Protein AF-A0A175VS28-F1 (afdb_monomer)

Structure (mmCIF, N/CA/C/O backbone):
data_AF-A0A175VS28-F1
#
_entry.id   AF-A0A175VS28-F1
#
loop_
_atom_site.group_PDB
_atom_site.id
_atom_site.type_symbol
_atom_site.label_atom_id
_atom_site.label_alt_id
_atom_site.label_comp_id
_atom_site.label_asym_id
_atom_site.label_entity_id
_atom_site.label_seq_id
_atom_site.pdbx_PDB_ins_code
_atom_site.Cartn_x
_atom_site.Cartn_y
_atom_site.Cartn_z
_atom_site.occupancy
_atom_site.B_iso_or_equiv
_atom_site.auth_seq_id
_atom_site.auth_comp_id
_atom_site.auth_asym_id
_atom_site.auth_atom_id
_atom_site.pdbx_PDB_model_num
ATOM 1 N N . MET A 1 1 ? 1.991 5.872 33.310 1.00 46.09 1 MET A N 1
ATOM 2 C CA . MET A 1 1 ? 1.948 6.650 32.056 1.00 46.09 1 MET A CA 1
ATOM 3 C C . MET A 1 1 ? 1.007 5.912 31.137 1.00 46.09 1 MET A C 1
ATOM 5 O O . MET A 1 1 ? 1.309 4.768 30.825 1.00 46.09 1 MET A O 1
ATOM 9 N N . ASP A 1 2 ? -0.124 6.508 30.772 1.00 56.66 2 ASP A N 1
ATOM 10 C CA . ASP A 1 2 ? -1.092 5.849 29.894 1.00 56.66 2 ASP A CA 1
ATOM 11 C C . ASP A 1 2 ? -0.440 5.595 28.525 1.00 56.66 2 ASP A C 1
ATOM 13 O O . ASP A 1 2 ? -0.090 6.526 27.787 1.00 56.66 2 ASP A O 1
ATOM 17 N N . GLN A 1 3 ? -0.212 4.321 28.204 1.00 70.19 3 GLN A N 1
ATOM 18 C CA . GLN A 1 3 ? 0.252 3.890 26.887 1.00 70.19 3 GLN A CA 1
ATOM 19 C C . GLN A 1 3 ? -0.923 3.965 25.910 1.00 70.19 3 GLN A C 1
ATOM 21 O O . GLN A 1 3 ? -1.525 2.964 25.546 1.00 70.19 3 GLN A O 1
ATOM 26 N N . LEU A 1 4 ? -1.287 5.189 25.523 1.00 86.19 4 LEU A N 1
ATOM 27 C CA . LEU A 1 4 ? -2.357 5.418 24.551 1.00 86.19 4 LEU A CA 1
ATOM 28 C C . LEU A 1 4 ? -2.005 4.865 23.161 1.00 86.19 4 LEU A C 1
ATOM 30 O O . LEU A 1 4 ? -2.904 4.540 22.401 1.00 86.19 4 LEU A O 1
ATOM 34 N N . ASP A 1 5 ? -0.722 4.712 22.837 1.00 87.94 5 ASP A N 1
ATOM 35 C CA . ASP A 1 5 ? -0.266 4.247 21.529 1.00 87.94 5 ASP A CA 1
ATOM 36 C C . ASP A 1 5 ? 0.901 3.290 21.721 1.00 87.94 5 ASP A C 1
ATOM 38 O O . ASP A 1 5 ? 1.814 3.578 22.500 1.00 87.94 5 ASP A O 1
ATOM 42 N N . ILE A 1 6 ? 0.871 2.160 21.026 1.00 89.19 6 ILE A N 1
ATOM 43 C CA . ILE A 1 6 ? 1.852 1.092 21.194 1.00 89.19 6 ILE A CA 1
ATOM 44 C C . ILE A 1 6 ? 2.323 0.630 19.817 1.00 89.19 6 ILE A C 1
ATOM 46 O O . ILE A 1 6 ? 1.517 0.372 18.924 1.00 89.19 6 ILE A O 1
ATOM 50 N N . SER A 1 7 ? 3.641 0.518 19.655 1.00 91.56 7 SER A N 1
ATOM 51 C CA . SER A 1 7 ? 4.260 -0.189 18.538 1.00 91.56 7 SER A CA 1
ATOM 52 C C . SER A 1 7 ? 4.931 -1.443 19.080 1.00 91.56 7 SER A C 1
ATOM 54 O O . SER A 1 7 ? 5.782 -1.328 19.953 1.00 91.56 7 SER A O 1
ATOM 56 N N . LEU A 1 8 ? 4.580 -2.605 18.537 1.00 90.44 8 LEU A N 1
ATOM 57 C CA . LEU A 1 8 ? 5.139 -3.902 18.919 1.00 90.44 8 LEU A CA 1
ATOM 58 C C . LEU A 1 8 ? 6.002 -4.454 17.783 1.00 90.44 8 LEU A C 1
ATOM 60 O O . LEU A 1 8 ? 5.600 -4.396 16.616 1.00 90.44 8 LEU A O 1
ATOM 64 N N . SER A 1 9 ? 7.178 -4.990 18.101 1.00 89.94 9 SER A N 1
ATOM 65 C CA . SER A 1 9 ? 7.834 -5.990 17.252 1.00 89.94 9 SER A CA 1
ATOM 66 C C . SER A 1 9 ? 7.172 -7.357 17.433 1.00 89.94 9 SER A C 1
ATOM 68 O O . SER A 1 9 ? 6.368 -7.554 18.347 1.00 89.94 9 SER A O 1
ATOM 70 N N . TYR A 1 10 ? 7.504 -8.315 16.566 1.00 87.06 10 TYR A N 1
ATOM 71 C CA . TYR A 1 10 ? 6.997 -9.684 16.674 1.00 87.06 10 TYR A CA 1
ATOM 72 C C . TYR A 1 10 ? 7.257 -10.303 18.061 1.00 87.06 10 TYR A C 1
ATOM 74 O O . TYR A 1 10 ? 6.365 -10.915 18.649 1.00 87.06 10 TYR A O 1
ATOM 82 N N . GLU A 1 11 ? 8.450 -10.090 18.616 1.00 90.00 11 GLU A N 1
ATOM 83 C CA . GLU A 1 11 ? 8.897 -10.665 19.889 1.00 90.00 11 GLU A CA 1
ATOM 84 C C . GLU A 1 11 ? 8.124 -10.120 21.102 1.00 90.00 11 GLU A C 1
ATOM 86 O O . GLU A 1 11 ? 8.088 -10.753 22.157 1.00 90.00 11 GLU A O 1
ATOM 91 N N . GLU A 1 12 ? 7.483 -8.958 20.962 1.00 93.62 12 GLU A N 1
ATOM 92 C CA . GLU A 1 12 ? 6.744 -8.284 22.032 1.00 93.62 12 GLU A CA 1
ATOM 93 C C . GLU A 1 12 ? 5.258 -8.686 22.072 1.00 93.62 12 GLU A C 1
ATOM 95 O O . GLU A 1 12 ? 4.569 -8.395 23.053 1.00 93.62 12 GLU A O 1
ATOM 100 N N . ILE A 1 13 ? 4.749 -9.373 21.037 1.00 93.94 13 ILE A N 1
ATOM 101 C CA . ILE A 1 13 ? 3.314 -9.667 20.892 1.00 93.94 13 ILE A CA 1
ATOM 102 C C . ILE A 1 13 ? 2.798 -10.555 22.026 1.00 93.94 13 ILE A C 1
ATOM 104 O O . ILE A 1 13 ? 1.767 -10.240 22.612 1.00 93.94 13 ILE A O 1
ATOM 108 N N . ASP A 1 14 ? 3.494 -11.637 22.382 1.00 93.06 14 ASP A N 1
ATOM 109 C CA . ASP A 1 14 ? 3.011 -12.542 23.436 1.00 93.06 14 ASP A CA 1
ATOM 110 C C . ASP A 1 14 ? 2.989 -11.861 24.814 1.00 93.06 14 ASP A C 1
ATOM 112 O O . ASP A 1 14 ? 2.042 -12.034 25.588 1.00 93.06 14 ASP A O 1
ATOM 116 N N . ALA A 1 15 ? 3.988 -11.021 25.102 1.00 93.81 15 ALA A N 1
ATOM 117 C CA . ALA A 1 15 ? 4.012 -10.213 26.319 1.00 93.81 15 ALA A CA 1
ATOM 118 C C . ALA A 1 15 ? 2.867 -9.189 26.334 1.00 93.81 15 ALA A C 1
ATOM 120 O O . ALA A 1 15 ? 2.245 -8.970 27.375 1.00 93.81 15 ALA A O 1
ATOM 121 N N . PHE A 1 16 ? 2.558 -8.584 25.186 1.00 94.44 16 PHE A N 1
ATOM 122 C CA . PHE A 1 16 ? 1.407 -7.702 25.043 1.00 94.44 16 PHE A CA 1
ATOM 123 C C . PHE A 1 16 ? 0.088 -8.446 25.270 1.00 94.44 16 PHE A C 1
ATOM 125 O O . PHE A 1 16 ? -0.724 -7.991 26.071 1.00 94.44 16 PHE A O 1
ATOM 132 N N . VAL A 1 17 ? -0.111 -9.607 24.638 1.00 93.38 17 VAL A N 1
ATOM 133 C CA . VAL A 1 17 ? -1.326 -10.427 24.785 1.00 93.38 17 VAL A CA 1
ATOM 134 C C . VAL A 1 17 ? -1.572 -10.787 26.248 1.00 93.38 17 VAL A C 1
ATOM 136 O O . VAL A 1 17 ? -2.689 -10.621 26.735 1.00 93.38 17 VAL A O 1
ATOM 139 N N . ALA A 1 18 ? -0.530 -11.187 26.982 1.00 92.81 18 ALA A N 1
ATOM 140 C CA . ALA A 1 18 ? -0.633 -11.503 28.407 1.00 92.81 18 ALA A CA 1
ATOM 141 C C . ALA A 1 18 ? -1.088 -10.308 29.271 1.00 92.81 18 ALA A C 1
ATOM 143 O O . ALA A 1 18 ? -1.674 -10.504 30.334 1.00 92.81 18 ALA A O 1
ATOM 144 N N . ASN A 1 19 ? -0.847 -9.075 28.813 1.00 91.00 19 ASN A N 1
ATOM 145 C CA . ASN A 1 19 ? -1.147 -7.843 29.542 1.00 91.00 19 ASN A CA 1
ATOM 146 C C . ASN A 1 19 ? -2.293 -7.015 28.929 1.00 91.00 19 ASN A C 1
ATOM 148 O O . ASN A 1 19 ? -2.654 -5.981 29.495 1.00 91.00 19 ASN A O 1
ATOM 152 N N . ALA A 1 20 ? -2.880 -7.419 27.801 1.00 84.81 20 ALA A N 1
ATOM 153 C CA . ALA A 1 20 ? -3.807 -6.582 27.034 1.00 84.81 20 ALA A CA 1
ATOM 154 C C . ALA A 1 20 ? -5.042 -6.167 27.850 1.00 84.81 20 ALA A C 1
ATOM 156 O O . ALA A 1 20 ? -5.424 -4.997 27.839 1.00 84.81 20 ALA A O 1
ATOM 157 N N . ALA A 1 21 ? -5.577 -7.082 28.668 1.00 78.75 21 ALA A N 1
ATOM 158 C CA . ALA A 1 21 ? -6.719 -6.821 29.550 1.00 78.75 21 ALA A CA 1
ATOM 159 C C . ALA A 1 21 ? -6.472 -5.689 30.574 1.00 78.75 21 ALA A C 1
ATOM 161 O O . ALA A 1 21 ? -7.420 -5.111 31.100 1.00 78.75 21 ALA A O 1
ATOM 162 N N . SER A 1 22 ? -5.209 -5.351 30.854 1.00 82.06 22 SER A N 1
ATOM 163 C CA . SER A 1 22 ? -4.837 -4.261 31.765 1.00 82.06 22 SER A CA 1
ATOM 164 C C . SER A 1 22 ? -4.740 -2.885 31.096 1.00 82.06 22 SER A C 1
ATOM 166 O O 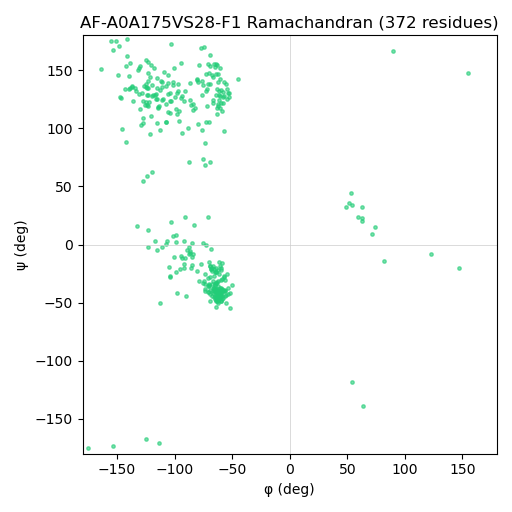. SER A 1 22 ? -4.632 -1.882 31.799 1.00 82.06 22 SER A O 1
ATOM 168 N N . ASN A 1 23 ? -4.824 -2.807 29.760 1.00 83.94 23 ASN A N 1
ATOM 169 C CA . ASN A 1 23 ? -4.624 -1.570 28.999 1.00 83.94 23 ASN A CA 1
ATOM 170 C C . ASN A 1 23 ? -5.824 -1.217 28.093 1.00 83.94 23 ASN A C 1
ATOM 172 O O . ASN A 1 23 ? -5.656 -1.027 26.888 1.00 83.94 23 ASN A O 1
ATOM 176 N N . PRO A 1 24 ? -7.040 -1.032 28.643 1.00 84.56 24 PRO A N 1
ATOM 177 C CA . PRO A 1 24 ? -8.224 -0.680 27.848 1.00 84.56 24 PRO A CA 1
ATOM 178 C C . PRO A 1 24 ? -8.159 0.739 27.249 1.00 84.56 24 PRO A C 1
ATOM 180 O O . PRO A 1 24 ? -9.078 1.177 26.559 1.00 84.56 24 PRO A O 1
ATOM 183 N N . SER A 1 25 ? -7.113 1.512 27.558 1.00 91.94 25 SER A N 1
ATOM 184 C CA . SER A 1 25 ? -6.920 2.891 27.104 1.00 91.94 25 SER A CA 1
ATOM 185 C C . SER A 1 25 ? -6.172 3.024 25.775 1.00 91.94 25 SER A C 1
ATOM 187 O O . SER A 1 25 ? -6.066 4.148 25.281 1.00 91.94 25 SER A O 1
ATOM 189 N N . ILE A 1 26 ? -5.688 1.922 25.191 1.00 95.06 26 ILE A N 1
ATOM 190 C CA . ILE A 1 26 ? -4.961 1.936 23.915 1.00 95.06 26 ILE A CA 1
ATOM 191 C C . ILE A 1 26 ? -5.870 2.470 22.802 1.00 95.06 26 ILE A C 1
ATOM 193 O O . ILE A 1 26 ? -6.956 1.951 22.556 1.00 95.06 26 ILE A O 1
ATOM 197 N N . ARG A 1 27 ? -5.393 3.512 22.121 1.00 95.88 27 ARG A N 1
ATOM 198 C CA . ARG A 1 27 ? -6.008 4.180 20.967 1.00 95.88 27 ARG A CA 1
ATOM 199 C C . ARG A 1 27 ? -5.339 3.810 19.654 1.00 95.88 27 ARG A C 1
ATOM 201 O O . ARG A 1 27 ? -6.001 3.838 18.621 1.00 95.88 27 ARG A O 1
ATOM 208 N N . SER A 1 28 ? -4.060 3.455 19.667 1.00 97.12 28 SER A N 1
ATOM 209 C CA . SER A 1 28 ? -3.371 2.992 18.465 1.00 97.12 28 SER A CA 1
ATOM 210 C C . SER A 1 28 ? -2.478 1.793 18.736 1.00 97.12 28 SER A C 1
ATOM 212 O O . SER A 1 28 ? -1.717 1.781 19.706 1.00 97.12 28 SER A O 1
ATOM 214 N N . LEU A 1 29 ? -2.555 0.803 17.850 1.00 97.25 29 LEU A N 1
ATOM 215 C CA . LEU A 1 29 ? -1.718 -0.388 17.868 1.00 97.25 29 LEU A CA 1
ATOM 216 C C . LEU A 1 29 ? -1.035 -0.554 16.510 1.00 97.25 29 LEU A C 1
ATOM 218 O O . LEU A 1 29 ? -1.695 -0.689 15.482 1.00 97.25 29 LEU A O 1
ATOM 222 N N . SER A 1 30 ? 0.294 -0.550 16.505 1.00 97.56 30 SER A N 1
ATOM 223 C CA . SER A 1 30 ? 1.113 -0.818 15.322 1.00 97.56 30 SER A CA 1
ATOM 224 C C . SER A 1 30 ? 1.944 -2.075 15.520 1.00 97.56 30 SER A C 1
ATOM 226 O O . SER A 1 30 ? 2.713 -2.173 16.470 1.00 97.56 30 SER A O 1
ATOM 228 N N . LEU A 1 31 ? 1.826 -3.026 14.605 1.00 97.12 31 LEU A N 1
ATOM 229 C CA . LEU A 1 31 ? 2.608 -4.252 14.580 1.00 97.12 31 LEU A CA 1
ATOM 230 C C . LEU A 1 31 ? 3.672 -4.143 13.495 1.00 97.12 31 LEU A C 1
ATOM 232 O O . LEU A 1 31 ? 3.373 -3.809 12.346 1.00 97.12 31 LEU A O 1
ATOM 236 N N . ARG A 1 32 ? 4.914 -4.448 13.857 1.00 95.25 32 ARG A N 1
ATOM 237 C CA . ARG A 1 32 ? 6.043 -4.553 12.932 1.00 95.25 32 ARG A CA 1
ATOM 238 C C . ARG A 1 32 ? 6.473 -6.005 12.889 1.00 95.25 32 ARG A C 1
ATOM 240 O O . ARG A 1 32 ? 7.159 -6.479 13.793 1.00 95.25 32 ARG A O 1
ATOM 247 N N . LEU A 1 33 ? 6.023 -6.710 11.863 1.00 94.75 33 LEU A N 1
ATOM 248 C CA . LEU A 1 33 ? 6.298 -8.128 11.713 1.00 94.75 33 LEU A CA 1
ATOM 249 C C . LEU A 1 33 ? 7.660 -8.324 11.061 1.00 94.75 33 LEU A C 1
ATOM 251 O O . LEU A 1 33 ? 7.905 -7.865 9.947 1.00 94.75 33 LEU A O 1
ATOM 255 N N . THR A 1 34 ? 8.535 -9.014 11.776 1.00 91.69 34 THR A N 1
ATOM 256 C CA . THR A 1 34 ? 9.852 -9.443 11.317 1.00 91.69 34 THR A CA 1
ATOM 257 C C . THR A 1 34 ? 9.912 -10.957 11.333 1.00 91.69 34 THR A C 1
ATOM 259 O O . THR A 1 34 ? 9.233 -11.604 12.132 1.00 91.69 34 THR A O 1
ATOM 262 N N . GLN A 1 35 ? 10.736 -11.524 10.454 1.00 87.88 35 GLN A N 1
ATOM 263 C CA . GLN A 1 35 ? 11.000 -12.953 10.497 1.00 87.88 35 GLN A CA 1
ATOM 264 C C . GLN A 1 35 ? 11.624 -13.316 11.857 1.00 87.88 35 GLN A C 1
ATOM 266 O O . GLN A 1 35 ? 12.626 -12.698 12.234 1.00 87.88 35 GLN A O 1
ATOM 271 N N . PRO A 1 36 ? 11.083 -14.309 12.586 1.00 88.38 36 PRO A N 1
ATOM 272 C CA . PRO A 1 36 ? 11.717 -14.799 13.802 1.00 88.38 36 PRO A CA 1
ATOM 273 C C . PRO A 1 36 ? 13.108 -15.364 13.499 1.00 88.38 36 PRO A C 1
ATOM 275 O O . PRO A 1 36 ? 13.361 -15.876 12.407 1.00 88.38 36 PRO A O 1
ATOM 278 N N . ALA A 1 37 ? 14.011 -15.323 14.478 1.00 88.06 37 ALA A N 1
ATOM 279 C CA . ALA A 1 37 ? 15.322 -15.945 14.328 1.00 88.06 37 ALA A CA 1
ATOM 280 C C . ALA A 1 37 ? 15.176 -17.454 14.054 1.00 88.06 37 ALA A C 1
ATOM 282 O O . ALA A 1 37 ? 14.599 -18.187 14.859 1.00 88.06 37 ALA A O 1
ATOM 283 N N . LEU A 1 38 ? 15.709 -17.913 12.920 1.00 87.00 38 LEU A N 1
ATOM 284 C CA . LEU A 1 38 ? 15.720 -19.326 12.552 1.00 87.00 38 LEU A CA 1
ATOM 285 C C . LEU A 1 38 ? 16.942 -20.037 13.144 1.00 87.00 38 LEU A C 1
ATOM 287 O O . LEU A 1 38 ? 18.058 -19.517 13.098 1.00 87.00 38 LEU A O 1
ATOM 291 N N . THR A 1 39 ? 16.745 -21.259 13.641 1.00 88.44 39 THR A N 1
ATOM 292 C CA . THR A 1 39 ? 17.831 -22.163 14.060 1.00 88.44 39 THR A CA 1
ATOM 293 C C . THR A 1 39 ? 18.620 -22.702 12.871 1.00 88.44 39 THR A C 1
ATOM 295 O O . THR A 1 39 ? 19.838 -22.859 12.949 1.00 88.44 39 THR A O 1
ATOM 298 N N . SER A 1 40 ? 17.939 -22.959 11.755 1.00 89.88 40 SER A N 1
ATOM 299 C CA . SER A 1 40 ? 18.529 -23.317 10.469 1.00 89.88 40 SER A CA 1
ATOM 300 C C . SER A 1 40 ? 17.603 -22.901 9.319 1.00 89.88 40 SER A C 1
ATOM 302 O O . SER A 1 40 ? 16.437 -22.581 9.528 1.00 89.88 40 SER A O 1
ATOM 304 N N . TYR A 1 41 ? 18.109 -22.929 8.085 1.00 89.69 41 TYR A N 1
ATOM 305 C CA . TYR A 1 41 ? 17.316 -22.672 6.872 1.00 89.69 41 TYR A CA 1
ATOM 306 C C . TYR A 1 41 ? 16.708 -23.953 6.276 1.00 89.69 41 TYR A C 1
ATOM 308 O O . TYR A 1 41 ? 16.439 -24.027 5.078 1.00 89.69 41 TYR A O 1
ATOM 316 N N . GLN A 1 42 ? 16.532 -24.997 7.088 1.00 91.69 42 GLN A N 1
ATOM 317 C CA . GLN A 1 42 ? 15.822 -26.198 6.658 1.00 91.69 42 GLN A CA 1
ATOM 318 C C . GLN A 1 42 ? 14.319 -25.914 6.561 1.00 91.69 42 GLN A C 1
ATOM 320 O O . GLN A 1 42 ? 13.768 -25.150 7.352 1.00 91.69 42 GLN A O 1
ATOM 325 N N . THR A 1 43 ? 13.640 -26.560 5.608 1.00 90.44 43 THR A N 1
ATOM 326 C CA . THR A 1 43 ? 12.198 -26.381 5.363 1.00 90.44 43 THR A CA 1
ATOM 327 C C . THR A 1 43 ? 11.362 -26.549 6.633 1.00 90.44 43 THR A C 1
ATOM 329 O O . THR A 1 43 ? 10.481 -25.739 6.886 1.00 90.44 43 THR A O 1
ATOM 332 N N . GLN A 1 44 ? 11.685 -27.537 7.471 1.00 91.06 44 GLN A N 1
ATOM 333 C CA . GLN A 1 44 ? 10.960 -27.800 8.715 1.00 91.06 44 GLN A CA 1
ATOM 334 C C . GLN A 1 44 ? 11.067 -26.650 9.733 1.00 91.06 44 GLN A C 1
ATOM 336 O O . GLN A 1 44 ? 10.076 -26.315 10.383 1.00 91.06 44 GLN A O 1
ATOM 341 N N . ASP A 1 45 ? 12.240 -26.023 9.862 1.00 90.88 45 ASP A N 1
ATOM 342 C CA . ASP A 1 45 ? 12.445 -24.884 10.769 1.00 90.88 45 ASP A CA 1
ATOM 343 C C . ASP A 1 45 ? 11.687 -23.648 10.267 1.00 90.88 45 ASP A C 1
ATOM 345 O O . ASP A 1 45 ? 11.061 -22.937 11.053 1.00 90.88 45 ASP A O 1
ATOM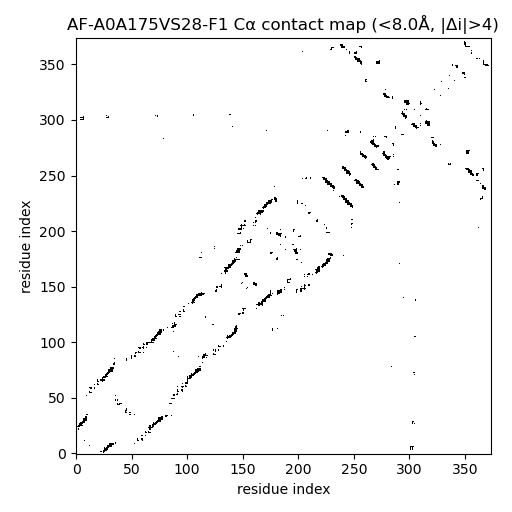 349 N N . ILE A 1 46 ? 11.682 -23.433 8.947 1.00 89.94 46 ILE A N 1
ATOM 350 C CA . ILE A 1 46 ? 10.917 -22.367 8.288 1.00 89.94 46 ILE A CA 1
ATOM 351 C C . ILE A 1 46 ? 9.412 -22.558 8.521 1.00 89.94 46 ILE A C 1
ATOM 353 O O . ILE A 1 46 ? 8.730 -21.632 8.958 1.00 89.94 46 ILE A O 1
ATOM 357 N N . GLU A 1 47 ? 8.890 -23.760 8.272 1.00 90.44 47 GLU A N 1
ATOM 358 C CA . GLU A 1 47 ? 7.477 -24.090 8.486 1.00 90.44 47 GLU A CA 1
ATOM 359 C C . GLU A 1 47 ? 7.073 -23.929 9.955 1.00 90.44 47 GLU A C 1
ATOM 361 O O . GLU A 1 47 ? 6.031 -23.341 10.249 1.00 90.44 47 GLU A O 1
ATOM 366 N N . THR A 1 48 ? 7.916 -24.393 10.882 1.00 91.69 48 THR A N 1
ATOM 367 C CA . THR A 1 48 ? 7.687 -24.248 12.327 1.00 91.69 48 THR A CA 1
ATOM 368 C C . THR A 1 48 ? 7.654 -22.776 12.735 1.00 91.69 48 THR A C 1
ATOM 370 O O . THR A 1 48 ? 6.765 -22.363 13.480 1.00 91.69 48 THR A O 1
ATOM 373 N N . SER A 1 49 ? 8.580 -21.967 12.213 1.00 91.00 49 SER A N 1
ATOM 374 C CA . SER A 1 49 ? 8.638 -20.525 12.465 1.00 91.00 49 SER A CA 1
ATOM 375 C C . SER A 1 49 ? 7.395 -19.798 11.941 1.00 91.00 49 SER A C 1
ATOM 377 O O . SER A 1 49 ? 6.760 -19.051 12.685 1.00 91.00 49 SER A O 1
ATOM 379 N N . ASN A 1 50 ? 6.981 -20.072 10.700 1.00 91.56 50 ASN A N 1
ATOM 380 C CA . ASN A 1 50 ? 5.780 -19.472 10.111 1.00 91.56 50 ASN A CA 1
ATOM 381 C C . ASN A 1 50 ? 4.504 -19.890 10.865 1.00 91.56 50 ASN A C 1
ATOM 383 O O . ASN 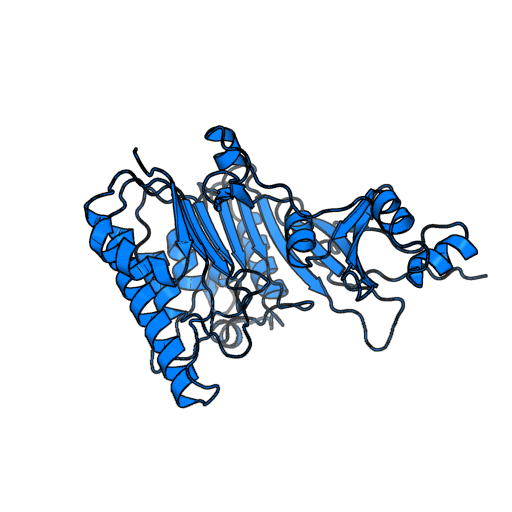A 1 50 ? 3.628 -19.057 11.112 1.00 91.56 50 ASN A O 1
ATOM 387 N N . LEU A 1 51 ? 4.412 -21.150 11.309 1.00 91.88 51 LEU A N 1
ATOM 388 C CA . LEU A 1 51 ? 3.304 -21.619 12.146 1.00 91.88 51 LEU A CA 1
ATOM 389 C C . LEU A 1 51 ? 3.272 -20.908 13.506 1.00 91.88 51 LEU A C 1
ATOM 391 O O . LEU A 1 51 ? 2.195 -20.549 13.984 1.00 91.88 51 LEU A O 1
ATOM 395 N N . GLN A 1 52 ? 4.432 -20.685 14.128 1.00 92.62 52 GLN A N 1
ATOM 396 C CA . GLN A 1 52 ? 4.519 -19.939 15.381 1.00 92.62 52 GLN A CA 1
ATOM 397 C C . GLN A 1 52 ? 4.021 -18.500 15.199 1.00 92.62 52 GLN A C 1
ATOM 399 O O . GLN A 1 52 ? 3.212 -18.033 16.001 1.00 92.62 52 GLN A O 1
ATOM 404 N N . VAL A 1 53 ? 4.433 -17.832 14.116 1.00 92.88 53 VAL A N 1
ATOM 405 C CA . VAL A 1 53 ? 3.971 -16.476 13.782 1.00 92.88 53 VAL A CA 1
ATOM 406 C C . VAL A 1 53 ? 2.457 -16.447 13.620 1.00 92.88 53 VAL A C 1
ATOM 408 O O . VAL A 1 53 ? 1.794 -15.599 14.218 1.00 92.88 53 VAL A O 1
ATOM 411 N N . GLU A 1 54 ? 1.888 -17.400 12.877 1.00 93.56 54 GLU A N 1
ATOM 412 C CA . GLU A 1 54 ? 0.438 -17.528 12.742 1.00 93.56 54 GLU A CA 1
ATOM 413 C C . GLU A 1 54 ? -0.253 -17.661 14.106 1.00 93.56 54 GLU A C 1
ATOM 415 O O . GLU A 1 54 ? -1.203 -16.931 14.389 1.00 93.56 54 GLU A O 1
ATOM 420 N N . GLN A 1 55 ? 0.215 -18.569 14.965 1.00 94.25 55 GLN A N 1
ATOM 421 C CA . GLN A 1 55 ? -0.389 -18.802 16.278 1.00 94.25 55 GLN A CA 1
ATOM 422 C C . GLN A 1 55 ? -0.314 -17.567 17.181 1.00 94.25 55 GLN A C 1
ATOM 424 O O . GLN A 1 55 ? -1.280 -17.261 17.881 1.00 94.25 55 GLN A O 1
ATOM 429 N N . THR A 1 56 ? 0.807 -16.847 17.161 1.00 95.12 56 THR A N 1
ATOM 430 C CA . THR A 1 56 ? 0.980 -15.596 17.907 1.00 95.12 56 THR A CA 1
ATOM 431 C C . THR A 1 56 ? 0.003 -14.522 17.425 1.00 95.12 56 THR A C 1
ATOM 433 O O . THR A 1 56 ? -0.655 -13.878 18.241 1.00 95.12 56 THR A O 1
ATOM 436 N N . LEU A 1 57 ? -0.179 -14.374 16.110 1.00 95.75 57 LEU A N 1
ATOM 437 C CA . LEU A 1 57 ? -1.144 -13.427 15.544 1.00 95.75 57 LEU A CA 1
ATOM 438 C C . LEU A 1 57 ? -2.606 -13.810 15.835 1.00 95.75 57 LEU A C 1
ATOM 440 O O . LEU A 1 57 ? -3.433 -12.927 16.055 1.00 95.75 57 LEU A O 1
ATOM 444 N N . LEU A 1 58 ? -2.930 -15.105 15.893 1.00 95.00 58 LEU A N 1
ATOM 445 C CA . LEU A 1 58 ? -4.260 -15.574 16.305 1.00 95.00 58 LEU A CA 1
ATOM 446 C C . LEU A 1 58 ? -4.545 -15.275 17.785 1.00 95.00 58 LEU A C 1
ATOM 448 O O . LEU A 1 58 ? -5.639 -14.837 18.121 1.00 95.00 58 LEU A O 1
ATOM 452 N N . ARG A 1 59 ? -3.562 -15.428 18.682 1.00 95.50 59 ARG A N 1
ATOM 453 C CA . ARG A 1 59 ? -3.723 -14.994 20.084 1.00 95.50 59 ARG A CA 1
ATOM 454 C C . ARG A 1 59 ? -3.891 -13.479 20.196 1.00 95.50 59 ARG A C 1
ATOM 456 O O . ARG A 1 59 ? -4.639 -12.989 21.038 1.00 95.50 59 ARG A O 1
ATOM 463 N N . LEU A 1 60 ? -3.212 -12.726 19.332 1.00 96.31 60 LEU A N 1
ATOM 464 C CA . LEU A 1 60 ? -3.346 -11.276 19.289 1.00 96.31 60 LEU A CA 1
ATOM 465 C C . LEU A 1 60 ? -4.755 -10.825 18.888 1.00 96.31 60 LEU A C 1
ATOM 467 O O . LEU A 1 60 ? -5.214 -9.812 19.414 1.00 96.31 60 LEU A O 1
ATOM 471 N N . SER A 1 61 ? -5.467 -11.558 18.023 1.00 96.88 61 SER A N 1
ATOM 472 C CA . SER A 1 61 ? -6.852 -11.193 17.696 1.00 96.88 61 SER A CA 1
ATOM 473 C C . SER A 1 61 ? -7.766 -11.198 18.926 1.00 96.88 61 SER A C 1
ATOM 475 O O . SER A 1 61 ? -8.563 -10.276 19.079 1.00 96.88 61 SER A O 1
ATOM 477 N N . ASP A 1 62 ? -7.582 -12.132 19.863 1.00 94.19 62 ASP A N 1
ATOM 478 C CA . ASP A 1 62 ? -8.368 -12.163 21.107 1.00 94.19 62 ASP A CA 1
ATOM 479 C C . ASP A 1 62 ? -8.094 -10.928 21.980 1.00 94.19 62 ASP A C 1
ATOM 481 O O . ASP A 1 62 ? -9.011 -10.322 22.535 1.00 94.19 62 ASP A O 1
ATOM 485 N N . ALA A 1 63 ? -6.829 -10.507 22.060 1.00 95.62 63 ALA A N 1
ATOM 486 C CA . ALA A 1 63 ? -6.442 -9.294 22.772 1.00 95.62 63 ALA A CA 1
ATOM 487 C C . ALA A 1 63 ? -7.028 -8.032 22.114 1.00 95.62 63 ALA A C 1
ATOM 489 O O . ALA A 1 63 ? -7.566 -7.175 22.816 1.00 95.62 63 ALA A O 1
ATOM 490 N N . ILE A 1 64 ? -6.972 -7.927 20.781 1.00 96.88 64 ILE A N 1
ATOM 491 C CA . ILE A 1 64 ? -7.500 -6.783 20.018 1.00 96.88 64 ILE A CA 1
ATOM 492 C C . ILE A 1 64 ? -9.001 -6.596 20.255 1.00 96.88 64 ILE A C 1
ATOM 494 O O . ILE A 1 64 ? -9.442 -5.459 20.422 1.00 96.88 64 ILE A O 1
ATOM 498 N N . ALA A 1 65 ? -9.767 -7.686 20.348 1.00 96.19 65 ALA A N 1
ATOM 499 C CA . ALA A 1 65 ? -11.206 -7.632 20.602 1.00 96.19 65 ALA A CA 1
ATOM 500 C C . ALA A 1 65 ? -11.568 -6.949 21.938 1.00 96.19 65 ALA A C 1
ATOM 502 O O . ALA A 1 65 ? -12.677 -6.441 22.085 1.00 96.19 65 ALA A O 1
ATOM 503 N N . SER A 1 66 ? -10.636 -6.893 22.900 1.00 94.75 66 SER A N 1
ATOM 504 C CA . SER A 1 66 ? -10.819 -6.200 24.185 1.00 94.75 66 SER A CA 1
ATOM 505 C C . SER A 1 66 ? -10.458 -4.706 24.160 1.00 94.75 66 SER A C 1
ATOM 507 O O . SER A 1 66 ? -10.704 -3.991 25.132 1.00 94.75 66 SER A O 1
ATOM 509 N N . LEU A 1 67 ? -9.881 -4.198 23.064 1.00 95.50 67 LEU A N 1
ATOM 510 C CA . LEU A 1 67 ? -9.414 -2.813 22.959 1.00 95.50 67 LEU A CA 1
ATOM 511 C C . LEU A 1 67 ? -10.542 -1.883 22.479 1.00 95.50 67 LEU A C 1
ATOM 513 O O . LEU A 1 67 ? -10.528 -1.368 21.361 1.00 95.50 67 LEU A O 1
ATOM 517 N N . GLU A 1 68 ? -11.533 -1.636 23.336 1.00 94.94 68 GLU A N 1
ATOM 518 C CA . GLU A 1 68 ? -12.740 -0.837 23.027 1.00 94.94 68 GLU A CA 1
ATOM 519 C C . GLU A 1 68 ? -12.470 0.629 22.641 1.00 94.94 68 GLU A C 1
ATOM 521 O O . GLU A 1 68 ? -13.358 1.327 22.152 1.00 94.94 68 GLU A O 1
ATOM 526 N N . LYS A 1 69 ? -11.257 1.128 22.903 1.00 96.31 69 LYS A N 1
ATOM 527 C CA . LYS A 1 69 ? -10.824 2.489 22.557 1.00 96.31 69 LYS A CA 1
ATOM 528 C C . LYS A 1 69 ? -9.851 2.530 21.384 1.00 96.31 69 LYS A C 1
ATOM 530 O O . LYS A 1 69 ? -9.392 3.622 21.050 1.00 96.31 69 LYS A O 1
ATOM 535 N N . LEU A 1 70 ? -9.545 1.391 20.759 1.00 97.50 70 LEU A N 1
ATOM 536 C CA . LEU A 1 70 ? -8.635 1.315 19.621 1.00 97.50 70 LEU A CA 1
ATOM 537 C C . LEU A 1 70 ? -9.228 2.101 18.453 1.00 97.50 70 LEU A C 1
ATOM 539 O O . LEU A 1 70 ? -10.292 1.753 17.970 1.00 97.50 70 LEU A O 1
ATOM 543 N N . GLN A 1 71 ? -8.558 3.157 18.007 1.00 98.06 71 GLN A N 1
ATOM 544 C CA . GLN A 1 71 ? -8.970 4.027 16.902 1.00 98.06 71 GLN A CA 1
ATOM 545 C C . GLN A 1 71 ? -8.184 3.760 15.618 1.00 98.06 71 GLN A C 1
ATOM 547 O O . GLN A 1 71 ? -8.696 4.020 14.526 1.00 98.06 71 GLN A O 1
ATOM 552 N N . SER A 1 72 ? -6.953 3.260 15.734 1.00 98.38 72 SER A N 1
ATOM 553 C CA . SER A 1 72 ? -6.078 2.967 14.601 1.00 98.38 72 SER A CA 1
ATOM 554 C C . SER A 1 72 ? -5.345 1.648 14.796 1.00 98.38 72 SER A C 1
ATOM 556 O O . SER A 1 72 ? -4.771 1.399 15.855 1.00 98.38 72 SER A O 1
ATOM 558 N N . PHE A 1 73 ? -5.321 0.833 13.749 1.00 98.56 73 PHE A N 1
ATOM 559 C CA . PHE A 1 73 ? -4.540 -0.392 13.691 1.00 98.56 73 PHE A CA 1
ATOM 560 C C . PHE A 1 73 ? -3.625 -0.372 12.469 1.00 98.56 73 PHE A C 1
ATOM 562 O O . PHE A 1 73 ? -4.048 -0.008 11.372 1.00 98.56 73 PHE A O 1
ATOM 569 N N . SER A 1 74 ? -2.373 -0.776 12.654 1.00 98.56 74 SER A N 1
ATOM 570 C CA . SER A 1 74 ? -1.412 -0.939 11.569 1.00 98.56 74 SER A CA 1
ATOM 571 C C . SER A 1 74 ? -0.672 -2.264 11.722 1.00 98.56 74 SER A C 1
ATOM 573 O O . SER A 1 74 ? -0.220 -2.606 12.811 1.00 98.56 74 SER A O 1
ATOM 575 N N . LEU A 1 75 ? -0.528 -3.002 10.627 1.00 98.12 75 LEU A N 1
ATOM 576 C CA . LEU A 1 75 ? 0.365 -4.149 10.506 1.00 98.12 75 LEU A CA 1
ATOM 577 C C . LEU A 1 75 ? 1.300 -3.873 9.337 1.00 98.12 75 LEU A C 1
ATOM 579 O O . LEU A 1 75 ? 0.847 -3.712 8.207 1.00 98.12 75 LEU A O 1
ATOM 583 N N . THR A 1 76 ? 2.600 -3.818 9.610 1.00 97.00 76 THR A N 1
ATOM 584 C CA . THR A 1 76 ? 3.631 -3.514 8.612 1.00 97.00 76 THR A CA 1
ATOM 585 C C . THR A 1 76 ? 4.773 -4.517 8.670 1.00 97.00 76 THR A C 1
ATOM 587 O O . THR A 1 76 ? 5.100 -5.039 9.738 1.00 97.00 76 THR A O 1
ATOM 590 N N . VAL A 1 77 ? 5.416 -4.750 7.530 1.00 94.81 77 VAL A N 1
ATOM 591 C CA . VAL A 1 77 ? 6.699 -5.455 7.444 1.00 94.81 77 VAL A CA 1
ATOM 592 C C . VAL A 1 77 ? 7.808 -4.430 7.200 1.00 94.81 77 VAL A C 1
ATOM 594 O O . VAL A 1 77 ? 7.737 -3.680 6.223 1.00 94.81 77 VAL A O 1
ATOM 597 N N . PRO A 1 78 ? 8.844 -4.356 8.055 1.00 91.75 78 PRO A N 1
ATOM 598 C CA . PRO A 1 78 ? 9.973 -3.466 7.819 1.00 91.75 78 PRO A CA 1
ATOM 599 C C . PRO A 1 78 ? 10.690 -3.800 6.500 1.00 91.75 78 PRO A C 1
ATOM 601 O O . PRO A 1 78 ? 10.903 -4.977 6.207 1.00 91.75 78 PRO A O 1
ATOM 604 N N . PRO A 1 79 ? 11.164 -2.795 5.740 1.00 84.38 79 PRO A N 1
ATOM 605 C CA . PRO A 1 79 ? 11.781 -3.010 4.425 1.00 84.38 79 PRO A CA 1
ATOM 606 C C . PRO A 1 79 ? 13.057 -3.865 4.467 1.00 84.38 79 PRO A C 1
ATOM 608 O O . PRO A 1 79 ? 13.426 -4.460 3.461 1.00 84.38 79 PRO A O 1
ATOM 611 N N . ASN A 1 80 ? 13.714 -3.946 5.628 1.00 80.12 80 ASN A N 1
ATOM 612 C CA . ASN A 1 80 ? 14.949 -4.706 5.829 1.00 80.12 80 ASN A CA 1
ATOM 613 C C . ASN A 1 80 ? 14.711 -6.089 6.460 1.00 80.12 80 ASN A C 1
ATOM 615 O O . ASN A 1 80 ? 15.677 -6.733 6.870 1.00 80.12 80 ASN A O 1
ATOM 619 N N . SER A 1 81 ? 13.458 -6.540 6.601 1.00 79.19 81 SER A N 1
ATOM 620 C CA . SER A 1 81 ? 13.198 -7.888 7.112 1.00 79.19 81 SER A CA 1
ATOM 621 C C . SER A 1 81 ? 13.704 -8.910 6.089 1.00 79.19 81 SER A C 1
ATOM 623 O O . SER A 1 81 ? 13.267 -8.854 4.936 1.00 79.19 81 SER A O 1
ATOM 625 N N . PRO A 1 82 ? 14.597 -9.851 6.456 1.00 66.94 82 PRO A N 1
ATOM 626 C CA . PRO A 1 82 ? 14.911 -10.976 5.585 1.00 66.94 82 PRO A CA 1
ATOM 627 C C . PRO A 1 82 ? 13.597 -11.717 5.324 1.00 66.94 82 PRO A C 1
ATOM 629 O O . PRO A 1 82 ? 12.927 -12.158 6.249 1.00 66.94 82 PRO A O 1
ATOM 632 N N . ALA A 1 83 ? 13.153 -11.716 4.070 1.00 66.69 83 ALA A N 1
ATOM 633 C CA . ALA A 1 83 ? 11.771 -12.055 3.733 1.00 66.69 83 ALA A CA 1
ATOM 634 C C . ALA A 1 83 ? 11.644 -13.326 2.885 1.00 66.69 83 ALA A C 1
ATOM 636 O O . ALA A 1 83 ? 10.539 -13.772 2.610 1.00 66.69 83 ALA A O 1
ATOM 637 N N . HIS A 1 84 ? 12.759 -13.935 2.463 1.00 74.62 84 HIS A N 1
ATOM 638 C CA . HIS A 1 84 ? 12.723 -15.037 1.492 1.00 74.62 84 HIS A CA 1
ATOM 639 C C . HIS A 1 84 ? 12.003 -16.297 1.995 1.00 74.62 84 HIS A C 1
ATOM 641 O O . HIS A 1 84 ? 11.581 -17.114 1.180 1.00 74.62 84 HIS A O 1
ATOM 647 N N . HIS A 1 85 ? 11.856 -16.450 3.312 1.00 82.81 85 HIS A N 1
ATOM 648 C CA . HIS A 1 85 ? 11.227 -17.612 3.945 1.00 82.81 85 HIS A CA 1
ATOM 649 C C . HIS A 1 85 ? 10.206 -17.224 5.022 1.00 82.81 85 HIS A C 1
ATOM 651 O O . HIS A 1 85 ? 9.845 -18.053 5.854 1.00 82.81 85 HIS A O 1
ATOM 657 N N . PHE A 1 86 ? 9.777 -15.962 5.036 1.00 88.75 86 PHE A N 1
ATOM 658 C CA . PHE A 1 86 ? 8.849 -15.442 6.028 1.00 88.75 86 PHE A CA 1
ATOM 659 C C . PHE A 1 86 ? 7.472 -15.266 5.402 1.00 88.75 86 PHE A C 1
ATOM 661 O O . PHE A 1 86 ? 7.299 -14.413 4.534 1.00 88.75 86 PHE A O 1
ATOM 668 N N . ASP A 1 87 ? 6.509 -16.052 5.875 1.00 91.25 87 ASP A N 1
ATOM 669 C CA . ASP A 1 87 ? 5.129 -16.004 5.406 1.00 91.25 87 ASP A CA 1
ATOM 670 C C . ASP A 1 87 ? 4.216 -15.491 6.527 1.00 91.25 87 ASP A C 1
ATOM 672 O O . ASP A 1 87 ? 4.248 -15.967 7.663 1.00 91.25 87 ASP A O 1
ATOM 676 N N . ILE A 1 88 ? 3.345 -14.541 6.195 1.00 93.44 88 ILE A N 1
ATOM 677 C CA . ILE A 1 88 ? 2.301 -14.040 7.088 1.00 93.44 88 ILE A CA 1
ATOM 678 C C . ILE A 1 88 ? 0.996 -14.741 6.721 1.00 93.44 88 ILE A C 1
ATOM 680 O O . ILE A 1 88 ? 0.461 -14.578 5.624 1.00 93.44 88 ILE A O 1
ATOM 684 N N . SER A 1 89 ? 0.456 -15.527 7.649 1.00 94.12 89 SER A N 1
ATOM 685 C CA . SER A 1 89 ? -0.776 -16.279 7.407 1.00 94.12 89 SER A CA 1
ATOM 686 C C . SER A 1 89 ? -1.960 -15.347 7.138 1.00 94.12 89 SER A C 1
ATOM 688 O O . SER A 1 89 ? -2.374 -14.560 7.995 1.00 94.12 89 SER A O 1
ATOM 690 N N . ARG A 1 90 ? -2.580 -15.486 5.958 1.00 95.56 90 ARG A N 1
ATOM 691 C CA . ARG A 1 90 ? -3.823 -14.769 5.615 1.00 95.56 90 ARG A CA 1
ATOM 692 C C . ARG A 1 90 ? -4.967 -15.080 6.571 1.00 95.56 90 ARG A C 1
ATOM 694 O O . ARG A 1 90 ? -5.809 -14.218 6.810 1.00 95.56 90 ARG A O 1
ATOM 701 N N . ARG A 1 91 ? -4.993 -16.289 7.142 1.00 94.88 91 ARG A N 1
ATOM 702 C CA . ARG A 1 91 ? -5.979 -16.668 8.160 1.00 94.88 91 ARG A CA 1
ATOM 703 C C . ARG A 1 91 ? -5.831 -15.812 9.413 1.00 94.88 91 ARG A C 1
ATOM 705 O O . ARG A 1 91 ? -6.830 -15.306 9.916 1.00 94.88 91 ARG A O 1
ATOM 712 N N . ALA A 1 92 ? -4.601 -15.613 9.881 1.00 95.62 92 ALA A N 1
ATOM 713 C CA . ALA A 1 92 ? -4.338 -14.770 11.040 1.00 95.62 92 ALA A CA 1
ATOM 714 C C . ALA A 1 92 ? -4.649 -13.292 10.770 1.00 95.62 92 ALA A C 1
ATOM 716 O O . ALA A 1 92 ? -5.282 -12.647 11.601 1.00 95.62 92 ALA A O 1
ATOM 717 N N . ILE A 1 93 ? -4.292 -12.770 9.587 1.00 97.44 93 ILE A N 1
ATOM 718 C CA . ILE A 1 93 ? -4.674 -11.404 9.184 1.00 97.44 93 ILE A CA 1
ATOM 719 C C . ILE A 1 93 ? -6.203 -11.250 9.208 1.00 97.44 93 ILE A C 1
ATOM 721 O O . ILE A 1 93 ? -6.715 -10.280 9.762 1.00 97.44 93 ILE A O 1
ATOM 725 N N . ALA A 1 94 ? -6.945 -12.213 8.656 1.00 97.31 94 ALA A N 1
ATOM 726 C CA . ALA A 1 94 ? -8.404 -12.170 8.659 1.00 97.31 94 ALA A CA 1
ATOM 727 C C . ALA A 1 94 ? -9.001 -12.209 10.073 1.00 97.31 94 ALA A C 1
ATOM 729 O O . ALA A 1 94 ? -9.944 -11.468 10.348 1.00 97.31 94 ALA A O 1
ATOM 730 N N . ALA A 1 95 ? -8.442 -13.028 10.970 1.00 97.12 95 ALA A N 1
ATOM 731 C CA . ALA A 1 95 ? -8.857 -13.083 12.371 1.00 97.12 95 ALA A CA 1
ATOM 732 C C . ALA A 1 95 ? -8.633 -11.740 13.083 1.00 97.12 95 ALA A C 1
ATOM 734 O O . ALA A 1 95 ? -9.531 -11.246 13.759 1.00 97.12 95 ALA A O 1
ATOM 735 N N . ILE A 1 96 ? -7.478 -11.104 12.860 1.00 98.44 96 ILE A N 1
ATOM 736 C CA . ILE A 1 96 ? -7.184 -9.763 13.378 1.00 98.44 96 ILE A CA 1
ATOM 737 C C . ILE A 1 96 ? -8.198 -8.740 12.858 1.00 98.44 96 ILE A C 1
ATOM 739 O O . ILE A 1 96 ? -8.761 -7.998 13.657 1.00 98.44 96 ILE A O 1
ATOM 743 N N . ILE A 1 97 ? -8.473 -8.716 11.547 1.00 98.62 97 ILE A N 1
ATOM 744 C CA . ILE A 1 97 ? -9.447 -7.784 10.953 1.00 98.62 97 ILE A CA 1
ATOM 745 C C . ILE A 1 97 ? -10.839 -7.988 11.564 1.00 98.62 97 ILE A C 1
ATOM 747 O O . ILE A 1 97 ? -11.511 -7.012 11.897 1.00 98.62 97 ILE A O 1
ATOM 751 N N . ALA A 1 98 ? -11.266 -9.243 11.723 1.00 97.94 98 ALA A N 1
ATOM 752 C CA . ALA A 1 98 ? -12.556 -9.582 12.316 1.00 97.94 98 ALA A CA 1
ATOM 753 C C . ALA A 1 98 ? -12.652 -9.194 13.802 1.00 97.94 98 ALA A C 1
ATOM 755 O O . ALA A 1 98 ? -13.748 -8.916 14.281 1.00 97.94 98 ALA A O 1
ATOM 756 N N . ALA A 1 99 ? -11.523 -9.150 14.511 1.00 98.06 99 ALA A N 1
ATOM 757 C CA . ALA A 1 99 ? -11.450 -8.758 15.914 1.00 98.06 99 ALA A CA 1
ATOM 758 C C . ALA A 1 99 ? -11.361 -7.241 16.146 1.00 98.06 99 ALA A C 1
ATOM 760 O O . ALA A 1 99 ? -11.492 -6.802 17.288 1.00 98.06 99 ALA A O 1
ATOM 761 N N . LEU A 1 100 ? -11.135 -6.426 15.106 1.00 98.50 100 LEU A N 1
ATOM 762 C CA . LEU A 1 100 ? -11.078 -4.969 15.255 1.00 98.50 100 LEU A CA 1
ATOM 763 C C . LEU A 1 100 ? -12.396 -4.449 15.845 1.00 98.50 100 LEU A C 1
ATOM 765 O O . LEU A 1 100 ? -13.454 -4.593 15.236 1.00 98.50 100 LEU A O 1
ATOM 769 N N . THR A 1 101 ? -12.325 -3.778 16.990 1.00 96.88 101 THR A N 1
ATOM 770 C CA . THR A 1 101 ? -13.478 -3.164 17.667 1.00 96.88 101 THR A CA 1
ATOM 771 C C . THR A 1 101 ? -14.074 -2.023 16.848 1.00 96.88 101 THR A C 1
ATOM 773 O O . THR A 1 101 ? -13.367 -1.411 16.047 1.00 96.88 101 THR A O 1
ATOM 776 N N . ASP A 1 102 ? -15.358 -1.698 17.041 1.00 97.81 102 ASP A N 1
ATOM 777 C CA . ASP A 1 102 ? -16.078 -0.655 16.281 1.00 97.81 102 ASP A CA 1
ATOM 778 C C . ASP A 1 102 ? -15.433 0.736 16.354 1.00 97.81 102 ASP A C 1
ATOM 780 O O . ASP A 1 102 ? -15.546 1.523 15.413 1.00 97.81 102 ASP A O 1
ATOM 784 N N . SER A 1 103 ? -14.706 1.024 17.437 1.00 97.75 103 SER A N 1
ATOM 785 C CA . SER A 1 103 ? -13.929 2.255 17.591 1.00 97.75 103 SER A CA 1
ATOM 786 C C . SER A 1 103 ? -12.786 2.373 16.579 1.00 97.75 103 SER A C 1
ATOM 788 O O . SER A 1 103 ? -12.338 3.488 16.299 1.00 97.75 103 SER A O 1
ATOM 790 N N . CYS A 1 104 ? -12.306 1.248 16.034 1.00 98.50 104 CYS A N 1
ATOM 791 C CA . CYS A 1 104 ? -11.175 1.210 15.120 1.00 98.50 104 CYS A CA 1
ATOM 792 C C . CYS A 1 104 ? -11.642 1.610 13.726 1.00 98.50 104 CYS A C 1
ATOM 794 O O . CYS A 1 104 ? -12.278 0.833 13.015 1.00 98.50 104 CYS A O 1
ATOM 796 N N . VAL A 1 105 ? -11.313 2.841 13.343 1.00 98.62 105 VAL A N 1
ATOM 797 C CA . VAL A 1 105 ? -11.753 3.459 12.086 1.00 98.62 105 VAL A CA 1
ATOM 798 C C . VAL A 1 105 ? -10.588 3.794 11.156 1.00 98.62 105 VAL A C 1
ATOM 800 O O . VAL A 1 105 ? -10.803 4.375 10.096 1.00 98.62 105 VAL A O 1
ATOM 803 N N . ASN A 1 106 ? -9.353 3.453 11.524 1.00 98.81 106 ASN A N 1
ATOM 804 C CA . ASN A 1 106 ? -8.180 3.634 10.674 1.00 98.81 106 ASN A CA 1
ATOM 805 C C . ASN A 1 106 ? -7.410 2.315 10.579 1.00 98.81 106 ASN A C 1
ATOM 807 O O . ASN A 1 106 ? -7.134 1.692 11.605 1.00 98.81 106 ASN A O 1
ATOM 811 N N . LEU A 1 107 ? -7.079 1.894 9.360 1.00 98.81 107 LEU A N 1
ATOM 812 C CA . LEU A 1 107 ? -6.478 0.589 9.094 1.00 98.81 107 LEU A CA 1
ATOM 813 C C . LEU A 1 107 ? -5.325 0.696 8.096 1.00 98.81 107 LEU A C 1
ATOM 815 O O . LEU A 1 107 ? -5.518 1.121 6.960 1.00 98.81 107 LEU A O 1
ATOM 819 N N . GLU A 1 108 ? -4.148 0.228 8.489 1.00 98.75 108 GLU A N 1
ATOM 820 C CA . GLU A 1 108 ? -3.039 -0.037 7.578 1.00 98.75 108 GLU A CA 1
ATOM 821 C C . GLU A 1 108 ? -2.689 -1.525 7.585 1.00 98.75 108 GLU A C 1
ATOM 823 O O . GLU A 1 108 ? -2.443 -2.109 8.638 1.00 98.75 108 GLU A O 1
ATOM 828 N N . LEU A 1 109 ? -2.623 -2.129 6.399 1.00 98.56 109 LEU A N 1
ATOM 829 C CA . LEU A 1 109 ? -2.076 -3.467 6.198 1.00 98.56 109 LEU A CA 1
ATOM 830 C C . LEU A 1 109 ? -1.023 -3.407 5.094 1.00 98.56 109 LEU A C 1
ATOM 832 O O . LEU A 1 109 ? -1.365 -3.333 3.916 1.00 98.56 109 LEU A O 1
ATOM 836 N N . ASP A 1 110 ? 0.248 -3.455 5.477 1.00 97.75 110 ASP A N 1
ATOM 837 C CA . ASP A 1 110 ? 1.386 -3.524 4.567 1.00 97.75 110 ASP A CA 1
ATOM 838 C C . ASP A 1 110 ? 2.210 -4.775 4.828 1.00 97.75 110 ASP A C 1
ATOM 840 O O . ASP A 1 110 ? 3.080 -4.840 5.694 1.00 97.75 110 ASP A O 1
ATOM 844 N N . THR A 1 111 ? 1.901 -5.800 4.059 1.00 96.25 111 THR A N 1
ATOM 845 C CA . THR A 1 111 ? 2.475 -7.136 4.226 1.00 96.25 111 THR A CA 1
ATOM 846 C C . THR A 1 111 ? 3.780 -7.308 3.457 1.00 96.25 111 THR A C 1
ATOM 848 O O . THR A 1 111 ? 4.349 -8.395 3.485 1.00 96.25 111 THR A O 1
ATOM 851 N N . ALA A 1 112 ? 4.223 -6.289 2.708 1.00 94.44 112 ALA A N 1
ATOM 852 C CA . ALA A 1 112 ? 5.318 -6.399 1.743 1.00 94.44 112 ALA A CA 1
ATOM 853 C C . ALA A 1 112 ? 5.170 -7.603 0.783 1.00 94.44 112 ALA A C 1
ATOM 855 O O . ALA A 1 112 ? 6.160 -8.182 0.341 1.00 94.44 112 ALA A O 1
ATOM 856 N N . SER A 1 113 ? 3.927 -7.978 0.448 1.00 93.56 113 SER A N 1
ATOM 857 C CA . SER A 1 113 ? 3.591 -9.173 -0.343 1.00 93.56 113 SER A CA 1
ATOM 858 C C . SER A 1 113 ? 3.974 -10.520 0.296 1.00 93.56 113 SER A C 1
ATOM 860 O O . SER A 1 113 ? 4.057 -11.519 -0.418 1.00 93.56 113 SER A O 1
ATOM 862 N N . LEU A 1 114 ? 4.183 -10.566 1.614 1.00 93.94 114 LEU A N 1
ATOM 863 C CA . LEU A 1 114 ? 4.485 -11.787 2.372 1.00 93.94 114 LEU A CA 1
ATOM 864 C C . LEU A 1 114 ? 3.232 -12.471 2.927 1.00 93.94 114 LEU A C 1
ATOM 866 O O . LEU A 1 114 ? 3.335 -13.489 3.603 1.00 93.94 114 LEU A O 1
ATOM 870 N N . ASP A 1 115 ? 2.027 -11.972 2.633 1.00 94.31 115 ASP A N 1
ATOM 871 C CA . ASP A 1 115 ? 0.790 -12.662 2.996 1.00 94.31 115 ASP A CA 1
ATOM 872 C C . ASP A 1 115 ? 0.520 -13.851 2.063 1.00 94.31 115 ASP A C 1
ATOM 874 O O . ASP A 1 115 ? 0.022 -13.729 0.939 1.00 94.31 115 ASP A O 1
ATOM 878 N N . HIS A 1 116 ? 0.869 -15.043 2.527 1.00 89.25 116 HIS A N 1
ATOM 879 C CA . HIS A 1 116 ? 0.731 -16.272 1.760 1.00 89.25 116 HIS A CA 1
ATOM 880 C C . HIS A 1 116 ? -0.514 -17.047 2.198 1.00 89.25 116 HIS A C 1
ATOM 882 O O . HIS A 1 116 ? -0.963 -16.985 3.341 1.00 89.25 116 HIS A O 1
ATOM 888 N N . ALA A 1 117 ? -1.078 -17.817 1.266 1.00 77.50 117 ALA A N 1
ATOM 889 C CA . ALA A 1 117 ? -2.119 -18.793 1.583 1.00 77.50 117 ALA A CA 1
ATOM 890 C C . ALA A 1 117 ? -1.553 -20.058 2.263 1.00 77.50 117 ALA A C 1
ATOM 892 O O . ALA A 1 117 ? -2.313 -20.985 2.524 1.00 77.50 117 ALA A O 1
ATOM 893 N N . ALA A 1 118 ? -0.234 -20.117 2.499 1.00 62.16 118 ALA A N 1
ATOM 894 C CA . ALA A 1 118 ? 0.451 -21.285 3.031 1.00 62.16 118 ALA A CA 1
ATOM 895 C C . ALA A 1 118 ? -0.066 -21.625 4.439 1.00 62.16 118 ALA A C 1
ATOM 897 O O . ALA A 1 118 ? -0.010 -20.810 5.355 1.00 62.16 118 ALA A O 1
ATOM 898 N N . GLY A 1 119 ? -0.613 -22.832 4.563 1.00 62.47 119 GLY A N 1
ATOM 899 C CA . GLY A 1 119 ? -1.242 -23.384 5.759 1.00 62.47 119 GLY A CA 1
ATOM 900 C C . GLY A 1 119 ? -2.256 -24.461 5.358 1.00 62.47 119 GLY A C 1
ATOM 901 O O . GLY A 1 119 ? -2.877 -24.366 4.302 1.00 62.47 119 GLY A O 1
ATOM 902 N N . PHE A 1 120 ? -2.450 -25.495 6.180 1.00 59.81 120 PHE A N 1
ATOM 903 C CA . PHE A 1 120 ? -3.378 -26.618 5.920 1.00 59.81 120 PHE A CA 1
ATOM 904 C C . PHE A 1 120 ? -4.877 -26.238 6.022 1.00 59.81 120 PHE A C 1
ATOM 906 O O . PHE A 1 120 ? -5.724 -27.080 6.318 1.00 59.81 120 PHE A O 1
ATOM 913 N N . GLY A 1 121 ? -5.214 -24.960 5.846 1.00 72.06 121 GLY A N 1
ATOM 914 C CA . GLY A 1 121 ? -6.540 -24.405 6.105 1.00 72.06 121 GLY A CA 1
ATOM 915 C C . GLY A 1 121 ? -7.377 -24.149 4.854 1.00 72.06 121 GLY A C 1
ATOM 916 O O . GLY A 1 121 ? -6.908 -24.229 3.720 1.00 72.06 121 GLY A O 1
ATOM 917 N N . VAL A 1 122 ? -8.641 -23.787 5.086 1.00 81.00 122 VAL A N 1
ATOM 918 C CA . VAL A 1 122 ? -9.529 -23.267 4.039 1.00 81.00 122 VAL A CA 1
ATOM 919 C C . VAL A 1 122 ? -8.925 -21.967 3.489 1.00 81.00 122 VAL A C 1
ATOM 921 O O . VAL A 1 122 ? -8.612 -21.080 4.288 1.00 81.00 122 VAL A O 1
ATOM 924 N N . PRO A 1 123 ? -8.760 -21.823 2.161 1.00 87.06 123 PRO A N 1
ATOM 925 C CA . PRO A 1 123 ? -8.253 -20.594 1.565 1.00 87.06 123 PRO A CA 1
ATOM 926 C C . PRO A 1 123 ? -9.087 -19.384 1.994 1.00 87.06 123 PRO A C 1
ATOM 928 O O . PRO A 1 123 ? -10.305 -19.368 1.822 1.00 87.06 123 PRO A O 1
ATOM 931 N N . VAL A 1 124 ? -8.424 -18.366 2.545 1.00 92.38 124 VAL A N 1
ATOM 932 C CA . VAL A 1 124 ? -9.072 -17.122 2.973 1.00 92.38 124 VAL A CA 1
ATOM 933 C C . VAL A 1 124 ? -8.875 -16.044 1.917 1.00 92.38 124 VAL A C 1
ATOM 935 O O . VAL A 1 124 ? -7.748 -15.729 1.521 1.00 92.38 124 VAL A O 1
ATOM 938 N N . HIS A 1 125 ? -9.980 -15.442 1.494 1.00 94.00 125 HIS A N 1
ATOM 939 C CA . HIS A 1 125 ? -9.977 -14.299 0.598 1.00 94.00 125 HIS A CA 1
ATOM 940 C C . HIS A 1 125 ? -10.024 -12.993 1.401 1.00 94.00 125 HIS A C 1
ATOM 942 O O . HIS A 1 125 ? -11.091 -12.525 1.790 1.00 94.00 125 HIS A O 1
ATOM 948 N N . LEU A 1 126 ? -8.854 -12.393 1.653 1.00 96.50 126 LEU A N 1
ATOM 949 C CA . LEU A 1 126 ? -8.740 -11.184 2.484 1.00 96.50 126 LEU A CA 1
ATOM 950 C C . LEU A 1 126 ? -9.598 -10.013 1.990 1.00 96.50 126 LEU A C 1
ATOM 952 O O . LEU A 1 126 ? -10.078 -9.236 2.811 1.00 96.50 126 LEU A O 1
ATOM 956 N N . CYS A 1 127 ? -9.834 -9.897 0.680 1.00 97.88 127 CYS A N 1
ATOM 957 C CA . CYS A 1 127 ? -10.711 -8.865 0.129 1.00 97.88 127 CYS A CA 1
ATOM 958 C C . CYS A 1 127 ? -12.144 -8.963 0.672 1.00 97.88 127 CYS A C 1
ATOM 960 O O . CYS A 1 127 ? -12.734 -7.927 0.955 1.00 97.88 127 CYS A O 1
ATOM 962 N N . ASP A 1 128 ? -12.681 -10.171 0.883 1.00 96.06 128 ASP A N 1
ATOM 963 C CA . ASP A 1 128 ? -14.022 -10.338 1.459 1.00 96.06 128 ASP A CA 1
ATOM 964 C C . ASP A 1 128 ? -14.050 -9.953 2.941 1.00 96.06 128 ASP A C 1
ATOM 966 O O . ASP A 1 128 ? -14.983 -9.290 3.392 1.00 96.06 128 ASP A O 1
ATOM 970 N N . THR A 1 129 ? -13.012 -10.319 3.701 1.00 97.56 129 THR A N 1
ATOM 971 C CA . THR A 1 129 ? -12.889 -9.918 5.110 1.00 97.56 129 THR A CA 1
ATOM 972 C C . THR A 1 129 ? -12.776 -8.401 5.244 1.00 97.56 129 THR A C 1
ATOM 974 O O . THR A 1 129 ? -13.450 -7.800 6.078 1.00 97.56 129 THR A O 1
ATOM 977 N N . LEU A 1 130 ? -11.965 -7.769 4.393 1.00 98.62 130 LEU A N 1
ATOM 978 C CA . LEU A 1 130 ? -11.805 -6.319 4.362 1.00 98.62 130 LEU A CA 1
ATOM 979 C C . LEU A 1 130 ? -13.104 -5.617 3.971 1.00 98.62 130 LEU A C 1
ATOM 981 O O . LEU A 1 130 ? -13.506 -4.681 4.661 1.00 98.62 130 LEU A O 1
ATOM 985 N N . ARG A 1 131 ? -13.808 -6.103 2.941 1.00 98.12 131 ARG A N 1
ATOM 986 C CA . ARG A 1 131 ? -15.100 -5.556 2.498 1.00 98.12 131 ARG A CA 1
ATOM 987 C C . ARG A 1 131 ? -16.095 -5.403 3.654 1.00 98.12 131 ARG A C 1
ATOM 989 O O . ARG A 1 131 ? -16.841 -4.429 3.680 1.00 98.12 131 ARG A O 1
ATOM 996 N N . ASN A 1 132 ? -16.076 -6.313 4.629 1.00 98.00 132 ASN A N 1
ATOM 997 C CA . ASN A 1 132 ? -16.972 -6.265 5.788 1.00 98.00 132 ASN A CA 1
ATOM 998 C C . ASN A 1 132 ? -16.647 -5.135 6.777 1.00 98.00 132 ASN A C 1
ATOM 1000 O O . ASN A 1 132 ? -17.548 -4.648 7.456 1.00 98.00 132 ASN A O 1
ATOM 1004 N N . VAL A 1 133 ? -15.385 -4.707 6.875 1.00 98.38 133 VAL A N 1
ATOM 1005 C CA . VAL A 1 133 ? -14.974 -3.650 7.815 1.00 98.38 133 VAL A CA 1
ATOM 1006 C C . VAL A 1 133 ? -14.846 -2.279 7.158 1.00 98.38 133 VAL A C 1
ATOM 1008 O O . VAL A 1 133 ? -14.994 -1.273 7.845 1.00 98.38 133 VAL A O 1
ATOM 1011 N N . LEU A 1 134 ? -14.625 -2.199 5.842 1.00 98.69 134 LEU A N 1
ATOM 1012 C CA . LEU A 1 134 ? -14.453 -0.923 5.135 1.00 98.69 134 LEU A CA 1
ATOM 1013 C C . LEU A 1 134 ? -15.586 0.110 5.345 1.00 98.69 134 LEU A C 1
ATOM 1015 O O . LEU A 1 134 ? -15.247 1.287 5.471 1.00 98.69 134 LEU A O 1
ATOM 1019 N N . PRO A 1 135 ? -16.887 -0.246 5.444 1.00 98.44 135 PRO A N 1
ATOM 1020 C CA . PRO A 1 135 ? -17.967 0.738 5.606 1.00 98.44 135 PRO A CA 1
ATOM 1021 C C . PRO A 1 135 ? -17.838 1.669 6.824 1.00 98.44 135 PRO A C 1
ATOM 1023 O O . PRO A 1 135 ? -18.325 2.806 6.808 1.00 98.44 135 PRO A O 1
ATOM 1026 N N . ARG A 1 136 ? -17.177 1.208 7.894 1.00 98.00 136 ARG A N 1
ATOM 1027 C CA . ARG A 1 136 ? -16.937 1.999 9.115 1.00 98.00 136 ARG A CA 1
ATOM 1028 C C . ARG A 1 136 ? -15.581 2.708 9.140 1.00 98.00 136 ARG A C 1
ATOM 1030 O O . ARG A 1 136 ? -15.354 3.538 10.015 1.00 98.00 136 ARG A O 1
ATOM 1037 N N . MET A 1 137 ? -14.691 2.408 8.197 1.00 98.75 137 MET A N 1
ATOM 1038 C CA . MET A 1 137 ? -13.349 2.986 8.164 1.00 98.75 137 MET A CA 1
ATOM 1039 C C . MET A 1 137 ? -13.354 4.415 7.603 1.00 98.75 137 MET A C 1
ATOM 1041 O O . MET A 1 137 ? -14.233 4.801 6.833 1.00 98.75 137 MET A O 1
ATOM 1045 N N . ARG A 1 138 ? -12.348 5.200 7.999 1.00 98.56 138 ARG A N 1
ATOM 1046 C CA . ARG A 1 138 ? -12.078 6.579 7.564 1.00 98.56 138 ARG A CA 1
ATOM 1047 C C . ARG A 1 138 ? -10.798 6.674 6.742 1.00 98.56 138 ARG A C 1
ATOM 1049 O O . ARG A 1 138 ? -10.830 7.247 5.661 1.00 98.56 138 ARG A O 1
ATOM 1056 N N . HIS A 1 139 ? -9.698 6.116 7.243 1.00 98.81 139 HIS A N 1
ATOM 1057 C CA . HIS A 1 139 ? -8.411 6.099 6.550 1.00 98.81 139 HIS A CA 1
ATOM 1058 C C . HIS A 1 139 ? -7.942 4.661 6.412 1.00 98.81 139 HIS A C 1
ATOM 1060 O O . HIS A 1 139 ? -7.751 3.974 7.417 1.00 98.81 139 HIS A O 1
ATOM 1066 N N . VAL A 1 140 ? -7.756 4.205 5.179 1.00 98.81 140 VAL A N 1
ATOM 1067 C CA . VAL A 1 140 ? -7.350 2.832 4.896 1.00 98.81 140 VAL A CA 1
ATOM 1068 C C . VAL A 1 140 ? -6.189 2.818 3.918 1.00 98.81 140 VAL A C 1
ATOM 1070 O O . VAL A 1 140 ? -6.266 3.431 2.858 1.00 98.81 140 VAL A O 1
ATOM 1073 N N . ARG A 1 141 ? -5.129 2.084 4.259 1.00 98.56 141 ARG A N 1
ATOM 1074 C CA . ARG A 1 141 ? -4.005 1.788 3.366 1.00 98.56 141 ARG A CA 1
ATOM 1075 C C . ARG A 1 141 ? -3.790 0.285 3.274 1.00 98.56 141 ARG A C 1
ATOM 1077 O O . ARG A 1 141 ? -3.567 -0.371 4.288 1.00 98.56 141 ARG A O 1
ATOM 1084 N N . LEU A 1 142 ? -3.837 -0.253 2.060 1.00 98.75 142 LEU A N 1
ATOM 1085 C CA . LEU A 1 142 ? -3.696 -1.685 1.795 1.00 98.75 142 LEU A CA 1
ATOM 1086 C C . LEU A 1 142 ? -2.547 -1.934 0.820 1.00 98.75 142 LEU A C 1
ATOM 1088 O O . LEU A 1 142 ? -2.497 -1.334 -0.248 1.00 98.75 142 LEU A O 1
ATOM 1092 N N . SER A 1 143 ? -1.649 -2.838 1.191 1.00 98.06 143 SER A N 1
ATOM 1093 C CA . SER A 1 143 ? -0.510 -3.324 0.412 1.00 98.06 143 SER A CA 1
ATOM 1094 C C . SER A 1 143 ? -0.379 -4.825 0.697 1.00 98.06 143 SER A C 1
ATOM 1096 O O . SER A 1 143 ? 0.251 -5.268 1.666 1.00 98.06 143 SER A O 1
ATOM 1098 N N . LEU A 1 144 ? -1.098 -5.616 -0.104 1.00 97.69 144 LEU A N 1
ATOM 1099 C CA . LEU A 1 144 ? -1.239 -7.070 0.030 1.00 97.69 144 LEU A CA 1
ATOM 1100 C C . LEU A 1 144 ? -0.732 -7.774 -1.231 1.00 97.69 144 LEU A C 1
ATOM 1102 O O . LEU A 1 144 ? -0.796 -7.223 -2.328 1.00 97.69 144 LEU A O 1
ATOM 1106 N N . ARG A 1 145 ? -0.305 -9.029 -1.095 1.00 95.94 145 ARG A N 1
ATOM 1107 C CA . ARG A 1 145 ? 0.215 -9.864 -2.185 1.00 95.94 145 ARG A CA 1
ATOM 1108 C C . ARG A 1 145 ? -0.803 -10.131 -3.285 1.00 95.94 145 ARG A C 1
ATOM 1110 O O . ARG A 1 145 ? -0.418 -10.268 -4.438 1.00 95.94 145 ARG A O 1
ATOM 1117 N N . THR A 1 146 ? -2.082 -10.288 -2.944 1.00 95.81 146 THR A N 1
ATOM 1118 C CA . THR A 1 146 ? -3.150 -10.394 -3.948 1.00 95.81 146 THR A CA 1
ATOM 1119 C C . THR A 1 146 ? -4.340 -9.562 -3.529 1.00 95.81 146 THR A C 1
ATOM 1121 O O . THR A 1 146 ? -4.777 -9.664 -2.381 1.00 95.81 146 THR A O 1
ATOM 1124 N N . MET A 1 147 ? -4.919 -8.825 -4.468 1.00 97.19 147 MET A N 1
ATOM 1125 C CA . MET A 1 147 ? -6.150 -8.062 -4.262 1.00 97.19 147 MET A CA 1
ATOM 1126 C C . MET A 1 147 ? -7.035 -8.144 -5.506 1.00 97.19 147 MET A C 1
ATOM 1128 O O . MET A 1 147 ? -6.574 -8.523 -6.581 1.00 97.19 147 MET A O 1
ATOM 1132 N N . CYS A 1 148 ? -8.320 -7.830 -5.360 1.00 96.50 148 CYS A N 1
ATOM 1133 C CA . CYS A 1 148 ? -9.270 -7.774 -6.469 1.00 96.50 148 CYS A CA 1
ATOM 1134 C C . CYS A 1 148 ? -10.445 -6.832 -6.157 1.00 96.50 148 CYS A C 1
ATOM 1136 O O . CYS A 1 148 ? -10.581 -6.344 -5.031 1.00 96.50 148 CYS A O 1
ATOM 1138 N N . ALA A 1 149 ? -11.329 -6.631 -7.138 1.00 95.75 149 ALA A N 1
ATOM 1139 C CA . ALA A 1 149 ? -12.533 -5.800 -7.047 1.00 95.75 149 ALA A CA 1
ATOM 1140 C C . ALA A 1 149 ? -13.470 -6.174 -5.885 1.00 95.75 149 ALA A C 1
ATOM 1142 O O . ALA A 1 149 ? -14.193 -5.315 -5.377 1.00 95.75 149 ALA A O 1
ATOM 1143 N N . SER A 1 150 ? -13.438 -7.430 -5.414 1.00 95.62 150 SER A N 1
ATOM 1144 C CA . SER A 1 150 ? -14.239 -7.879 -4.265 1.00 95.62 150 SER A CA 1
ATOM 1145 C C . SER A 1 150 ? -13.954 -7.098 -2.985 1.00 95.62 150 SER A C 1
ATOM 1147 O O . SER A 1 150 ? -14.749 -7.159 -2.056 1.00 95.62 150 SER A O 1
ATOM 1149 N N . LEU A 1 151 ? -12.845 -6.355 -2.931 1.00 98.00 151 LEU A N 1
ATOM 1150 C CA . LEU A 1 151 ? -12.545 -5.430 -1.847 1.00 98.00 151 LEU A CA 1
ATOM 1151 C C . LEU A 1 151 ? -13.658 -4.388 -1.653 1.00 98.00 151 LEU A C 1
ATOM 1153 O O . LEU A 1 151 ? -13.985 -4.050 -0.521 1.00 98.00 151 LEU A O 1
ATOM 1157 N N . VAL A 1 152 ? -14.247 -3.891 -2.745 1.00 97.62 152 VAL A N 1
ATOM 1158 C CA . VAL A 1 152 ? -15.182 -2.750 -2.734 1.00 97.62 152 VAL A CA 1
ATOM 1159 C C . VAL A 1 152 ? -16.547 -3.067 -3.343 1.00 97.62 152 VAL A C 1
ATOM 1161 O O . VAL A 1 152 ? -17.359 -2.172 -3.563 1.00 97.62 152 VAL A O 1
ATOM 1164 N N . GLY A 1 153 ? -16.843 -4.342 -3.565 1.00 96.00 153 GLY A N 1
ATOM 1165 C CA . GLY A 1 153 ? -18.140 -4.774 -4.063 1.00 96.00 153 GLY A CA 1
ATOM 1166 C C . GLY A 1 153 ? -18.273 -6.283 -4.133 1.00 96.00 153 GLY A C 1
ATOM 1167 O O . GLY A 1 153 ? -17.393 -7.036 -3.709 1.00 96.00 153 GLY A O 1
ATOM 1168 N N . THR A 1 154 ? -19.398 -6.724 -4.666 1.00 93.50 154 THR A N 1
ATOM 1169 C CA . THR A 1 154 ? -19.688 -8.126 -4.970 1.00 93.50 154 THR A CA 1
ATOM 1170 C C . THR A 1 154 ? -20.046 -8.234 -6.440 1.00 93.50 154 THR A C 1
ATOM 1172 O O . THR A 1 154 ? -20.897 -7.482 -6.911 1.00 93.50 154 THR A O 1
ATOM 1175 N N . GLY A 1 155 ? -19.394 -9.151 -7.152 1.00 84.19 155 GLY A N 1
ATOM 1176 C CA . GLY A 1 155 ? -19.709 -9.455 -8.543 1.00 84.19 155 GLY A CA 1
ATOM 1177 C C . GLY A 1 155 ? -20.448 -10.783 -8.668 1.00 84.19 155 GLY A C 1
ATOM 1178 O O . GLY A 1 155 ? -20.075 -11.748 -7.998 1.00 84.19 155 GLY A O 1
ATOM 1179 N N . ASP A 1 156 ? -21.461 -10.832 -9.525 1.00 79.06 156 ASP A N 1
ATOM 1180 C CA . ASP A 1 156 ? -22.034 -12.067 -10.066 1.00 79.06 156 ASP A CA 1
ATOM 1181 C C . ASP A 1 156 ? -21.761 -12.149 -11.581 1.00 79.06 156 ASP A C 1
ATOM 1183 O O . ASP A 1 156 ? -20.948 -11.389 -12.108 1.00 79.06 156 ASP A O 1
ATOM 1187 N N . ALA A 1 157 ? -22.367 -13.111 -12.285 1.00 76.19 157 ALA A N 1
ATOM 1188 C CA . ALA A 1 157 ? -22.142 -13.347 -13.713 1.00 76.19 157 ALA A CA 1
ATOM 1189 C C . ALA A 1 157 ? -22.708 -12.210 -14.594 1.00 76.19 157 ALA A C 1
ATOM 1191 O O . ALA A 1 157 ? -23.692 -12.391 -15.309 1.00 76.19 157 ALA A O 1
ATOM 1192 N N . GLY A 1 158 ? -22.066 -11.042 -14.548 1.00 78.56 158 GLY A N 1
ATOM 1193 C CA . GLY A 1 158 ? -22.348 -9.881 -15.388 1.00 78.56 158 GLY A CA 1
ATOM 1194 C C . GLY A 1 158 ? -22.690 -8.596 -14.635 1.00 78.56 158 GLY A C 1
ATOM 1195 O O . GLY A 1 158 ? -22.770 -7.555 -15.283 1.00 78.56 158 GLY A O 1
ATOM 1196 N N . SER A 1 159 ? -22.870 -8.620 -13.309 1.00 88.69 159 SER A N 1
ATOM 1197 C CA . SER A 1 159 ? -23.098 -7.401 -12.528 1.00 88.69 159 SER A CA 1
ATOM 1198 C C . SER A 1 159 ? -22.071 -7.229 -11.413 1.00 88.69 159 SER A C 1
ATOM 1200 O O . SER A 1 159 ? -21.570 -8.197 -10.843 1.00 88.69 159 SER A O 1
ATOM 1202 N N . PHE A 1 160 ? -21.747 -5.974 -11.103 1.00 92.31 160 PHE A N 1
ATOM 1203 C CA . PHE A 1 160 ? -20.933 -5.595 -9.957 1.00 92.31 160 PHE A CA 1
ATOM 1204 C C . PHE A 1 160 ? -21.738 -4.638 -9.082 1.00 92.31 160 PHE A C 1
ATOM 1206 O O . PHE A 1 160 ? -22.194 -3.594 -9.540 1.00 92.31 160 PHE A O 1
ATOM 1213 N N . THR A 1 161 ? -21.928 -4.999 -7.816 1.00 94.75 161 THR A N 1
ATOM 1214 C CA . THR A 1 161 ? -22.616 -4.159 -6.832 1.00 94.75 161 THR A CA 1
ATOM 1215 C C . THR A 1 161 ? -21.589 -3.594 -5.850 1.00 94.75 161 THR A C 1
ATOM 1217 O O . THR A 1 161 ? -21.114 -4.337 -4.983 1.00 94.75 161 THR A O 1
ATOM 1220 N N . PRO A 1 162 ? -21.230 -2.301 -5.948 1.00 96.50 162 PRO A N 1
ATOM 1221 C CA . PRO A 1 162 ? -20.293 -1.683 -5.018 1.00 96.50 162 PRO A CA 1
ATOM 1222 C C . PRO A 1 162 ? -20.889 -1.570 -3.610 1.00 96.50 162 PRO A C 1
ATOM 1224 O O . PRO A 1 162 ? -22.089 -1.333 -3.444 1.00 96.50 162 PRO A O 1
ATOM 1227 N N . ILE A 1 163 ? -20.058 -1.703 -2.575 1.00 97.44 163 ILE A N 1
ATOM 1228 C CA . ILE A 1 163 ? -20.490 -1.486 -1.184 1.00 97.44 163 ILE A CA 1
ATOM 1229 C C . ILE A 1 163 ? -20.677 0.004 -0.868 1.00 97.44 163 ILE A C 1
ATOM 1231 O O . ILE A 1 163 ? -20.314 0.877 -1.650 1.00 97.44 163 ILE A O 1
ATOM 1235 N N . SER A 1 164 ? -21.260 0.301 0.294 1.00 98.00 164 SER A N 1
ATOM 1236 C CA . SER A 1 164 ? -21.328 1.663 0.827 1.00 98.00 164 SER A CA 1
ATOM 1237 C C . SER A 1 164 ? -20.153 1.921 1.772 1.00 98.00 164 SER A C 1
ATOM 1239 O O . SER A 1 164 ? -19.920 1.155 2.704 1.00 98.00 164 SER A O 1
ATOM 1241 N N . LEU A 1 165 ? -19.434 3.011 1.532 1.00 98.19 165 LEU A N 1
ATOM 1242 C CA . LEU A 1 165 ? -18.316 3.556 2.296 1.00 98.19 165 LEU A CA 1
ATOM 1243 C C . LEU A 1 165 ? -18.636 4.983 2.808 1.00 98.19 165 LEU A C 1
ATOM 1245 O O . LEU A 1 165 ? -17.945 5.946 2.457 1.00 98.19 165 LEU A O 1
ATOM 1249 N N . PRO A 1 166 ? -19.667 5.161 3.657 1.00 97.44 166 PRO A N 1
ATOM 1250 C CA . PRO A 1 166 ? -20.166 6.487 4.040 1.00 97.44 166 PRO A CA 1
ATOM 1251 C C . PRO A 1 166 ? -19.184 7.287 4.911 1.00 97.44 166 PRO A C 1
ATOM 1253 O O . PRO A 1 166 ? -19.267 8.514 4.991 1.00 97.44 166 PRO A O 1
ATOM 1256 N N . ASN A 1 167 ? -18.250 6.603 5.577 1.00 98.00 167 ASN A N 1
ATOM 1257 C CA . ASN A 1 167 ? -17.277 7.215 6.482 1.00 98.00 167 ASN A CA 1
ATOM 1258 C C . ASN A 1 167 ? -15.896 7.418 5.852 1.00 98.00 167 ASN A C 1
ATOM 1260 O O . ASN A 1 167 ? -15.070 8.118 6.442 1.00 98.00 167 ASN A O 1
ATOM 1264 N N . MET A 1 168 ? -15.656 6.841 4.672 1.00 98.50 168 MET A N 1
ATOM 1265 C CA . MET A 1 168 ? -14.333 6.800 4.061 1.00 98.50 168 MET A CA 1
ATOM 1266 C C . MET A 1 168 ? -13.877 8.201 3.671 1.00 98.50 168 MET A C 1
ATOM 1268 O O . MET A 1 168 ? -14.547 8.887 2.911 1.00 98.50 168 MET A O 1
ATOM 1272 N N . GLN A 1 169 ? -12.739 8.629 4.199 1.00 98.25 169 GLN A N 1
ATOM 1273 C CA . GLN A 1 169 ? -12.066 9.867 3.813 1.00 98.25 169 GLN A CA 1
ATOM 1274 C C . GLN A 1 169 ? -10.951 9.567 2.817 1.00 98.25 169 GLN A C 1
ATOM 1276 O O . GLN A 1 169 ? -10.829 10.271 1.825 1.00 98.25 169 GLN A O 1
ATOM 1281 N N . MET A 1 170 ? -10.192 8.495 3.043 1.00 98.62 170 MET A N 1
ATOM 1282 C CA . MET A 1 170 ? -9.123 8.070 2.149 1.00 98.62 170 MET A CA 1
ATOM 1283 C C . MET A 1 170 ? -9.005 6.547 2.134 1.00 98.62 170 MET A C 1
ATOM 1285 O O . MET A 1 170 ? -8.852 5.916 3.182 1.00 98.62 170 MET A O 1
ATOM 1289 N N . LEU A 1 171 ? -9.053 5.973 0.935 1.00 98.81 171 LEU A N 1
ATOM 1290 C CA . LEU A 1 171 ? -8.732 4.5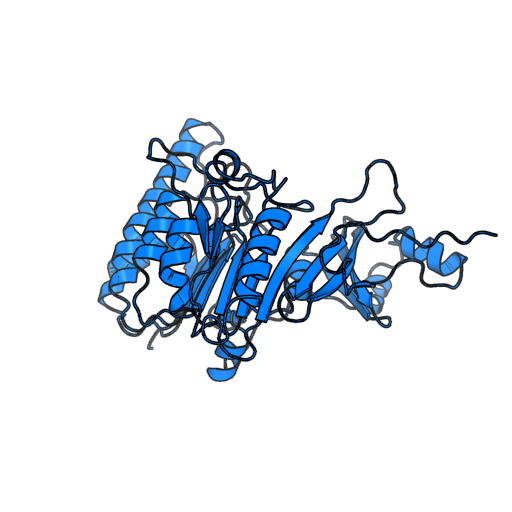80 0.653 1.00 98.81 171 LEU A CA 1
ATOM 1291 C C . LEU A 1 171 ? -7.578 4.549 -0.349 1.00 98.81 171 LEU A C 1
ATOM 1293 O O . LEU A 1 171 ? -7.758 4.889 -1.517 1.00 98.81 171 LEU A O 1
ATOM 1297 N N . LEU A 1 172 ? -6.409 4.112 0.109 1.00 98.75 172 LEU A N 1
ATOM 1298 C CA . LEU A 1 172 ? -5.233 3.880 -0.718 1.00 98.75 172 LEU A CA 1
ATOM 1299 C C . LEU A 1 172 ? -5.002 2.377 -0.878 1.00 98.75 172 LEU A C 1
ATOM 1301 O O . LEU A 1 172 ? -4.780 1.665 0.103 1.00 98.75 172 LEU A O 1
ATOM 1305 N N . VAL A 1 173 ? -5.012 1.897 -2.121 1.00 98.69 173 VAL A N 1
ATOM 1306 C CA . VAL A 1 173 ? -4.712 0.500 -2.455 1.00 98.69 173 VAL A CA 1
ATOM 1307 C C . VAL A 1 173 ? -3.445 0.432 -3.297 1.00 98.69 173 VAL A C 1
ATOM 1309 O O . VAL A 1 173 ? -3.436 0.739 -4.487 1.00 98.69 173 VAL A O 1
ATOM 1312 N N . ASN A 1 174 ? -2.351 0.020 -2.674 1.00 98.56 174 ASN A N 1
ATOM 1313 C CA . ASN A 1 174 ? -1.068 -0.177 -3.321 1.00 98.56 174 ASN A CA 1
ATOM 1314 C C . ASN A 1 174 ? -0.984 -1.614 -3.865 1.00 98.56 174 ASN A C 1
ATOM 1316 O O . ASN A 1 174 ? -0.718 -2.568 -3.139 1.00 98.56 174 ASN A O 1
ATOM 1320 N N . CYS A 1 175 ? -1.216 -1.746 -5.167 1.00 98.19 175 CYS A N 1
ATOM 1321 C CA . CYS A 1 175 ? -1.189 -2.981 -5.948 1.00 98.19 175 CYS A CA 1
ATOM 1322 C C . CYS A 1 175 ? 0.228 -3.378 -6.392 1.00 98.19 175 CYS A C 1
ATOM 1324 O O . CYS A 1 175 ? 0.383 -4.154 -7.333 1.00 98.19 175 CYS A O 1
ATOM 1326 N N . ARG A 1 176 ? 1.282 -2.828 -5.782 1.00 96.56 176 ARG A N 1
ATOM 1327 C CA . ARG A 1 176 ? 2.664 -3.134 -6.151 1.00 96.56 176 ARG A CA 1
ATOM 1328 C C . ARG A 1 176 ? 3.132 -4.451 -5.534 1.00 96.56 176 ARG A C 1
ATOM 1330 O O . ARG A 1 176 ? 2.908 -4.715 -4.358 1.00 96.56 176 ARG A O 1
ATOM 1337 N N . GLN A 1 177 ? 3.913 -5.205 -6.298 1.00 93.19 177 GLN A N 1
ATOM 1338 C CA . GLN A 1 177 ? 4.753 -6.288 -5.802 1.00 93.19 177 GLN A CA 1
ATOM 1339 C C . GLN A 1 177 ? 6.187 -6.067 -6.293 1.00 93.19 177 GLN A C 1
ATOM 1341 O O . GLN A 1 177 ? 6.478 -6.214 -7.479 1.00 93.19 177 GLN A O 1
ATOM 1346 N N . SER A 1 178 ? 7.101 -5.704 -5.386 1.00 91.25 178 SER A N 1
ATOM 1347 C CA . SER A 1 178 ? 8.457 -5.255 -5.747 1.00 91.25 178 SER A CA 1
ATOM 1348 C C . SER A 1 178 ? 8.415 -4.086 -6.752 1.00 91.25 178 SER A C 1
ATOM 1350 O O . SER A 1 178 ? 7.866 -3.044 -6.413 1.00 91.25 178 SER A O 1
ATOM 1352 N N . TRP A 1 179 ? 8.957 -4.233 -7.964 1.00 92.44 179 TRP A N 1
ATOM 1353 C CA . TRP A 1 179 ? 8.842 -3.267 -9.066 1.00 92.44 179 TRP A CA 1
ATOM 1354 C C . TRP A 1 179 ? 7.825 -3.678 -10.145 1.00 92.44 179 TRP A C 1
ATOM 1356 O O . TRP A 1 179 ? 7.888 -3.177 -11.262 1.00 92.44 179 TRP A O 1
ATOM 1366 N N . GLY A 1 180 ? 6.898 -4.584 -9.828 1.00 94.00 180 GLY A N 1
ATOM 1367 C CA . GLY A 1 180 ? 5.786 -4.963 -10.697 1.00 94.00 180 GLY A CA 1
ATOM 1368 C C . GLY A 1 180 ? 4.424 -4.814 -10.022 1.00 94.00 180 GLY A C 1
ATOM 1369 O O . GLY A 1 180 ? 4.291 -4.235 -8.943 1.00 94.00 180 GLY A O 1
ATOM 1370 N N . THR A 1 181 ? 3.400 -5.376 -10.658 1.00 94.81 181 THR A N 1
ATOM 1371 C CA . THR A 1 181 ? 2.025 -5.395 -10.144 1.00 94.81 181 THR A CA 1
ATOM 1372 C C . THR A 1 181 ? 1.735 -6.723 -9.443 1.00 94.81 181 THR A C 1
ATOM 1374 O O . THR A 1 181 ? 2.119 -7.788 -9.922 1.00 94.81 181 THR A O 1
ATOM 1377 N N . ALA A 1 182 ? 1.056 -6.662 -8.302 1.00 95.25 182 ALA A N 1
ATOM 1378 C CA . ALA A 1 182 ? 0.638 -7.823 -7.537 1.00 95.25 182 ALA A CA 1
ATOM 1379 C C . ALA A 1 182 ? -0.421 -8.644 -8.305 1.00 95.25 182 ALA A C 1
ATOM 1381 O O . ALA A 1 182 ? -1.276 -8.066 -8.987 1.00 95.25 182 ALA A O 1
ATOM 1382 N N . PRO A 1 183 ? -0.416 -9.982 -8.198 1.00 95.00 183 PRO A N 1
ATOM 1383 C CA . PRO A 1 183 ? -1.413 -10.829 -8.843 1.00 95.00 183 PRO A CA 1
ATOM 1384 C C . PRO A 1 183 ? -2.831 -10.596 -8.306 1.00 95.00 183 PRO A C 1
ATOM 1386 O O . PRO A 1 183 ? -3.039 -10.196 -7.159 1.00 95.00 183 PRO A O 1
ATOM 1389 N N . ILE A 1 184 ? -3.832 -10.910 -9.128 1.00 93.94 184 ILE A N 1
ATOM 1390 C CA . ILE A 1 184 ? -5.230 -10.951 -8.692 1.00 93.94 184 ILE A CA 1
ATOM 1391 C C . ILE A 1 184 ? -5.473 -12.133 -7.738 1.00 93.94 184 ILE A C 1
ATOM 1393 O O . ILE A 1 184 ? -4.787 -13.157 -7.782 1.00 93.94 184 ILE A O 1
ATOM 1397 N N . CYS A 1 185 ? -6.470 -12.020 -6.861 1.00 92.75 185 CYS A N 1
ATOM 1398 C CA . CYS A 1 185 ? -6.915 -13.135 -6.028 1.00 92.75 185 CYS A CA 1
ATOM 1399 C C . CYS A 1 185 ? -7.360 -14.349 -6.871 1.00 92.75 185 CYS A C 1
ATOM 1401 O O . CYS A 1 185 ? -8.207 -14.223 -7.754 1.00 92.75 185 CYS A O 1
ATOM 1403 N N . ALA A 1 186 ? -6.874 -15.550 -6.530 1.00 87.69 186 ALA A N 1
ATOM 1404 C CA . ALA A 1 186 ? -7.166 -16.787 -7.270 1.00 87.69 186 ALA A CA 1
ATOM 1405 C C . ALA A 1 186 ? -8.666 -17.142 -7.354 1.00 87.69 186 ALA A C 1
ATOM 1407 O O . ALA A 1 186 ? -9.100 -17.765 -8.321 1.00 87.69 186 ALA A O 1
ATOM 1408 N N . MET A 1 187 ? -9.461 -16.747 -6.353 1.00 78.56 187 MET A N 1
ATOM 1409 C CA . MET A 1 187 ? -10.916 -16.949 -6.344 1.00 78.56 187 MET A CA 1
ATOM 1410 C C . MET A 1 187 ? -11.647 -16.010 -7.314 1.00 78.56 187 MET A C 1
ATOM 1412 O O . MET A 1 187 ? -12.624 -16.418 -7.931 1.00 78.56 187 MET A O 1
ATOM 1416 N N . ALA A 1 188 ? -11.156 -14.780 -7.495 1.00 72.56 188 ALA A N 1
ATOM 1417 C CA . ALA A 1 188 ? -11.751 -13.808 -8.414 1.00 72.56 188 ALA A CA 1
ATOM 1418 C C . ALA A 1 188 ? -11.454 -14.140 -9.885 1.00 72.56 188 ALA A C 1
ATOM 1420 O O . ALA A 1 188 ? -12.290 -13.910 -10.754 1.00 72.56 188 ALA A O 1
ATOM 1421 N N . ALA A 1 189 ? -10.298 -14.753 -10.161 1.00 65.44 189 ALA A N 1
ATOM 1422 C CA . ALA A 1 189 ? -9.929 -15.198 -11.506 1.00 65.44 189 ALA A CA 1
ATOM 1423 C C . ALA A 1 189 ? -10.907 -16.233 -12.103 1.00 65.44 189 ALA A C 1
ATOM 1425 O O . ALA A 1 189 ? -10.919 -16.434 -13.312 1.00 65.44 189 ALA A O 1
ATOM 1426 N N . GLN A 1 190 ? -11.724 -16.888 -11.271 1.00 64.38 190 GLN A N 1
ATOM 1427 C CA . GLN A 1 190 ? -12.695 -17.894 -11.709 1.00 64.38 190 GLN A CA 1
ATOM 1428 C C . GLN A 1 190 ? -14.086 -17.313 -12.000 1.00 64.38 190 GLN A C 1
ATOM 1430 O O . GLN A 1 190 ? -14.867 -17.958 -12.694 1.00 64.38 190 GLN A O 1
ATOM 1435 N N . SER A 1 191 ? -14.416 -16.132 -11.462 1.00 60.34 191 SER A N 1
ATOM 1436 C CA . SER A 1 191 ? -15.771 -15.566 -11.529 1.00 60.34 191 SER A CA 1
ATOM 1437 C C . SER A 1 191 ? -15.931 -14.419 -12.526 1.00 60.34 191 SER A C 1
ATOM 1439 O O . SER A 1 191 ? -17.057 -14.113 -12.912 1.00 60.34 191 SER A O 1
ATOM 1441 N N . ALA A 1 192 ? -14.842 -13.767 -12.939 1.00 58.31 192 ALA A N 1
ATOM 1442 C CA . ALA A 1 192 ? -14.925 -12.566 -13.760 1.00 58.31 192 ALA A CA 1
ATOM 1443 C C . ALA A 1 192 ? -15.256 -12.880 -15.232 1.00 58.31 192 ALA A C 1
ATOM 1445 O O . ALA A 1 192 ? -14.574 -13.664 -15.890 1.00 58.31 192 ALA A O 1
ATOM 1446 N N . SER A 1 193 ? -16.281 -12.210 -15.772 1.00 58.91 193 SER A N 1
ATOM 1447 C CA . SER A 1 193 ? -16.626 -12.221 -17.203 1.00 58.91 193 SER A CA 1
ATOM 1448 C C . SER A 1 193 ? -15.592 -11.501 -18.074 1.00 58.91 193 SER A C 1
ATOM 1450 O O . SER A 1 193 ? -15.516 -11.738 -19.277 1.00 58.91 193 SER A O 1
ATOM 1452 N N . THR A 1 194 ? -14.796 -10.618 -17.472 1.00 56.38 194 THR A N 1
ATOM 1453 C CA . THR A 1 194 ? -13.671 -9.921 -18.094 1.00 56.38 194 THR A CA 1
ATOM 1454 C C . THR A 1 194 ? -12.377 -10.357 -17.404 1.00 56.38 194 THR A C 1
ATOM 1456 O O . THR A 1 194 ? -12.282 -10.262 -16.179 1.00 56.38 194 THR A O 1
ATOM 1459 N N . PRO A 1 195 ? -11.368 -10.852 -18.144 1.00 60.69 195 PRO A N 1
ATOM 1460 C CA . PRO A 1 195 ? -10.116 -11.285 -17.542 1.00 60.69 195 PRO A CA 1
ATOM 1461 C C . PRO A 1 195 ? -9.312 -10.053 -17.110 1.00 60.69 195 PRO A C 1
ATOM 1463 O O . PRO A 1 195 ? -8.504 -9.531 -17.872 1.00 60.69 195 PRO A O 1
ATOM 1466 N N . ALA A 1 196 ? -9.546 -9.563 -15.891 1.00 68.75 196 ALA A N 1
ATOM 1467 C CA . ALA A 1 196 ? -8.580 -8.695 -15.227 1.00 68.75 196 ALA A CA 1
ATOM 1468 C C . ALA A 1 196 ? -7.253 -9.462 -15.124 1.00 68.75 196 ALA A C 1
ATOM 1470 O O . ALA A 1 196 ? -7.236 -10.605 -14.656 1.00 68.75 196 ALA A O 1
ATOM 1471 N N . VAL A 1 197 ? -6.160 -8.863 -15.600 1.00 85.12 197 VAL A N 1
ATOM 1472 C CA . VAL A 1 197 ? -4.872 -9.564 -15.720 1.00 85.12 197 VAL A CA 1
ATOM 1473 C C . VAL A 1 197 ? -4.178 -9.653 -14.361 1.00 85.12 197 VAL A C 1
ATOM 1475 O O . VAL A 1 197 ? -3.493 -10.633 -14.065 1.00 85.12 197 VAL A O 1
ATOM 1478 N N . ASP A 1 198 ? -4.389 -8.654 -13.505 1.00 93.88 198 ASP A N 1
ATOM 1479 C CA . ASP A 1 198 ? -3.743 -8.535 -12.204 1.00 93.88 198 ASP A CA 1
ATOM 1480 C C . ASP A 1 198 ? -4.585 -7.731 -11.192 1.00 93.88 198 ASP A C 1
ATOM 1482 O O . ASP A 1 198 ? -5.757 -7.407 -11.420 1.00 93.88 198 ASP A O 1
ATOM 1486 N N . SER A 1 199 ? -4.003 -7.463 -10.018 1.00 95.81 199 SER A N 1
ATOM 1487 C CA . SER A 1 199 ? -4.682 -6.714 -8.959 1.00 95.81 199 SER A CA 1
ATOM 1488 C C . SER A 1 199 ? -4.953 -5.255 -9.323 1.00 95.81 199 SER A C 1
ATOM 1490 O O . SER A 1 199 ? -5.978 -4.740 -8.883 1.00 95.81 199 SER A O 1
ATOM 1492 N N . TRP A 1 200 ? -4.106 -4.603 -10.131 1.00 96.88 200 TRP A N 1
ATOM 1493 C CA . TRP A 1 200 ? -4.324 -3.215 -10.545 1.00 96.88 200 TRP A CA 1
ATOM 1494 C C . TRP A 1 200 ? -5.591 -3.109 -11.379 1.00 96.88 200 TRP A C 1
ATOM 1496 O O . TRP A 1 200 ? -6.483 -2.346 -11.016 1.00 96.88 200 TRP A O 1
ATOM 1506 N N . ASP A 1 201 ? -5.699 -3.916 -12.440 1.00 95.06 201 ASP A N 1
ATOM 1507 C CA . ASP A 1 201 ? -6.853 -3.869 -13.342 1.00 95.06 201 ASP A CA 1
ATOM 1508 C C . ASP A 1 201 ? -8.152 -4.162 -12.568 1.00 95.06 201 ASP A C 1
ATOM 1510 O O . ASP A 1 201 ? -9.160 -3.471 -12.719 1.00 95.06 201 ASP A O 1
ATOM 1514 N N . SER A 1 202 ? -8.115 -5.160 -11.678 1.00 95.12 202 SER A N 1
ATOM 1515 C CA . SER A 1 202 ? -9.280 -5.567 -10.891 1.00 95.12 202 SER A CA 1
ATOM 1516 C C . SER A 1 202 ? -9.689 -4.525 -9.844 1.00 95.12 202 SER A C 1
ATOM 1518 O O . SER A 1 202 ? -10.863 -4.169 -9.746 1.00 95.12 202 SER A O 1
ATOM 1520 N N . VAL A 1 203 ? -8.742 -4.025 -9.046 1.00 96.94 203 VAL A N 1
ATOM 1521 C CA . VAL A 1 203 ? -9.029 -3.036 -7.997 1.00 96.94 203 VAL A CA 1
ATOM 1522 C C . VAL A 1 203 ? -9.441 -1.702 -8.610 1.00 96.94 203 VAL A C 1
ATOM 1524 O O . VAL A 1 203 ? -10.417 -1.115 -8.144 1.00 96.94 203 VAL A O 1
ATOM 1527 N N . ALA A 1 204 ? -8.747 -1.232 -9.651 1.00 96.94 204 ALA A N 1
ATOM 1528 C CA . ALA A 1 204 ? -9.078 0.026 -10.314 1.00 96.94 204 ALA A CA 1
ATOM 1529 C C . ALA A 1 204 ? -10.508 0.001 -10.871 1.00 96.94 204 ALA A C 1
ATOM 1531 O O . ALA A 1 204 ? -11.261 0.937 -10.610 1.00 96.94 204 ALA A O 1
ATOM 1532 N N . LEU A 1 205 ? -10.915 -1.095 -11.526 1.00 94.62 205 LEU A N 1
ATOM 1533 C CA . LEU A 1 205 ? -12.289 -1.278 -12.002 1.00 94.62 205 LEU A CA 1
ATOM 1534 C C . LEU A 1 205 ? -13.304 -1.235 -10.850 1.00 94.62 205 LEU A C 1
ATOM 1536 O O . LEU A 1 205 ? -14.282 -0.495 -10.910 1.00 94.62 205 LEU A O 1
ATOM 1540 N N . GLY A 1 206 ? -13.059 -1.977 -9.765 1.00 95.56 206 GLY A N 1
ATOM 1541 C CA . GLY A 1 206 ? -13.955 -1.969 -8.604 1.00 95.56 206 GLY A CA 1
ATOM 1542 C C . GLY A 1 206 ? -14.099 -0.578 -7.973 1.00 95.56 206 GLY A C 1
ATOM 1543 O O . GLY A 1 206 ? -15.197 -0.182 -7.579 1.00 95.56 206 GLY A O 1
ATOM 1544 N N . LEU A 1 207 ? -13.005 0.186 -7.899 1.00 97.69 207 LEU A N 1
ATOM 1545 C CA . LEU A 1 207 ? -13.023 1.561 -7.401 1.00 97.69 207 LEU A CA 1
ATOM 1546 C C . LEU A 1 207 ? -13.730 2.522 -8.366 1.00 97.69 207 LEU A C 1
ATOM 1548 O O . LEU A 1 207 ? -14.398 3.441 -7.898 1.00 97.69 207 LEU A O 1
ATOM 1552 N N . GLN A 1 208 ? -13.611 2.321 -9.683 1.00 96.50 208 GLN A N 1
ATOM 1553 C CA . GLN A 1 208 ? -14.347 3.100 -10.684 1.00 96.50 208 GLN A CA 1
ATOM 1554 C C . GLN A 1 208 ? -15.856 2.913 -10.528 1.00 96.50 208 GLN A C 1
ATOM 1556 O O . GLN A 1 208 ? -16.582 3.902 -10.461 1.00 96.50 208 GLN A O 1
ATOM 1561 N N . GLU A 1 209 ? -16.314 1.666 -10.412 1.00 95.88 209 GLU A N 1
ATOM 1562 C CA . GLU A 1 209 ? -17.727 1.339 -10.191 1.00 95.88 209 GLU A CA 1
ATOM 1563 C C . GLU A 1 209 ? -18.242 1.922 -8.868 1.00 95.88 209 GLU A C 1
ATOM 1565 O O . GLU A 1 209 ? -19.323 2.506 -8.813 1.00 95.88 209 GLU A O 1
ATOM 1570 N N . LEU A 1 210 ? -17.444 1.839 -7.797 1.00 97.00 210 LEU A N 1
ATOM 1571 C CA . LEU A 1 210 ? -17.773 2.470 -6.519 1.00 97.00 210 LEU A CA 1
ATOM 1572 C C . LEU A 1 210 ? -17.905 3.996 -6.643 1.00 97.00 210 LEU A C 1
ATOM 1574 O O . LEU A 1 210 ? -18.839 4.568 -6.085 1.00 97.00 210 LEU A O 1
ATOM 1578 N N . ALA A 1 211 ? -16.984 4.651 -7.352 1.00 96.19 211 ALA A N 1
ATOM 1579 C CA . ALA A 1 211 ? -17.008 6.098 -7.562 1.00 96.19 211 ALA A CA 1
ATOM 1580 C C . ALA A 1 211 ? -18.160 6.550 -8.476 1.00 96.19 211 ALA A C 1
ATOM 1582 O O . ALA A 1 211 ? -18.624 7.681 -8.349 1.00 96.19 211 ALA A O 1
ATOM 1583 N N . ALA A 1 212 ? -18.608 5.688 -9.393 1.00 95.25 212 ALA A N 1
ATOM 1584 C CA . ALA A 1 212 ? -19.701 5.968 -10.322 1.00 95.25 212 ALA A CA 1
ATOM 1585 C C . ALA A 1 212 ? -21.095 5.698 -9.728 1.00 95.25 212 ALA A C 1
ATOM 1587 O O . ALA A 1 212 ? -22.093 6.166 -10.278 1.00 95.25 212 ALA A O 1
ATOM 1588 N N . ALA A 1 213 ? -21.175 4.938 -8.634 1.00 93.75 213 ALA A N 1
ATOM 1589 C CA . ALA A 1 213 ? -22.434 4.585 -7.996 1.00 93.75 213 ALA A CA 1
ATOM 1590 C C . ALA A 1 213 ? -23.125 5.782 -7.313 1.00 93.75 213 ALA A C 1
ATOM 1592 O O . ALA A 1 213 ? -22.509 6.809 -7.036 1.00 93.75 213 ALA A O 1
ATOM 1593 N N . ASP A 1 214 ? -24.420 5.620 -7.018 1.00 85.50 214 ASP A N 1
ATOM 1594 C CA . ASP A 1 214 ? -25.304 6.677 -6.508 1.00 85.50 214 ASP A CA 1
ATOM 1595 C C . ASP A 1 214 ? -24.706 7.540 -5.381 1.00 85.50 214 ASP A C 1
ATOM 1597 O O . ASP A 1 214 ? -24.058 7.048 -4.445 1.00 85.50 214 ASP A O 1
ATOM 1601 N N . SER A 1 215 ? -25.032 8.839 -5.429 1.00 80.50 215 SER A N 1
ATOM 1602 C CA . SER A 1 215 ? -24.670 9.844 -4.427 1.00 80.50 215 SER A CA 1
ATOM 1603 C C . S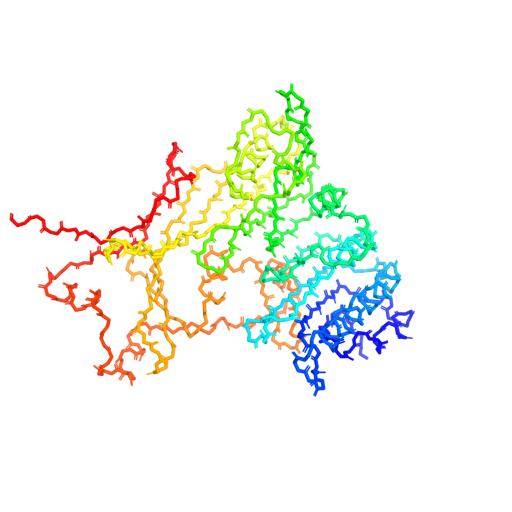ER A 1 215 ? -25.194 9.437 -3.047 1.00 80.50 215 SER A C 1
ATOM 1605 O O . SER A 1 215 ? -26.367 9.618 -2.729 1.00 80.50 215 SER A O 1
ATOM 1607 N N . GLY A 1 216 ? -24.335 8.844 -2.227 1.00 88.06 216 GLY A N 1
ATOM 1608 C CA . GLY A 1 216 ? -24.701 8.319 -0.911 1.00 88.06 216 GLY A CA 1
ATOM 1609 C C . GLY A 1 216 ? -23.917 7.075 -0.516 1.00 88.06 216 GLY A C 1
ATOM 1610 O O . GLY A 1 216 ? -23.806 6.788 0.674 1.00 88.06 216 GLY A O 1
ATOM 1611 N N . ARG A 1 217 ? -23.323 6.362 -1.484 1.00 94.44 217 ARG A N 1
ATOM 1612 C CA . ARG A 1 217 ? -22.421 5.244 -1.172 1.00 94.44 217 ARG A CA 1
ATOM 1613 C C . ARG A 1 217 ? -21.059 5.706 -0.691 1.00 94.44 217 ARG A C 1
ATOM 1615 O O . ARG A 1 217 ? -20.465 5.034 0.133 1.00 94.44 217 ARG A O 1
ATOM 1622 N N . LEU A 1 218 ? -20.560 6.834 -1.175 1.00 96.62 218 LEU A N 1
ATOM 1623 C CA . LEU A 1 218 ? -19.253 7.355 -0.795 1.00 96.62 218 LEU A CA 1
ATOM 1624 C C . LEU A 1 218 ? -19.411 8.680 -0.050 1.00 96.62 218 LEU A C 1
ATOM 1626 O O . LEU A 1 218 ? -20.277 9.493 -0.385 1.00 96.62 218 LEU A O 1
ATOM 1630 N N . ARG A 1 219 ? -18.570 8.909 0.963 1.00 96.12 219 ARG A N 1
ATOM 1631 C CA . ARG A 1 219 ? -18.482 10.214 1.625 1.00 96.12 219 ARG A CA 1
ATOM 1632 C C . ARG A 1 219 ? -18.154 11.304 0.586 1.00 96.12 219 ARG A C 1
ATOM 1634 O O . ARG A 1 219 ? -17.290 11.083 -0.265 1.00 96.12 219 ARG A O 1
ATOM 1641 N N . PRO A 1 220 ? -18.759 12.502 0.675 1.00 94.88 220 PRO A N 1
ATOM 1642 C CA . PRO A 1 220 ? -18.327 13.635 -0.135 1.00 94.88 220 PRO A CA 1
ATOM 1643 C C . PRO A 1 220 ? -16.829 13.906 0.048 1.00 94.88 220 PRO A C 1
ATOM 1645 O O . PRO A 1 220 ? -16.345 13.945 1.181 1.00 94.88 220 PRO A O 1
ATOM 1648 N N . ASN A 1 221 ? -16.123 14.117 -1.064 1.00 95.62 221 ASN A N 1
ATOM 1649 C CA . ASN A 1 221 ? -14.675 14.353 -1.117 1.00 95.62 221 ASN A CA 1
ATOM 1650 C C . ASN A 1 221 ? -13.810 13.187 -0.606 1.00 95.62 221 ASN A C 1
ATOM 1652 O O . ASN A 1 221 ? -12.680 13.418 -0.190 1.00 95.62 221 ASN A O 1
ATOM 1656 N N . ALA A 1 222 ? -14.320 11.952 -0.602 1.00 97.38 222 ALA A N 1
ATOM 1657 C CA . ALA A 1 222 ? -13.463 10.804 -0.337 1.00 97.38 222 ALA A CA 1
ATOM 1658 C C . ALA A 1 222 ? -12.380 10.672 -1.418 1.00 97.38 222 ALA A C 1
ATOM 1660 O O . ALA A 1 222 ? -12.643 10.827 -2.612 1.00 97.38 222 ALA A O 1
ATOM 1661 N N . GLU A 1 223 ? -11.173 10.324 -0.996 1.00 98.06 223 GLU A N 1
ATOM 1662 C CA . GLU A 1 223 ? -10.040 10.061 -1.872 1.00 98.06 223 GLU A CA 1
ATOM 1663 C C . GLU A 1 223 ? -9.928 8.554 -2.113 1.00 98.06 223 GLU A C 1
ATOM 1665 O O . GLU A 1 223 ? -9.666 7.780 -1.190 1.00 98.06 223 GLU A O 1
ATOM 1670 N N . LEU A 1 224 ? -10.133 8.124 -3.359 1.00 98.50 224 LEU A N 1
ATOM 1671 C CA . LEU A 1 224 ? -9.934 6.735 -3.772 1.00 98.50 224 LEU A CA 1
ATOM 1672 C C . LEU A 1 224 ? -8.676 6.667 -4.629 1.00 98.50 224 LEU A C 1
ATOM 1674 O O . LEU A 1 224 ? -8.684 7.103 -5.778 1.00 98.50 224 LEU A O 1
ATOM 1678 N N . THR A 1 225 ? -7.596 6.141 -4.062 1.00 98.56 225 THR A N 1
ATOM 1679 C CA . THR A 1 225 ? -6.289 6.078 -4.715 1.00 98.56 225 THR A CA 1
ATOM 1680 C C . THR A 1 225 ? -5.881 4.632 -4.942 1.00 98.56 225 THR A C 1
ATOM 1682 O O . THR A 1 225 ? -5.953 3.802 -4.035 1.00 98.56 225 THR A O 1
ATOM 1685 N N . VAL A 1 226 ? -5.388 4.335 -6.139 1.00 98.31 226 VAL A N 1
ATOM 1686 C CA . VAL A 1 226 ? -4.718 3.074 -6.451 1.00 98.31 226 VAL A CA 1
ATOM 1687 C C . VAL A 1 226 ? -3.290 3.368 -6.899 1.00 98.31 226 VAL A C 1
ATOM 1689 O O . VAL A 1 226 ? -3.041 4.323 -7.634 1.00 98.31 226 VAL A O 1
ATOM 1692 N N . LEU A 1 227 ? -2.331 2.578 -6.422 1.00 98.56 227 LEU A N 1
ATOM 1693 C CA . LEU A 1 227 ? -0.921 2.709 -6.781 1.00 98.56 227 LEU A CA 1
ATOM 1694 C C . LEU A 1 227 ? -0.398 1.401 -7.370 1.00 98.56 227 LEU A C 1
ATOM 1696 O O . LEU A 1 227 ? -0.724 0.327 -6.877 1.00 98.56 227 LEU A O 1
ATOM 1700 N N . THR A 1 228 ? 0.436 1.481 -8.400 1.00 97.88 228 THR A N 1
ATOM 1701 C CA . THR A 1 228 ? 1.192 0.340 -8.931 1.00 97.88 228 THR A CA 1
ATOM 1702 C C . THR A 1 228 ? 2.599 0.770 -9.329 1.00 97.88 228 THR A C 1
ATOM 1704 O O . THR A 1 228 ? 2.957 1.948 -9.241 1.00 97.88 228 THR A O 1
ATOM 1707 N N . SER A 1 229 ? 3.408 -0.185 -9.771 1.00 97.00 229 SER A N 1
ATOM 1708 C CA . SER A 1 229 ? 4.593 0.104 -10.562 1.00 97.00 229 SER A CA 1
ATOM 1709 C C . SER A 1 229 ? 4.654 -0.750 -11.817 1.00 97.00 229 SER A C 1
ATOM 1711 O O . SER A 1 229 ? 4.126 -1.867 -11.869 1.00 97.00 229 SER A O 1
ATOM 1713 N N . THR A 1 230 ? 5.337 -0.214 -12.822 1.00 94.19 230 THR A N 1
ATOM 1714 C CA . THR A 1 230 ? 5.801 -0.988 -13.964 1.00 94.19 230 THR A CA 1
ATOM 1715 C C . THR A 1 230 ? 7.305 -1.192 -13.907 1.00 94.19 230 THR A C 1
ATOM 1717 O O . THR A 1 230 ? 8.044 -0.263 -13.558 1.00 94.19 230 THR A O 1
ATOM 1720 N N . PRO A 1 231 ? 7.773 -2.417 -14.204 1.00 91.00 231 PRO A N 1
ATOM 1721 C CA . PRO A 1 231 ? 9.190 -2.717 -14.181 1.00 91.00 231 PRO A CA 1
ATOM 1722 C C . PRO A 1 231 ? 9.883 -2.033 -15.358 1.00 91.00 231 PRO A C 1
ATOM 1724 O O . PRO A 1 231 ? 9.278 -1.788 -16.402 1.00 91.00 231 PRO A O 1
ATOM 1727 N N . GLN A 1 232 ? 11.183 -1.784 -15.209 1.00 88.94 232 GLN A N 1
ATOM 1728 C CA . GLN A 1 232 ? 12.020 -1.389 -16.336 1.00 88.94 232 GLN A CA 1
ATOM 1729 C C . GLN A 1 232 ? 11.991 -2.484 -17.409 1.00 88.94 232 GLN A C 1
ATOM 1731 O O . GLN A 1 232 ? 12.158 -3.671 -17.112 1.00 88.94 232 GLN A O 1
ATOM 1736 N N . SER A 1 233 ? 11.789 -2.074 -18.661 1.00 87.69 233 SER A N 1
ATOM 1737 C CA . SER A 1 233 ? 11.826 -2.990 -19.797 1.00 87.69 233 SER A CA 1
ATOM 1738 C C . SER A 1 233 ? 13.229 -3.575 -19.941 1.00 87.69 233 SER A C 1
ATOM 1740 O O . SER A 1 233 ? 14.216 -2.847 -20.019 1.00 87.69 233 SER A O 1
ATOM 1742 N N . SER A 1 234 ? 13.340 -4.901 -20.035 1.00 88.06 234 SER A N 1
ATOM 1743 C CA . SER A 1 234 ? 14.624 -5.545 -20.344 1.00 88.06 234 SER A CA 1
ATOM 1744 C C . SER A 1 234 ? 15.100 -5.246 -21.769 1.00 88.06 234 SER A C 1
ATOM 1746 O O . SER A 1 234 ? 16.292 -5.351 -22.053 1.00 88.06 234 SER A O 1
ATOM 1748 N N . ASN A 1 235 ? 14.168 -4.899 -22.661 1.00 91.00 235 ASN A N 1
ATOM 1749 C CA . ASN A 1 235 ? 14.425 -4.681 -24.083 1.00 91.00 235 ASN A CA 1
ATOM 1750 C C . ASN A 1 235 ? 14.653 -3.204 -24.419 1.00 91.00 235 ASN A C 1
ATOM 1752 O O . ASN A 1 235 ? 15.254 -2.905 -25.447 1.00 91.00 235 ASN A O 1
ATOM 1756 N N . ASP A 1 236 ? 14.195 -2.295 -23.559 1.00 90.25 236 ASP A N 1
ATOM 1757 C CA . ASP A 1 236 ? 14.326 -0.855 -23.744 1.00 90.25 236 ASP A CA 1
ATOM 1758 C C . ASP A 1 236 ? 14.907 -0.217 -22.481 1.00 90.25 236 ASP A C 1
ATOM 1760 O O . ASP A 1 236 ? 14.218 -0.017 -21.482 1.00 90.25 236 ASP A O 1
ATOM 1764 N N . LYS A 1 237 ? 16.201 0.111 -22.535 1.00 87.88 237 LYS A N 1
ATOM 1765 C CA . LYS A 1 237 ? 16.906 0.772 -21.429 1.00 87.88 237 LYS A CA 1
ATOM 1766 C C . LYS A 1 237 ? 16.447 2.213 -21.208 1.00 87.88 237 LYS A C 1
ATOM 1768 O O . LYS A 1 237 ? 16.712 2.745 -20.135 1.00 87.88 237 LYS A O 1
ATOM 1773 N N . GLY A 1 238 ? 15.799 2.820 -22.203 1.00 91.75 238 GLY A N 1
ATOM 1774 C CA . GLY A 1 238 ? 15.185 4.135 -22.089 1.00 91.75 238 GLY A CA 1
ATOM 1775 C C . GLY A 1 238 ? 13.863 4.100 -21.328 1.00 91.75 238 GLY A C 1
ATOM 1776 O O . GLY A 1 238 ? 13.434 5.147 -20.860 1.00 91.75 238 GLY A O 1
ATOM 1777 N N . ALA A 1 239 ? 13.235 2.931 -21.158 1.00 94.44 239 ALA A N 1
ATOM 1778 C CA . ALA A 1 239 ? 12.031 2.770 -20.350 1.00 94.44 239 ALA A CA 1
ATOM 1779 C C . ALA A 1 239 ? 12.393 2.556 -18.874 1.00 94.44 239 ALA A C 1
ATOM 1781 O O . ALA A 1 239 ? 13.069 1.590 -18.509 1.00 94.44 239 ALA A O 1
ATOM 1782 N N . TYR A 1 240 ? 11.926 3.450 -18.010 1.00 95.75 240 TYR A N 1
ATOM 1783 C CA . TYR A 1 240 ? 12.248 3.439 -16.587 1.00 95.75 240 TYR A CA 1
ATOM 1784 C C . TYR A 1 240 ? 11.193 2.710 -15.764 1.00 95.75 240 TYR A C 1
ATOM 1786 O O . TYR A 1 240 ? 10.019 2.634 -16.135 1.00 95.75 240 TYR A O 1
ATOM 1794 N N . ILE A 1 241 ? 11.613 2.227 -14.588 1.00 97.06 241 ILE A N 1
ATOM 1795 C CA . ILE A 1 241 ? 10.663 1.836 -13.547 1.00 97.06 241 ILE A CA 1
ATOM 1796 C C . ILE A 1 241 ? 9.752 3.035 -13.306 1.00 97.06 241 ILE A C 1
ATOM 1798 O O . ILE A 1 241 ? 10.241 4.147 -13.124 1.00 97.06 241 ILE A O 1
ATOM 1802 N N . THR A 1 242 ? 8.443 2.826 -13.305 1.00 97.94 242 THR A N 1
ATOM 1803 C CA . THR A 1 242 ? 7.489 3.922 -13.132 1.00 97.94 242 THR A CA 1
ATOM 1804 C C . THR A 1 242 ? 6.528 3.584 -12.010 1.00 97.94 242 THR A C 1
ATOM 1806 O O . THR A 1 242 ? 5.872 2.548 -12.056 1.00 97.94 242 THR A O 1
ATOM 1809 N N . LEU A 1 243 ? 6.442 4.442 -10.994 1.00 98.31 243 LEU A N 1
ATOM 1810 C CA . LEU A 1 243 ? 5.383 4.394 -9.987 1.00 98.31 243 LEU A CA 1
ATOM 1811 C C . LEU A 1 243 ? 4.189 5.183 -10.515 1.00 98.31 243 LEU A C 1
ATOM 1813 O O . LEU A 1 243 ? 4.337 6.354 -10.843 1.00 98.31 243 LEU A O 1
ATOM 1817 N N . VAL A 1 244 ? 3.015 4.565 -10.587 1.00 98.38 244 VAL A N 1
ATOM 1818 C CA . VAL A 1 244 ? 1.788 5.234 -11.040 1.00 98.38 244 VAL A CA 1
ATOM 1819 C C . VAL A 1 244 ? 0.821 5.306 -9.871 1.00 98.38 244 VAL A C 1
ATOM 1821 O O . VAL A 1 244 ? 0.388 4.271 -9.366 1.00 98.38 244 VAL A O 1
ATOM 1824 N N . ARG A 1 245 ? 0.483 6.525 -9.446 1.00 98.31 245 ARG A N 1
ATOM 1825 C CA . ARG A 1 245 ? -0.580 6.815 -8.479 1.00 98.31 245 ARG A CA 1
ATOM 1826 C C . ARG A 1 245 ? -1.780 7.363 -9.236 1.00 98.31 245 ARG A C 1
ATOM 1828 O O . ARG A 1 245 ? -1.698 8.473 -9.750 1.00 98.31 245 ARG A O 1
ATOM 1835 N N . ALA A 1 246 ? -2.885 6.628 -9.268 1.00 98.44 246 ALA A N 1
ATOM 1836 C CA . ALA A 1 246 ? -4.136 7.076 -9.867 1.00 98.44 246 ALA A CA 1
ATOM 1837 C C . ALA A 1 246 ? -5.170 7.436 -8.797 1.00 98.44 246 ALA A C 1
ATOM 1839 O O . ALA A 1 246 ? -5.454 6.647 -7.895 1.00 98.44 246 ALA A O 1
ATOM 1840 N N . GLU A 1 247 ? -5.754 8.621 -8.927 1.00 98.25 247 GLU A N 1
ATOM 1841 C CA . GLU A 1 247 ? -6.877 9.109 -8.137 1.00 98.25 247 GLU A CA 1
ATOM 1842 C C . GLU A 1 247 ? -8.169 8.856 -8.914 1.00 98.25 247 GLU A C 1
ATOM 1844 O O . GLU A 1 247 ? -8.480 9.493 -9.922 1.00 98.25 247 GLU A O 1
ATOM 1849 N N . VAL A 1 248 ? -8.934 7.869 -8.458 1.00 97.75 248 VAL A N 1
ATOM 1850 C CA . VAL A 1 248 ? -10.097 7.354 -9.184 1.00 97.75 248 VAL A CA 1
ATOM 1851 C C . VAL A 1 248 ? -11.247 8.359 -9.199 1.00 97.75 248 VAL A C 1
ATOM 1853 O O . VAL A 1 248 ? -11.958 8.454 -10.198 1.00 97.75 248 VAL A O 1
ATOM 1856 N N . THR A 1 249 ? -11.412 9.138 -8.129 1.00 95.81 249 THR A N 1
ATOM 1857 C CA . THR A 1 249 ? -12.486 10.136 -8.018 1.00 95.81 249 THR A CA 1
ATOM 1858 C C . THR A 1 249 ? -12.290 11.325 -8.953 1.00 95.81 249 THR A C 1
ATOM 1860 O O . THR A 1 249 ? -13.264 11.831 -9.505 1.00 95.81 249 THR A O 1
ATOM 1863 N N . THR A 1 250 ? -11.045 11.746 -9.175 1.00 96.38 250 THR A N 1
ATOM 1864 C CA . THR A 1 250 ? -10.692 12.852 -10.080 1.00 96.38 250 THR A CA 1
ATOM 1865 C C . THR A 1 250 ? -10.356 12.377 -11.495 1.00 96.38 250 THR A C 1
ATOM 1867 O O . THR A 1 250 ? -10.291 13.199 -12.408 1.00 96.38 250 THR A O 1
ATOM 1870 N N . ARG A 1 251 ? -10.188 11.061 -11.704 1.00 97.75 251 ARG A N 1
ATOM 1871 C CA . ARG A 1 251 ? -9.740 10.440 -12.965 1.00 97.75 251 ARG A CA 1
ATOM 1872 C C . ARG A 1 251 ? -8.431 11.040 -13.475 1.00 97.75 251 ARG A C 1
ATOM 1874 O O . ARG A 1 251 ? -8.274 11.336 -14.663 1.00 97.75 251 ARG A O 1
ATOM 1881 N N . THR A 1 252 ? -7.491 11.222 -12.558 1.00 98.25 252 THR A N 1
ATOM 1882 C CA . THR A 1 252 ? -6.130 11.663 -12.858 1.00 98.25 252 THR A CA 1
ATOM 1883 C C . THR A 1 252 ? -5.127 10.670 -12.295 1.00 98.25 252 THR A C 1
ATOM 1885 O O . THR A 1 252 ? -5.430 9.888 -11.394 1.00 98.25 252 THR A O 1
ATOM 1888 N N . SER A 1 253 ? -3.913 10.674 -12.828 1.00 98.19 253 SER A N 1
ATOM 1889 C CA . SER A 1 253 ? -2.802 9.963 -12.210 1.00 98.19 253 SER A CA 1
ATOM 1890 C C . SER A 1 253 ? -1.507 10.730 -12.340 1.00 98.19 253 SER A C 1
ATOM 1892 O O . SER A 1 253 ? -1.307 11.459 -13.308 1.00 98.19 253 SER A O 1
ATOM 1894 N N . GLN A 1 254 ? -0.597 10.487 -11.409 1.00 98.38 254 GLN A N 1
ATOM 1895 C CA . GLN A 1 254 ? 0.789 10.917 -11.495 1.00 98.38 254 GLN A CA 1
ATOM 1896 C C . GLN A 1 254 ? 1.673 9.690 -11.705 1.00 98.38 254 GLN A C 1
ATOM 1898 O O . GLN A 1 254 ? 1.608 8.723 -10.942 1.00 98.38 254 GLN A O 1
ATOM 1903 N N . ALA A 1 255 ? 2.470 9.726 -12.767 1.00 98.31 255 ALA A N 1
ATOM 1904 C CA . ALA A 1 255 ? 3.483 8.734 -13.078 1.00 98.31 255 ALA A CA 1
ATOM 1905 C C . ALA A 1 255 ? 4.859 9.306 -12.720 1.00 98.31 255 ALA A C 1
ATOM 1907 O O . ALA A 1 255 ? 5.242 10.366 -13.213 1.00 98.31 255 ALA A O 1
ATOM 1908 N N . PHE A 1 256 ? 5.601 8.606 -11.867 1.00 98.31 256 PHE A N 1
ATOM 1909 C CA . PHE A 1 256 ? 6.913 9.011 -11.375 1.00 98.31 256 PHE A CA 1
ATOM 1910 C C . PHE A 1 256 ? 7.973 8.033 -11.878 1.00 98.31 256 PHE A C 1
ATOM 1912 O O . PHE A 1 256 ? 7.920 6.851 -11.516 1.00 98.31 256 PHE A O 1
ATOM 1919 N N . PRO A 1 257 ? 8.954 8.479 -12.677 1.00 97.94 257 PRO A N 1
ATOM 1920 C CA . PRO A 1 257 ? 10.039 7.612 -13.082 1.00 97.94 257 PRO A CA 1
ATOM 1921 C C . PRO A 1 257 ? 10.998 7.430 -11.906 1.00 97.94 257 PRO A C 1
ATOM 1923 O O . PRO A 1 257 ? 11.351 8.387 -11.207 1.00 97.94 257 PRO A O 1
ATOM 1926 N N . VAL A 1 258 ? 11.431 6.190 -11.712 1.00 97.50 258 VAL A N 1
ATOM 1927 C CA . VAL A 1 258 ? 12.376 5.770 -10.687 1.00 97.50 258 VAL A CA 1
ATOM 1928 C C . VAL A 1 258 ? 13.609 5.177 -11.357 1.00 97.50 258 VAL A C 1
ATOM 1930 O O . VAL A 1 258 ? 13.516 4.281 -12.195 1.00 97.50 258 VAL A O 1
ATOM 1933 N N . ALA A 1 259 ? 14.782 5.662 -10.966 1.00 95.25 259 ALA A N 1
ATOM 1934 C CA . ALA A 1 259 ? 16.067 5.219 -11.485 1.00 95.25 259 ALA A CA 1
ATOM 1935 C C . ALA A 1 259 ? 16.982 4.764 -10.349 1.00 95.25 259 ALA A C 1
ATOM 1937 O O . ALA A 1 259 ? 17.088 5.416 -9.310 1.00 95.25 259 ALA A O 1
ATOM 1938 N N . PHE A 1 260 ? 17.688 3.658 -10.561 1.00 93.81 260 PHE A N 1
ATOM 1939 C CA . PHE A 1 260 ? 18.730 3.216 -9.648 1.00 93.81 260 PHE A CA 1
ATOM 1940 C C . PHE A 1 260 ? 20.047 3.937 -9.955 1.00 93.81 260 PHE A C 1
ATOM 1942 O O . PHE A 1 260 ? 20.618 3.753 -11.023 1.00 93.81 260 PHE A O 1
ATOM 1949 N N . VAL A 1 261 ? 20.554 4.746 -9.024 1.00 92.81 261 VAL A N 1
ATOM 1950 C CA . VAL A 1 261 ? 21.704 5.637 -9.254 1.00 92.81 261 VAL A CA 1
ATOM 1951 C C . VAL A 1 261 ? 23.040 4.964 -8.938 1.00 92.81 261 VAL A C 1
ATOM 1953 O O . VAL A 1 261 ? 24.015 5.137 -9.671 1.00 92.81 261 VAL A O 1
ATOM 1956 N N . SER A 1 262 ? 23.133 4.240 -7.822 1.00 90.31 262 SER A N 1
ATOM 1957 C CA . SER A 1 262 ? 24.389 3.662 -7.325 1.00 90.31 262 SER A CA 1
ATOM 1958 C C . SER A 1 262 ? 24.115 2.581 -6.281 1.00 90.31 262 SER A C 1
ATOM 1960 O O . SER A 1 262 ? 23.144 2.695 -5.552 1.00 90.31 262 SER A O 1
ATOM 1962 N N . HIS A 1 263 ? 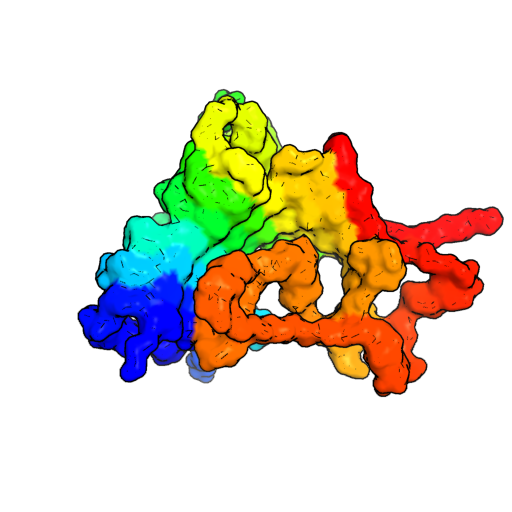25.010 1.586 -6.175 1.00 80.69 263 HIS A N 1
ATOM 1963 C CA . HIS A 1 263 ? 24.999 0.544 -5.129 1.00 80.69 263 HIS A CA 1
ATOM 1964 C C . HIS A 1 263 ? 25.708 0.933 -3.824 1.00 80.69 263 HIS A C 1
ATOM 1966 O O . HIS A 1 263 ? 25.574 0.263 -2.806 1.00 80.69 263 HIS A O 1
ATOM 1972 N N . ARG A 1 264 ? 26.598 1.934 -3.859 1.00 78.56 264 ARG A N 1
ATOM 1973 C CA . ARG A 1 264 ? 27.417 2.323 -2.694 1.00 78.56 264 ARG A CA 1
ATOM 1974 C C . ARG A 1 264 ? 27.666 3.837 -2.665 1.00 78.56 264 ARG A C 1
ATOM 1976 O O . ARG A 1 264 ? 28.569 4.278 -3.388 1.00 78.56 264 ARG A O 1
ATOM 1983 N N . PRO A 1 265 ? 26.902 4.598 -1.858 1.00 80.12 265 PRO A N 1
ATOM 1984 C CA . PRO A 1 265 ? 25.700 4.136 -1.144 1.00 80.12 265 PRO A CA 1
ATOM 1985 C C . PRO A 1 265 ? 24.607 3.702 -2.132 1.00 80.12 265 PRO A C 1
ATOM 1987 O O . PRO A 1 265 ? 24.626 4.152 -3.287 1.00 80.12 265 PRO A O 1
ATOM 1990 N N . ASP A 1 266 ? 23.716 2.806 -1.693 1.00 85.25 266 ASP A N 1
ATOM 1991 C CA . ASP A 1 266 ? 22.470 2.530 -2.411 1.00 85.25 266 ASP A CA 1
ATOM 1992 C C . ASP A 1 266 ? 21.708 3.848 -2.551 1.00 85.25 266 ASP A C 1
ATOM 1994 O O . ASP A 1 266 ? 21.545 4.582 -1.576 1.00 85.25 266 ASP A O 1
ATOM 1998 N N . ALA A 1 267 ? 21.306 4.187 -3.770 1.00 93.75 267 ALA A N 1
ATOM 1999 C CA . ALA A 1 267 ? 20.600 5.427 -4.046 1.00 93.75 267 ALA A CA 1
ATOM 2000 C C . ALA A 1 267 ? 19.622 5.228 -5.198 1.00 93.75 267 ALA A C 1
ATOM 2002 O O . ALA A 1 267 ? 20.002 4.793 -6.286 1.00 93.75 267 ALA A O 1
ATOM 2003 N N . TRP A 1 268 ? 18.370 5.586 -4.952 1.00 96.06 268 TRP A N 1
ATOM 2004 C CA . TRP A 1 268 ? 17.286 5.577 -5.920 1.00 96.06 268 TRP A CA 1
ATOM 2005 C C . TRP A 1 268 ? 16.799 7.005 -6.126 1.00 96.06 268 TRP A C 1
ATOM 2007 O O . TRP A 1 268 ? 16.531 7.708 -5.155 1.00 96.06 268 TRP A O 1
ATOM 2017 N N . LEU A 1 269 ? 16.695 7.422 -7.383 1.00 96.75 269 LEU A N 1
ATOM 2018 C CA . LEU A 1 269 ? 16.173 8.714 -7.811 1.00 96.75 269 LEU A CA 1
ATOM 2019 C C . LEU A 1 269 ? 14.714 8.552 -8.206 1.00 96.75 269 LEU A C 1
ATOM 2021 O O . LEU A 1 269 ? 14.404 7.677 -9.007 1.00 96.75 269 LEU A O 1
ATOM 2025 N N . MET A 1 270 ? 13.848 9.429 -7.713 1.00 97.81 270 MET A N 1
ATOM 2026 C CA . MET A 1 270 ? 12.494 9.597 -8.227 1.00 97.81 270 MET A CA 1
ATOM 2027 C C . MET A 1 270 ? 12.276 11.048 -8.643 1.00 97.81 270 MET A C 1
ATOM 2029 O O . MET A 1 270 ? 12.631 11.976 -7.909 1.00 97.81 270 MET A O 1
ATOM 2033 N N . ARG A 1 271 ? 11.687 11.250 -9.823 1.00 97.25 271 ARG A N 1
ATOM 2034 C CA . ARG A 1 271 ? 11.340 12.586 -10.324 1.00 97.25 271 ARG A CA 1
ATOM 2035 C C . ARG A 1 271 ? 9.877 12.883 -10.055 1.00 97.25 271 ARG A C 1
ATOM 2037 O O . ARG A 1 271 ? 9.018 12.066 -10.365 1.00 97.25 271 ARG A O 1
ATOM 2044 N N . MET A 1 272 ? 9.622 14.053 -9.479 1.00 95.81 272 MET A N 1
ATOM 2045 C CA . MET A 1 272 ? 8.300 14.465 -8.998 1.00 95.81 272 MET A CA 1
ATOM 2046 C C . MET A 1 272 ? 7.644 15.532 -9.884 1.00 95.81 272 MET A C 1
ATOM 2048 O O . MET A 1 272 ? 6.553 15.985 -9.554 1.00 95.81 272 MET A O 1
ATOM 2052 N N . GLY A 1 273 ? 8.315 15.946 -10.963 1.00 93.81 273 GLY A N 1
ATOM 2053 C CA . GLY A 1 273 ? 7.860 17.014 -11.853 1.00 93.81 273 GLY A CA 1
ATOM 2054 C C . GLY A 1 273 ? 8.346 18.392 -11.432 1.00 93.81 273 GLY A C 1
ATOM 2055 O O . GLY A 1 273 ? 8.867 18.577 -10.332 1.00 93.81 273 GLY A O 1
ATOM 2056 N N . GLU A 1 274 ? 8.210 19.362 -12.339 1.00 90.75 274 GLU A N 1
ATOM 2057 C CA . GLU A 1 274 ? 8.540 20.778 -12.097 1.00 90.75 274 GLU A CA 1
ATOM 2058 C C . GLU A 1 274 ? 9.979 20.991 -11.592 1.00 90.75 274 GLU A C 1
ATOM 2060 O O . GLU A 1 274 ? 10.264 21.853 -10.764 1.00 90.75 274 GLU A O 1
ATOM 2065 N N . GLY A 1 275 ? 10.915 20.160 -12.056 1.00 91.31 275 GLY A N 1
ATOM 2066 C CA . GLY A 1 275 ? 12.305 20.212 -11.604 1.00 91.31 275 GLY A CA 1
ATOM 2067 C C . GLY A 1 275 ? 12.572 19.487 -10.282 1.00 91.31 275 GLY A C 1
ATOM 2068 O O . GLY A 1 275 ? 13.733 19.197 -9.991 1.00 91.31 275 GLY A O 1
ATOM 2069 N N . ARG A 1 276 ? 11.539 19.129 -9.509 1.00 94.62 276 ARG A N 1
ATOM 2070 C CA . ARG A 1 276 ? 11.682 18.453 -8.217 1.00 94.62 276 ARG A CA 1
ATOM 2071 C C . ARG A 1 276 ? 12.127 17.003 -8.399 1.00 94.62 276 ARG A C 1
ATOM 2073 O O . ARG A 1 276 ? 11.598 16.241 -9.212 1.00 94.62 276 ARG A O 1
ATOM 2080 N N . GLU A 1 277 ? 13.108 16.618 -7.597 1.00 95.19 277 GLU A N 1
ATOM 2081 C CA . GLU A 1 277 ? 13.697 15.285 -7.560 1.00 95.19 277 GLU A CA 1
ATOM 2082 C C . GLU A 1 277 ? 13.947 14.901 -6.103 1.00 95.19 277 GLU A C 1
ATOM 2084 O O . GLU A 1 277 ? 14.289 15.755 -5.284 1.00 95.19 277 GLU A O 1
ATOM 2089 N N . VAL A 1 278 ? 13.783 13.622 -5.779 1.00 95.06 278 VAL A N 1
ATOM 2090 C CA . VAL A 1 278 ? 14.125 13.077 -4.463 1.00 95.06 278 VAL A CA 1
ATOM 2091 C C . VAL A 1 278 ? 15.049 11.879 -4.637 1.00 95.06 278 VAL A C 1
ATOM 2093 O O . VAL A 1 278 ? 14.828 11.036 -5.509 1.00 95.06 278 VAL A O 1
ATOM 2096 N N . LEU A 1 279 ? 16.091 11.807 -3.809 1.00 96.31 279 LEU A N 1
ATOM 2097 C CA . LEU A 1 279 ? 16.924 10.617 -3.669 1.00 96.31 279 LEU A CA 1
ATOM 2098 C C . LEU A 1 279 ? 16.604 9.917 -2.359 1.00 96.31 279 LEU A C 1
ATOM 2100 O O . LEU A 1 279 ? 16.333 10.567 -1.355 1.00 96.31 279 LEU A O 1
ATOM 2104 N N . SER A 1 280 ? 16.678 8.592 -2.347 1.00 96.38 280 SER A N 1
ATOM 2105 C CA . SER A 1 280 ? 16.640 7.828 -1.104 1.00 96.38 280 SER A CA 1
ATOM 2106 C C . SER A 1 280 ? 17.454 6.541 -1.216 1.00 96.38 280 SER A C 1
ATOM 2108 O O . SER A 1 280 ? 17.443 5.911 -2.278 1.00 96.38 280 SER A O 1
ATOM 2110 N N . PRO A 1 281 ? 18.106 6.082 -0.133 1.00 94.38 281 PRO A N 1
ATOM 2111 C CA . PRO A 1 281 ? 18.629 4.721 -0.072 1.00 94.38 281 PRO A CA 1
ATOM 2112 C C . PRO A 1 281 ? 17.514 3.667 0.018 1.00 94.38 281 PRO A C 1
ATOM 2114 O O . PRO A 1 281 ? 17.768 2.486 -0.196 1.00 94.38 281 PRO A O 1
ATOM 2117 N N . SER A 1 282 ? 16.277 4.073 0.328 1.00 93.50 282 SER A N 1
ATOM 2118 C CA . SER A 1 282 ? 15.142 3.178 0.544 1.00 93.50 282 SER A CA 1
ATOM 2119 C C . SER A 1 282 ? 14.082 3.343 -0.540 1.00 93.50 282 SER A C 1
ATOM 2121 O O . SER A 1 282 ? 13.446 4.390 -0.664 1.00 93.50 282 SER A O 1
ATOM 2123 N N . THR A 1 283 ? 13.805 2.269 -1.278 1.00 94.12 283 THR A N 1
ATOM 2124 C CA . THR A 1 283 ? 12.681 2.231 -2.227 1.00 94.12 283 THR A CA 1
ATOM 2125 C C . THR A 1 283 ? 11.339 2.400 -1.516 1.00 94.12 283 THR A C 1
ATOM 2127 O O . THR A 1 283 ? 10.432 3.021 -2.061 1.00 94.12 283 THR A O 1
ATOM 2130 N N . ALA A 1 284 ? 11.224 1.935 -0.267 1.00 95.00 284 ALA A N 1
ATOM 2131 C CA . ALA A 1 284 ? 10.031 2.127 0.553 1.00 95.00 284 ALA A CA 1
ATOM 2132 C C . ALA A 1 284 ? 9.769 3.610 0.867 1.00 95.00 284 ALA A C 1
ATOM 2134 O O . ALA A 1 284 ? 8.613 4.021 0.922 1.00 95.00 284 ALA A O 1
ATOM 2135 N N . ALA A 1 285 ? 10.817 4.429 1.015 1.00 96.38 285 ALA A N 1
ATOM 2136 C CA . ALA A 1 285 ? 10.655 5.871 1.196 1.00 96.38 285 ALA A CA 1
ATOM 2137 C C . ALA A 1 285 ? 10.146 6.54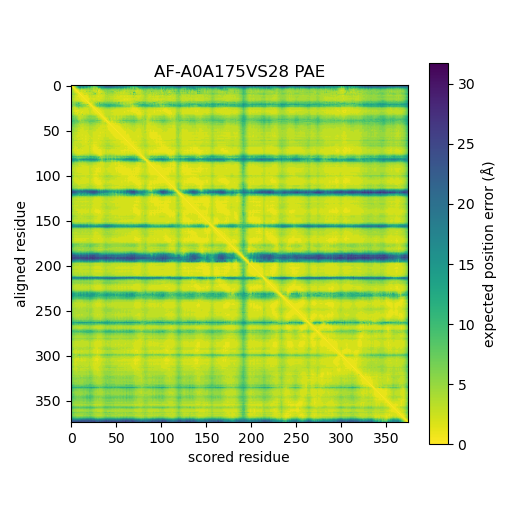6 -0.086 1.00 96.38 285 ALA A C 1
ATOM 2139 O O . ALA A 1 285 ? 9.225 7.353 -0.017 1.00 96.38 285 ALA A O 1
ATOM 2140 N N . LEU A 1 286 ? 10.674 6.171 -1.258 1.00 97.50 286 LEU A N 1
ATOM 2141 C CA . LEU A 1 286 ? 10.169 6.681 -2.541 1.00 97.50 286 LEU A CA 1
ATOM 2142 C C . LEU A 1 286 ? 8.702 6.308 -2.764 1.00 97.50 286 LEU A C 1
ATOM 2144 O O . LEU A 1 286 ? 7.904 7.130 -3.201 1.00 97.50 286 LEU A O 1
ATOM 2148 N N . VAL A 1 287 ? 8.332 5.083 -2.404 1.00 97.50 287 VAL A N 1
ATOM 2149 C CA . VAL A 1 287 ? 6.940 4.636 -2.437 1.00 97.50 287 VAL A CA 1
ATOM 2150 C C . VAL A 1 287 ? 6.075 5.468 -1.503 1.00 97.50 287 VAL A C 1
ATOM 2152 O O . VAL A 1 287 ? 5.008 5.899 -1.919 1.00 97.50 287 VAL A O 1
ATOM 2155 N N . ALA A 1 288 ? 6.514 5.711 -0.266 1.00 97.62 288 ALA A N 1
ATOM 2156 C CA . ALA A 1 288 ? 5.760 6.534 0.672 1.00 97.62 288 ALA A CA 1
ATOM 2157 C C . ALA A 1 288 ? 5.541 7.953 0.119 1.00 97.62 288 ALA A C 1
ATOM 2159 O O . ALA A 1 288 ? 4.441 8.484 0.248 1.00 97.62 288 ALA A O 1
ATOM 2160 N N . VAL A 1 289 ? 6.537 8.530 -0.564 1.00 97.88 289 VAL A N 1
ATOM 2161 C CA . VAL A 1 289 ? 6.387 9.804 -1.289 1.00 97.88 289 VAL A CA 1
ATOM 2162 C C . VAL A 1 289 ? 5.353 9.686 -2.414 1.00 97.88 289 VAL A C 1
ATOM 2164 O O . VAL A 1 289 ? 4.463 10.530 -2.507 1.00 97.88 289 VAL A O 1
ATOM 2167 N N . ALA A 1 290 ? 5.411 8.634 -3.236 1.00 97.75 290 ALA A N 1
ATOM 2168 C CA . ALA A 1 290 ? 4.439 8.404 -4.310 1.00 97.75 290 ALA A CA 1
ATOM 2169 C C . ALA A 1 290 ? 3.008 8.184 -3.778 1.00 97.75 290 ALA A C 1
ATOM 2171 O O . ALA A 1 290 ? 2.045 8.623 -4.397 1.00 97.75 290 ALA A O 1
ATOM 2172 N N . GLU A 1 291 ? 2.857 7.581 -2.597 1.00 98.00 291 GLU A N 1
ATOM 2173 C CA . GLU A 1 291 ? 1.591 7.446 -1.861 1.00 98.00 291 GLU A CA 1
ATOM 2174 C C . GLU A 1 291 ? 1.103 8.768 -1.231 1.00 98.00 291 GLU A C 1
ATOM 2176 O O . GLU A 1 291 ? 0.062 8.789 -0.573 1.00 98.00 291 GLU A O 1
ATOM 2181 N N . GLY A 1 292 ? 1.838 9.874 -1.396 1.00 97.50 292 GLY A N 1
ATOM 2182 C CA . GLY A 1 292 ? 1.525 11.174 -0.796 1.00 97.50 292 GLY A CA 1
ATOM 2183 C C . GLY A 1 292 ? 1.806 11.253 0.704 1.00 97.50 292 GLY A C 1
ATOM 2184 O O . GLY A 1 292 ? 1.306 12.151 1.375 1.00 97.50 292 GLY A O 1
ATOM 2185 N N . GLU A 1 293 ? 2.566 10.297 1.242 1.00 97.31 293 GLU A N 1
ATOM 2186 C CA . GLU A 1 293 ? 2.919 10.179 2.656 1.00 97.31 293 GLU A CA 1
ATOM 2187 C C . GLU A 1 293 ? 1.698 10.234 3.593 1.00 97.31 293 GLU A C 1
ATOM 2189 O O . GLU A 1 293 ? 1.744 10.792 4.697 1.00 97.31 293 GLU A O 1
ATOM 2194 N N . THR A 1 294 ? 0.587 9.654 3.133 1.00 97.94 294 THR A N 1
ATOM 2195 C CA . THR A 1 294 ? -0.710 9.637 3.826 1.00 97.94 294 THR A CA 1
ATOM 2196 C C . THR A 1 294 ? -0.667 8.881 5.151 1.00 97.94 294 THR A C 1
ATOM 2198 O O . THR A 1 294 ? -1.460 9.174 6.046 1.00 97.94 294 THR A O 1
ATOM 2201 N N . TRP A 1 295 ? 0.286 7.959 5.304 1.00 98.38 295 TRP A N 1
ATOM 2202 C CA . TRP A 1 295 ? 0.586 7.249 6.544 1.00 98.38 295 TRP A CA 1
ATOM 2203 C C . TRP A 1 295 ? 2.022 7.507 6.990 1.00 98.38 295 TRP A C 1
ATOM 2205 O O . TRP A 1 295 ? 2.983 7.294 6.245 1.00 98.38 295 TRP A O 1
ATOM 2215 N N . VAL A 1 296 ? 2.173 7.923 8.242 1.00 97.88 296 VAL A N 1
ATOM 2216 C CA . VAL A 1 296 ? 3.429 8.394 8.835 1.00 97.88 296 VAL A CA 1
ATOM 2217 C C . VAL A 1 296 ? 3.779 7.581 10.067 1.00 97.88 296 VAL A C 1
ATOM 2219 O O . VAL A 1 296 ? 2.916 6.954 10.682 1.00 97.88 296 VAL A O 1
ATOM 2222 N N . LYS A 1 297 ? 5.063 7.573 10.422 1.00 97.00 297 LYS A N 1
ATOM 2223 C CA . LYS A 1 297 ? 5.526 6.980 11.673 1.00 97.00 297 LYS A CA 1
ATOM 2224 C C . LYS A 1 297 ? 5.783 8.079 12.699 1.00 97.00 297 LYS A C 1
ATOM 2226 O O . LYS A 1 297 ? 6.355 9.105 12.349 1.00 97.00 297 LYS A O 1
ATOM 2231 N N . THR A 1 298 ? 5.373 7.885 13.945 1.00 96.88 298 THR A N 1
ATOM 2232 C CA . THR A 1 298 ? 5.614 8.857 15.020 1.00 96.88 298 THR A CA 1
ATOM 2233 C C . THR A 1 298 ? 7.028 8.724 15.577 1.00 96.88 298 THR A C 1
ATOM 2235 O O . THR A 1 298 ? 7.531 7.614 15.754 1.00 96.88 298 THR A O 1
ATOM 2238 N N . THR A 1 299 ? 7.678 9.842 15.898 1.00 95.06 299 THR A N 1
ATOM 2239 C CA . THR A 1 299 ? 9.069 9.839 16.383 1.00 95.06 299 THR A CA 1
ATOM 2240 C C . THR A 1 299 ? 9.190 9.138 17.738 1.00 95.06 299 THR A C 1
ATOM 2242 O O . THR A 1 299 ? 10.045 8.272 17.918 1.00 95.06 299 THR A O 1
ATOM 2245 N N . SER A 1 300 ? 8.299 9.467 18.678 1.00 89.38 300 SER A N 1
ATOM 2246 C CA . SER A 1 300 ? 8.398 9.062 20.088 1.00 89.38 300 SER A CA 1
ATOM 2247 C C . SER A 1 300 ? 8.091 7.588 20.348 1.00 89.38 300 SER A C 1
ATOM 2249 O O . SER A 1 300 ? 8.723 6.972 21.202 1.00 89.38 300 SER A O 1
ATOM 2251 N N . ARG A 1 301 ? 7.106 7.024 19.639 1.00 88.56 301 ARG A N 1
ATOM 2252 C CA . ARG A 1 301 ? 6.599 5.661 19.880 1.00 88.56 301 ARG A CA 1
ATOM 2253 C C . ARG A 1 301 ? 6.680 4.753 18.660 1.00 88.56 301 ARG A C 1
ATOM 2255 O O . ARG A 1 301 ? 6.325 3.585 18.764 1.00 88.56 301 ARG A O 1
ATOM 2262 N N . GLN A 1 302 ? 7.145 5.268 17.520 1.00 94.00 302 GLN A N 1
ATOM 2263 C CA . GLN A 1 302 ? 7.291 4.505 16.280 1.00 94.00 302 GLN A CA 1
ATOM 2264 C C . GLN A 1 302 ? 5.968 3.896 15.775 1.00 94.00 302 GLN A C 1
ATOM 2266 O O . GLN A 1 302 ? 5.971 2.925 15.022 1.00 94.00 302 GLN A O 1
ATOM 2271 N N . VAL A 1 303 ? 4.840 4.492 16.169 1.00 96.00 303 VAL A N 1
ATOM 2272 C CA . VAL A 1 303 ? 3.485 4.068 15.797 1.00 96.00 303 VAL A CA 1
ATOM 2273 C C . VAL A 1 303 ? 3.172 4.582 14.396 1.00 96.00 303 VAL A C 1
ATOM 2275 O O . VAL A 1 303 ? 3.521 5.712 14.054 1.00 96.00 303 VAL A O 1
ATOM 2278 N N . ARG A 1 304 ? 2.510 3.759 13.586 1.00 97.56 304 ARG A N 1
ATOM 2279 C CA . ARG A 1 304 ? 2.019 4.102 12.253 1.00 97.56 304 ARG A CA 1
ATOM 2280 C C . ARG A 1 304 ? 0.588 4.623 12.337 1.00 97.56 304 ARG A C 1
ATOM 2282 O O . ARG A 1 304 ? -0.296 3.947 12.860 1.00 97.56 304 ARG A O 1
ATOM 2289 N N . LEU A 1 305 ? 0.368 5.828 11.822 1.00 98.12 305 LEU A N 1
ATOM 2290 C CA . LEU A 1 305 ? -0.925 6.514 11.840 1.00 98.12 305 LEU A CA 1
ATOM 2291 C C . LEU A 1 305 ? -1.186 7.206 10.498 1.00 98.12 305 LEU A C 1
ATOM 2293 O O . LEU A 1 305 ? -0.228 7.598 9.821 1.00 98.12 305 LEU A O 1
ATOM 2297 N N . PRO A 1 306 ? -2.459 7.455 10.142 1.00 98.44 306 PRO A N 1
ATOM 2298 C CA . PRO A 1 306 ? -2.776 8.437 9.117 1.00 98.44 306 PRO A CA 1
ATOM 2299 C C . PRO A 1 306 ? -2.162 9.790 9.488 1.00 98.44 306 PRO A C 1
ATOM 2301 O O . PRO A 1 306 ? -2.246 10.219 10.641 1.00 98.44 306 PRO A O 1
ATOM 2304 N N . ARG A 1 307 ? -1.586 10.496 8.513 1.00 98.19 307 ARG A N 1
ATOM 2305 C CA . ARG A 1 307 ? -0.968 11.815 8.719 1.00 98.19 307 ARG A CA 1
ATOM 2306 C C . ARG A 1 307 ? -1.937 12.808 9.357 1.00 98.19 307 ARG A C 1
ATOM 2308 O O . ARG A 1 307 ? -1.555 13.509 10.288 1.00 98.19 307 ARG A O 1
ATOM 2315 N N . ALA A 1 308 ? -3.187 12.829 8.891 1.00 97.50 308 ALA A N 1
ATOM 2316 C CA . ALA A 1 308 ? -4.234 13.684 9.445 1.00 97.50 308 ALA A CA 1
ATOM 2317 C C . ALA A 1 308 ? -4.469 13.414 10.940 1.00 97.50 308 ALA A C 1
ATOM 2319 O O . ALA A 1 308 ? -4.591 14.351 11.722 1.00 97.50 308 ALA A O 1
ATOM 2320 N N . LEU A 1 309 ? -4.455 12.141 11.344 1.00 97.19 309 LEU A N 1
ATOM 2321 C CA . LEU A 1 309 ? -4.666 11.737 12.732 1.00 97.19 309 LEU A CA 1
ATOM 2322 C C . LEU A 1 309 ? -3.449 12.046 13.614 1.00 97.19 309 LEU A C 1
ATOM 2324 O O . LEU A 1 309 ? -3.606 12.529 14.730 1.00 97.19 309 LEU A O 1
ATOM 2328 N N . ALA A 1 310 ? -2.231 11.828 13.106 1.00 97.31 310 ALA A N 1
ATOM 2329 C CA . ALA A 1 310 ? -1.010 12.232 13.805 1.00 97.31 310 ALA A CA 1
ATOM 2330 C C . ALA A 1 310 ? -0.981 13.751 14.054 1.00 97.31 310 ALA A C 1
ATOM 2332 O O . ALA A 1 310 ? -0.637 14.185 15.152 1.00 97.31 310 ALA A O 1
ATOM 2333 N N . ALA A 1 311 ? -1.405 14.548 13.065 1.00 97.19 311 ALA A N 1
ATOM 2334 C CA . ALA A 1 311 ? -1.536 15.996 13.197 1.00 97.19 311 ALA A CA 1
ATOM 2335 C C . ALA A 1 311 ? -2.632 16.396 14.201 1.00 97.19 311 ALA A C 1
ATOM 2337 O O . ALA A 1 311 ? -2.386 17.243 15.057 1.00 97.19 311 ALA A O 1
ATOM 2338 N N . GLU A 1 312 ? -3.810 15.761 14.146 1.00 96.56 312 GLU A N 1
ATOM 2339 C CA . GLU A 1 312 ? -4.906 15.967 15.108 1.00 96.56 312 GLU A CA 1
ATOM 2340 C C . GLU A 1 312 ? -4.449 15.714 16.552 1.00 96.56 312 GLU A C 1
ATOM 2342 O O . GLU A 1 312 ? -4.807 16.455 17.466 1.00 96.56 312 GLU A O 1
ATOM 2347 N N . TRP A 1 313 ? -3.626 14.686 16.760 1.00 95.50 313 TRP A N 1
ATOM 2348 C CA . TRP A 1 313 ? -3.107 14.314 18.076 1.00 95.50 313 TRP A CA 1
ATOM 2349 C C . TRP A 1 313 ? -1.844 15.085 18.484 1.00 95.50 313 TRP A C 1
ATOM 2351 O O . TRP A 1 313 ? -1.310 14.838 19.565 1.00 95.50 313 TRP A O 1
ATOM 2361 N N . GLY A 1 314 ? -1.357 16.007 17.647 1.00 96.06 314 GLY A N 1
ATOM 2362 C CA . GLY A 1 314 ? -0.152 16.793 17.921 1.00 96.06 314 GLY A CA 1
ATOM 2363 C C . GLY A 1 314 ? 1.115 15.942 18.050 1.00 96.06 314 GLY A C 1
ATOM 2364 O O . GLY A 1 314 ? 1.993 16.264 18.848 1.00 96.06 314 GLY A O 1
ATOM 2365 N N . LEU A 1 315 ? 1.198 14.830 17.314 1.00 95.25 315 LEU A N 1
ATOM 2366 C CA . LEU A 1 315 ? 2.332 13.912 17.361 1.00 95.25 315 LEU A CA 1
ATOM 2367 C C . LEU A 1 315 ? 3.388 14.290 16.324 1.00 95.25 315 LEU A C 1
ATOM 2369 O O . LEU A 1 315 ? 3.090 14.463 15.144 1.00 95.25 315 LEU A O 1
ATOM 2373 N N . GLU A 1 316 ? 4.646 14.344 16.756 1.00 96.88 316 GLU A N 1
ATOM 2374 C CA . GLU A 1 316 ? 5.775 14.496 15.841 1.00 96.88 316 GLU A CA 1
ATOM 2375 C C . GLU A 1 316 ? 5.970 13.237 14.994 1.00 96.88 316 GLU A C 1
ATOM 2377 O O . GLU A 1 316 ? 5.902 12.105 15.491 1.00 96.88 316 GLU A O 1
ATOM 2382 N N . THR A 1 317 ? 6.253 13.444 13.710 1.00 97.00 317 THR A N 1
ATOM 2383 C CA . THR A 1 317 ? 6.426 12.378 12.724 1.00 97.00 317 THR A CA 1
ATOM 2384 C C . THR A 1 317 ? 7.871 12.284 12.259 1.00 97.00 317 THR A C 1
ATOM 2386 O O . THR A 1 317 ? 8.524 13.300 12.018 1.00 97.00 317 THR A O 1
ATOM 2389 N N . GLU A 1 318 ? 8.343 11.057 12.072 1.00 96.44 318 GLU A N 1
ATOM 2390 C CA . GLU A 1 318 ? 9.637 10.762 11.471 1.00 96.44 318 GLU A CA 1
ATOM 2391 C C . GLU A 1 318 ? 9.665 11.269 10.023 1.00 96.44 318 GLU A C 1
ATOM 2393 O O . GLU A 1 318 ? 8.723 11.050 9.257 1.00 96.44 318 GLU A O 1
ATOM 2398 N N . GLN A 1 319 ? 10.751 11.944 9.651 1.00 96.88 319 GLN A N 1
ATOM 2399 C CA . GLN A 1 319 ? 10.991 12.336 8.266 1.00 96.88 319 GLN A CA 1
ATOM 2400 C C . GLN A 1 319 ? 11.462 11.124 7.465 1.00 96.88 319 GLN A C 1
ATOM 2402 O O . GLN A 1 319 ? 12.264 10.322 7.946 1.00 96.88 319 GLN A O 1
ATOM 2407 N N . LEU A 1 320 ? 10.987 10.998 6.228 1.00 96.75 320 LEU A N 1
ATOM 2408 C CA . LEU A 1 320 ? 11.505 9.978 5.322 1.00 96.75 320 LEU A CA 1
ATOM 2409 C C . LEU A 1 320 ? 13.001 10.232 5.052 1.00 96.75 320 LEU A C 1
ATOM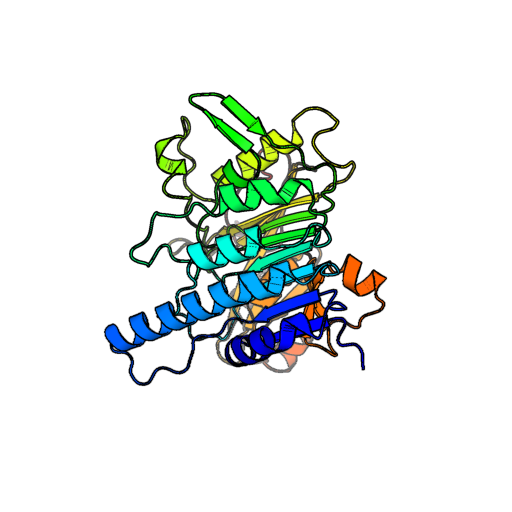 2411 O O . LEU A 1 320 ? 13.411 11.392 4.992 1.00 96.75 320 LEU A O 1
ATOM 2415 N N . PRO A 1 321 ? 13.821 9.179 4.861 1.00 95.69 321 PRO A N 1
ATOM 2416 C CA . PRO A 1 321 ? 15.244 9.309 4.551 1.00 95.69 321 PRO A CA 1
ATOM 2417 C C . PRO A 1 321 ? 15.428 9.766 3.096 1.00 95.69 321 PRO A C 1
ATOM 2419 O O . PRO A 1 321 ? 15.832 8.989 2.228 1.00 95.69 321 PRO A O 1
ATOM 2422 N N . LEU A 1 322 ? 15.039 11.007 2.822 1.00 96.38 322 LEU A N 1
ATOM 2423 C CA . LEU A 1 322 ? 15.142 11.662 1.528 1.00 96.38 322 LEU A CA 1
ATOM 2424 C C . LEU A 1 322 ? 16.341 12.605 1.539 1.00 96.38 322 LEU A C 1
ATOM 2426 O O . LEU A 1 322 ? 16.580 13.318 2.512 1.00 96.38 322 LEU A O 1
ATOM 2430 N N . GLU A 1 323 ? 17.067 12.629 0.434 1.00 94.75 323 GLU A N 1
ATOM 2431 C CA . GLU A 1 323 ? 18.195 13.521 0.216 1.00 94.75 323 GLU A CA 1
ATOM 2432 C C . GLU A 1 323 ? 17.946 14.392 -1.013 1.00 94.75 323 GLU A C 1
ATOM 2434 O O . GLU A 1 323 ? 17.376 13.955 -2.020 1.00 94.75 323 GLU A O 1
ATOM 2439 N N . GLU A 1 324 ? 18.409 15.638 -0.946 1.00 93.81 324 GLU A N 1
ATOM 2440 C CA . GLU A 1 324 ? 18.459 16.505 -2.115 1.00 93.81 324 GLU A CA 1
ATOM 2441 C C . GLU A 1 324 ? 19.549 16.034 -3.083 1.00 93.81 324 GLU A C 1
ATOM 2443 O O . GLU A 1 324 ? 20.682 15.736 -2.690 1.00 93.81 324 GLU A O 1
ATOM 2448 N N . VAL A 1 325 ? 19.238 16.047 -4.381 1.00 93.06 325 VAL A N 1
ATOM 2449 C CA . VAL A 1 325 ? 20.160 15.599 -5.437 1.00 93.06 325 VAL A CA 1
ATOM 2450 C C . VAL A 1 325 ? 21.484 16.361 -5.418 1.00 93.06 325 VAL A C 1
ATOM 2452 O O . VAL A 1 325 ? 22.543 15.756 -5.581 1.00 93.06 325 VAL A O 1
ATOM 2455 N N . GLY A 1 326 ? 21.452 17.674 -5.174 1.00 92.25 326 GLY A N 1
ATOM 2456 C CA . GLY A 1 326 ? 22.661 18.496 -5.081 1.00 92.25 326 GLY A CA 1
ATOM 2457 C C . GLY A 1 326 ? 23.583 18.068 -3.936 1.00 92.25 326 GLY A C 1
ATOM 2458 O O . GLY A 1 326 ? 24.787 17.907 -4.144 1.00 92.25 326 GLY A O 1
ATOM 2459 N N . VAL A 1 327 ? 23.009 17.813 -2.755 1.00 94.12 327 VAL A N 1
ATOM 2460 C CA . VAL A 1 327 ? 23.741 17.362 -1.561 1.00 94.12 327 VAL A CA 1
ATOM 2461 C C . VAL A 1 327 ? 24.366 15.989 -1.806 1.00 94.12 327 VAL A C 1
ATOM 2463 O O . VAL A 1 327 ? 25.571 15.812 -1.608 1.00 94.12 327 VAL A O 1
ATOM 2466 N N . TRP A 1 328 ? 23.585 15.038 -2.328 1.00 94.50 328 TRP A N 1
ATOM 2467 C CA . TRP A 1 328 ? 24.079 13.694 -2.620 1.00 94.50 328 TRP A CA 1
ATOM 2468 C C . TRP A 1 328 ? 25.207 13.708 -3.659 1.00 94.50 328 TRP A C 1
ATOM 2470 O O . TRP A 1 328 ? 26.228 13.039 -3.481 1.00 94.50 328 TRP A O 1
ATOM 2480 N N . ARG A 1 329 ? 25.069 14.497 -4.736 1.00 92.06 329 ARG A N 1
ATOM 2481 C CA . ARG A 1 329 ? 26.091 14.611 -5.793 1.00 92.06 329 ARG A CA 1
ATOM 2482 C C . ARG A 1 329 ? 27.375 15.259 -5.288 1.00 92.06 329 ARG A C 1
ATOM 2484 O O . ARG A 1 329 ? 28.454 14.820 -5.680 1.00 92.06 329 ARG A O 1
ATOM 2491 N N . ALA A 1 330 ? 27.278 16.254 -4.407 1.00 93.12 330 ALA A N 1
ATOM 2492 C CA . ALA A 1 330 ? 28.444 16.868 -3.776 1.00 93.12 330 ALA A CA 1
ATOM 2493 C C . ALA A 1 330 ? 29.214 15.864 -2.901 1.00 93.12 330 ALA A C 1
ATOM 2495 O O . ALA A 1 330 ? 30.444 15.845 -2.924 1.00 93.12 330 ALA A O 1
ATOM 2496 N N . ALA A 1 331 ? 28.500 14.989 -2.186 1.00 94.06 331 ALA A N 1
ATOM 2497 C CA . ALA A 1 331 ? 29.104 13.913 -1.401 1.00 94.06 331 ALA A CA 1
ATOM 2498 C C . ALA A 1 331 ? 29.651 12.760 -2.270 1.00 94.06 331 ALA A C 1
ATOM 2500 O O . ALA A 1 331 ? 30.584 12.065 -1.866 1.00 94.06 331 ALA A O 1
ATOM 2501 N N . ASN A 1 332 ? 29.110 12.568 -3.479 1.00 94.62 332 ASN A N 1
ATOM 2502 C CA . ASN A 1 332 ? 29.419 11.438 -4.360 1.00 94.62 332 ASN A CA 1
ATOM 2503 C C . ASN A 1 332 ? 29.828 11.869 -5.788 1.00 94.62 332 ASN A C 1
ATOM 2505 O O . ASN A 1 332 ? 29.281 11.352 -6.763 1.00 94.62 332 ASN A O 1
ATOM 2509 N N . PRO A 1 333 ? 30.838 12.741 -5.978 1.00 91.00 333 PRO A N 1
ATOM 2510 C CA . PRO A 1 333 ? 31.116 13.378 -7.275 1.00 91.00 333 PRO A CA 1
ATOM 2511 C C . PRO A 1 333 ? 31.574 12.406 -8.373 1.00 91.00 333 PRO A C 1
ATOM 2513 O O . PRO A 1 333 ? 31.478 12.707 -9.559 1.00 91.00 333 PRO A O 1
ATOM 2516 N N . LYS A 1 334 ? 32.081 11.227 -7.994 1.00 90.19 334 LYS A N 1
ATOM 2517 C CA . LYS A 1 334 ? 32.497 10.169 -8.932 1.00 90.19 334 LYS A CA 1
ATOM 2518 C C . LYS A 1 334 ? 31.335 9.280 -9.385 1.00 90.19 334 LYS A C 1
ATOM 2520 O O . LYS A 1 334 ? 31.535 8.408 -10.227 1.00 90.19 334 LYS A O 1
ATOM 2525 N N . LYS A 1 335 ? 30.154 9.435 -8.786 1.00 88.56 335 LYS A N 1
ATOM 2526 C CA . LYS A 1 335 ? 28.961 8.660 -9.113 1.00 88.56 335 LYS A CA 1
ATOM 2527 C C . LYS A 1 335 ? 28.104 9.496 -10.052 1.00 88.56 335 LYS A C 1
ATOM 2529 O O . LYS A 1 335 ? 27.561 10.523 -9.662 1.00 88.56 335 LYS A O 1
ATOM 2534 N N . MET A 1 336 ? 27.993 9.052 -11.296 1.00 83.38 336 MET A N 1
ATOM 2535 C CA . MET A 1 336 ? 27.144 9.691 -12.291 1.00 83.38 336 MET A CA 1
ATOM 2536 C C . MET A 1 336 ? 26.278 8.621 -12.939 1.00 83.38 336 MET A C 1
ATOM 2538 O O . MET A 1 336 ? 26.795 7.688 -13.549 1.00 83.38 336 MET A O 1
ATOM 2542 N N . HIS A 1 337 ? 24.965 8.744 -12.762 1.00 87.88 337 HIS A N 1
ATOM 2543 C CA . HIS A 1 337 ? 23.999 7.914 -13.465 1.00 87.88 337 HIS A CA 1
ATOM 2544 C C . HIS A 1 337 ? 23.961 8.300 -14.951 1.00 87.88 337 HIS A C 1
ATOM 2546 O O . HIS A 1 337 ? 24.146 9.473 -15.289 1.00 87.88 337 HIS A O 1
ATOM 2552 N N . LEU A 1 338 ? 23.702 7.327 -15.829 1.00 89.69 338 LEU A N 1
ATOM 2553 C CA . LEU A 1 338 ? 23.684 7.540 -17.280 1.00 89.69 338 LEU A CA 1
ATOM 2554 C C . LEU A 1 338 ? 22.666 8.616 -17.692 1.00 89.69 338 LEU A C 1
ATOM 2556 O O . LEU A 1 338 ? 22.997 9.467 -18.509 1.00 89.69 338 LEU A O 1
ATOM 2560 N N . LEU A 1 339 ? 21.490 8.643 -17.052 1.00 91.31 339 LEU A N 1
ATOM 2561 C CA . LEU A 1 339 ? 20.472 9.685 -17.249 1.00 91.31 339 LEU A CA 1
ATOM 2562 C C . LEU A 1 339 ? 21.058 11.094 -17.097 1.00 91.31 339 LEU A C 1
ATOM 2564 O O . LEU A 1 339 ? 20.988 11.895 -18.018 1.00 91.31 339 LEU A O 1
ATOM 2568 N N . TRP A 1 340 ? 21.706 11.382 -15.964 1.00 91.62 340 TRP A N 1
ATOM 2569 C CA . TRP A 1 340 ? 22.282 12.705 -15.709 1.00 91.62 340 TRP A CA 1
ATOM 2570 C C . TRP A 1 340 ? 23.410 13.055 -16.674 1.00 91.62 340 TRP A C 1
ATOM 2572 O O . TRP A 1 340 ? 23.585 14.222 -17.011 1.00 91.62 340 TRP A O 1
ATOM 2582 N N . TYR A 1 341 ? 24.193 12.062 -17.102 1.00 91.00 341 TYR A N 1
ATOM 2583 C CA . TYR A 1 341 ? 25.218 12.272 -18.118 1.00 91.00 341 TYR A CA 1
ATOM 2584 C C . TYR A 1 341 ? 24.594 12.679 -19.455 1.00 91.00 341 TYR A C 1
ATOM 2586 O O . TYR A 1 341 ? 25.008 13.674 -20.045 1.00 91.00 341 TYR A O 1
ATOM 2594 N N . ASN A 1 342 ? 23.569 11.950 -19.896 1.00 92.75 342 ASN A N 1
ATOM 2595 C CA . ASN A 1 342 ? 22.870 12.226 -21.146 1.00 92.75 342 ASN A CA 1
ATOM 2596 C C . ASN A 1 342 ? 22.175 13.593 -21.111 1.00 92.75 342 ASN A C 1
ATOM 2598 O O . ASN A 1 342 ? 22.247 14.330 -22.086 1.00 92.75 342 ASN A O 1
ATOM 2602 N N . GLU A 1 343 ? 21.575 13.968 -19.981 1.00 94.62 343 GLU A N 1
ATOM 2603 C CA . GLU A 1 343 ? 20.973 15.293 -19.781 1.00 94.62 343 GLU A CA 1
ATOM 2604 C C . GLU A 1 343 ? 22.001 16.421 -19.793 1.00 94.62 343 GLU A C 1
ATOM 2606 O O . GLU A 1 343 ? 21.759 17.488 -20.353 1.00 94.62 343 GLU A O 1
ATOM 2611 N N . ALA A 1 344 ? 23.175 16.194 -19.199 1.00 92.69 344 ALA A N 1
ATOM 2612 C CA . ALA A 1 344 ? 24.263 17.162 -19.247 1.00 92.69 344 ALA A CA 1
ATOM 2613 C C . ALA A 1 344 ? 24.800 17.342 -20.675 1.00 92.69 344 ALA A C 1
ATOM 2615 O O . ALA A 1 344 ? 25.141 18.459 -21.058 1.00 92.69 344 ALA A O 1
ATOM 2616 N N . LEU A 1 345 ? 24.866 16.263 -21.463 1.00 92.94 345 LEU A N 1
ATOM 2617 C CA . LEU A 1 345 ? 25.271 16.318 -22.869 1.00 92.94 345 LEU A CA 1
ATOM 2618 C C . LEU A 1 345 ? 24.224 16.990 -23.759 1.00 92.94 345 LEU A C 1
ATOM 2620 O O . LEU A 1 345 ? 24.585 17.742 -24.662 1.00 92.94 345 LEU A O 1
ATOM 2624 N N . SER A 1 346 ? 22.944 16.701 -23.531 1.00 93.44 346 SER A N 1
ATOM 2625 C CA . SER A 1 346 ? 21.844 17.224 -24.339 1.00 93.44 346 SER A CA 1
ATOM 2626 C C . SER A 1 346 ? 21.452 18.654 -23.963 1.00 93.44 346 SER A C 1
ATOM 2628 O O . SER A 1 346 ? 20.845 19.357 -24.769 1.00 93.44 346 SER A O 1
ATOM 2630 N N . GLY A 1 347 ? 21.771 19.087 -22.740 1.00 94.31 347 GLY A N 1
ATOM 2631 C CA . GLY A 1 347 ? 21.340 20.369 -22.187 1.00 94.31 347 GLY A CA 1
ATOM 2632 C C . GLY A 1 347 ? 19.847 20.427 -21.850 1.00 94.31 347 GLY A C 1
ATOM 2633 O O . GLY A 1 347 ? 19.341 21.505 -21.541 1.00 94.31 347 GLY A O 1
ATOM 2634 N N . VAL A 1 348 ? 19.137 19.296 -21.903 1.00 94.00 348 VAL A N 1
ATOM 2635 C CA . VAL A 1 348 ? 17.702 19.200 -21.604 1.00 94.00 348 VAL A CA 1
ATOM 2636 C C . VAL A 1 348 ? 17.429 18.060 -20.628 1.00 94.00 348 VAL A C 1
ATOM 2638 O O . VAL A 1 348 ? 18.146 17.062 -20.599 1.00 94.00 348 VAL A O 1
ATOM 2641 N N . ARG A 1 349 ? 16.364 18.192 -19.832 1.00 93.69 349 ARG A N 1
ATOM 2642 C CA . ARG A 1 349 ? 15.874 17.112 -18.967 1.00 93.69 349 ARG A CA 1
ATOM 2643 C C . ARG A 1 349 ? 15.228 16.046 -19.848 1.00 93.69 349 ARG A C 1
ATOM 2645 O O . ARG A 1 349 ? 14.281 16.365 -20.551 1.00 93.69 349 ARG A O 1
ATOM 2652 N N . LEU A 1 350 ? 15.737 14.818 -19.833 1.00 95.50 350 LEU A N 1
ATOM 2653 C CA . LEU A 1 350 ? 15.323 13.745 -20.750 1.00 95.50 350 LEU A CA 1
ATOM 2654 C C . LEU A 1 350 ? 14.189 12.883 -20.189 1.00 95.50 350 LEU A C 1
ATOM 2656 O O . LEU A 1 350 ? 13.546 12.161 -20.939 1.00 95.50 350 LEU A O 1
ATOM 2660 N N . LEU A 1 351 ? 13.936 12.948 -18.885 1.00 95.56 351 LEU A N 1
ATOM 2661 C CA . LEU A 1 351 ? 12.925 12.139 -18.207 1.00 95.56 351 LEU A CA 1
ATOM 2662 C C . LEU A 1 351 ? 12.255 12.984 -17.119 1.00 95.56 351 LEU A C 1
ATOM 2664 O O . LEU A 1 351 ? 12.940 13.650 -16.346 1.00 95.56 351 LEU A O 1
ATOM 2668 N N . ASP A 1 352 ? 10.937 12.979 -17.003 1.00 96.75 352 ASP A N 1
ATOM 2669 C CA . ASP A 1 352 ? 10.258 13.654 -15.894 1.00 96.75 352 ASP A CA 1
ATOM 2670 C C . ASP A 1 352 ? 8.970 12.928 -15.525 1.00 96.75 352 ASP A C 1
ATOM 2672 O O . ASP A 1 352 ? 8.572 11.995 -16.218 1.00 96.75 352 ASP A O 1
ATOM 2676 N N . SER A 1 353 ? 8.345 13.322 -14.418 1.00 97.50 353 SER A N 1
ATOM 2677 C CA . SER A 1 353 ? 7.013 12.821 -14.088 1.00 97.50 353 SER A CA 1
ATOM 2678 C C . SER A 1 353 ? 5.980 13.272 -15.116 1.00 97.50 353 SER A C 1
ATOM 2680 O O . SER A 1 353 ? 6.078 14.370 -15.663 1.00 97.50 353 SER A O 1
ATOM 2682 N N . GLU A 1 354 ? 4.925 12.488 -15.271 1.00 97.56 354 GLU A N 1
ATOM 2683 C CA . GLU A 1 354 ? 3.819 12.784 -16.175 1.00 97.56 354 GLU A CA 1
ATOM 2684 C C . GLU A 1 354 ? 2.499 12.783 -15.400 1.00 97.56 354 GLU A C 1
ATOM 2686 O O . GLU A 1 354 ? 2.237 11.881 -14.602 1.00 97.56 354 GLU A O 1
ATOM 2691 N N . THR A 1 355 ? 1.649 13.784 -15.637 1.00 98.00 355 THR A N 1
ATOM 2692 C CA . THR A 1 355 ? 0.251 13.742 -15.188 1.00 98.00 355 THR A CA 1
ATOM 2693 C C . THR A 1 355 ? -0.613 13.210 -16.321 1.00 98.00 355 THR A C 1
ATOM 2695 O O . THR A 1 355 ? -0.607 13.769 -17.417 1.00 98.00 355 THR A O 1
ATOM 2698 N N . ARG A 1 356 ? -1.391 12.163 -16.048 1.00 97.94 356 ARG A N 1
ATOM 2699 C CA . ARG A 1 356 ? -2.332 11.561 -17.000 1.00 97.94 356 ARG A CA 1
ATOM 2700 C C . ARG A 1 356 ? -3.761 11.857 -16.576 1.00 97.94 356 ARG A C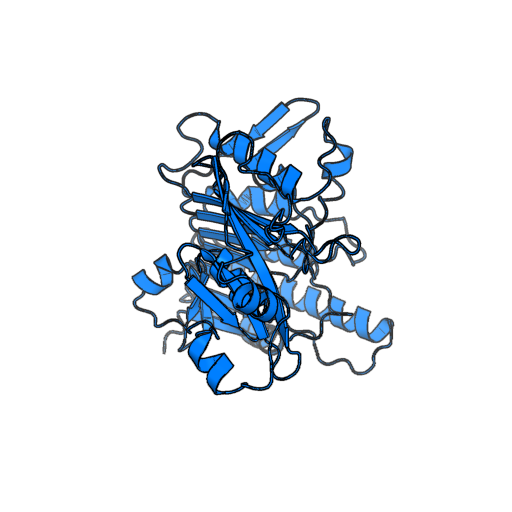 1
ATOM 2702 O O . ARG A 1 356 ? -4.060 11.988 -15.390 1.00 97.94 356 ARG A O 1
ATOM 2709 N N . SER A 1 357 ? -4.646 11.973 -17.556 1.00 97.75 357 SER A N 1
ATOM 2710 C CA . SER A 1 357 ? -6.073 12.240 -17.362 1.00 97.75 357 SER A CA 1
ATOM 2711 C C . SER A 1 357 ? -6.884 11.621 -18.503 1.00 97.75 357 SER A C 1
ATOM 2713 O O . SER A 1 357 ? -6.310 11.070 -19.446 1.00 97.75 357 SER A O 1
ATOM 2715 N N . GLY A 1 358 ? -8.215 11.690 -18.419 1.00 94.44 358 GLY A N 1
ATOM 2716 C CA . GLY A 1 358 ? -9.094 11.096 -19.431 1.00 94.44 358 GLY A CA 1
ATOM 2717 C C . GLY A 1 358 ? -8.922 9.581 -19.472 1.00 94.44 358 GLY A C 1
ATOM 2718 O O . GLY A 1 358 ? -8.761 8.969 -18.427 1.00 94.44 358 GLY A O 1
ATOM 2719 N N . ASP A 1 359 ? -8.899 8.970 -20.654 1.00 93.25 359 ASP A N 1
ATOM 2720 C CA . ASP A 1 359 ? -8.780 7.507 -20.785 1.00 93.25 359 ASP A CA 1
ATOM 2721 C C . ASP A 1 359 ? -7.395 6.968 -20.379 1.00 93.25 359 ASP A C 1
ATOM 2723 O O . ASP A 1 359 ? -7.244 5.790 -20.061 1.00 93.25 359 ASP A O 1
ATOM 2727 N N . ALA A 1 360 ? -6.379 7.836 -20.331 1.00 96.38 360 ALA A N 1
ATOM 2728 C CA . ALA A 1 360 ? -5.006 7.462 -20.005 1.00 96.38 360 ALA A CA 1
ATOM 2729 C C . ALA A 1 360 ? -4.705 7.449 -18.496 1.00 96.38 360 ALA A C 1
ATOM 2731 O O . ALA A 1 360 ? -3.608 7.055 -18.106 1.00 96.38 360 ALA A O 1
ATOM 2732 N N . TYR A 1 361 ? -5.631 7.863 -17.624 1.00 97.88 361 TYR A N 1
ATOM 2733 C CA . TYR A 1 361 ? -5.343 7.991 -16.185 1.00 97.88 361 TYR A CA 1
ATOM 2734 C C . TYR A 1 361 ? -5.081 6.652 -15.470 1.00 97.88 361 TYR A C 1
ATOM 2736 O O . TYR A 1 361 ? -4.499 6.627 -14.392 1.00 97.88 361 TYR A O 1
ATOM 2744 N N . LEU A 1 362 ? -5.495 5.527 -16.059 1.00 97.00 362 LEU A N 1
ATOM 2745 C CA . LEU A 1 362 ? -5.135 4.185 -15.582 1.00 97.00 362 LEU A CA 1
ATOM 2746 C C . LEU A 1 362 ? -4.015 3.543 -16.409 1.00 97.00 362 LEU A C 1
ATOM 2748 O O . LEU A 1 362 ? -3.701 2.368 -16.201 1.00 97.00 362 LEU A O 1
ATOM 2752 N N . SER A 1 363 ? -3.409 4.290 -17.340 1.00 96.56 363 SER A N 1
ATOM 2753 C CA . SER A 1 363 ? -2.289 3.797 -18.135 1.00 96.56 363 SER A CA 1
ATOM 2754 C C . SER A 1 363 ? -1.122 3.445 -17.226 1.00 96.56 363 SER A C 1
ATOM 2756 O O . SER A 1 363 ? -0.691 4.231 -16.377 1.00 96.56 363 SER A O 1
ATOM 2758 N N . ARG A 1 364 ? -0.583 2.252 -17.463 1.00 94.88 364 ARG A N 1
ATOM 2759 C CA . ARG A 1 364 ? 0.610 1.726 -16.803 1.00 94.88 364 ARG A CA 1
ATOM 2760 C C . ARG A 1 364 ? 1.865 1.894 -17.648 1.00 94.88 364 ARG A C 1
ATOM 2762 O O . ARG A 1 364 ? 2.925 1.439 -17.237 1.00 94.88 364 ARG A O 1
ATOM 2769 N N . GLU A 1 365 ? 1.770 2.518 -18.820 1.00 95.12 365 GLU A N 1
ATOM 2770 C CA . GLU A 1 365 ? 2.917 2.652 -19.718 1.00 95.12 365 GLU A CA 1
ATOM 2771 C C . GLU A 1 365 ? 4.112 3.260 -18.968 1.00 95.12 365 GLU A C 1
ATOM 2773 O O . GLU A 1 365 ? 3.939 4.282 -18.281 1.00 95.12 365 GLU A O 1
ATOM 2778 N N . PRO A 1 366 ? 5.290 2.607 -19.021 1.00 96.19 366 PRO A N 1
ATOM 2779 C CA . PRO A 1 366 ? 6.477 3.123 -18.366 1.00 96.19 366 PRO A CA 1
ATOM 2780 C C . PRO A 1 366 ? 6.873 4.445 -19.016 1.00 96.19 366 PRO A C 1
ATOM 2782 O O . PRO A 1 366 ? 6.705 4.639 -20.220 1.00 96.19 366 PRO A O 1
ATOM 2785 N N . LEU A 1 367 ? 7.422 5.350 -18.218 1.00 97.00 367 LEU A N 1
ATOM 2786 C CA . LEU A 1 367 ? 7.985 6.585 -18.735 1.00 97.00 367 LEU A CA 1
ATOM 2787 C C . LEU A 1 367 ? 9.296 6.281 -19.452 1.00 97.00 367 LEU A C 1
ATOM 2789 O O . LEU A 1 367 ? 10.153 5.554 -18.939 1.00 97.00 367 LEU A O 1
ATOM 2793 N N . VAL A 1 368 ? 9.427 6.839 -20.650 1.00 95.56 368 VAL A N 1
ATOM 2794 C CA . VAL A 1 368 ? 10.571 6.626 -21.532 1.00 95.56 368 VAL A CA 1
ATOM 2795 C C . VAL A 1 368 ? 11.373 7.917 -21.627 1.00 95.56 368 VAL A C 1
ATOM 2797 O O . VAL A 1 368 ? 10.805 9.007 -21.696 1.00 95.56 368 VAL A O 1
ATOM 2800 N N . GLU A 1 369 ? 12.699 7.797 -21.625 1.00 93.38 369 GLU A N 1
ATOM 2801 C CA . GLU A 1 369 ? 13.593 8.900 -21.966 1.00 93.38 369 GLU A CA 1
ATOM 2802 C C . GLU A 1 369 ? 13.213 9.513 -23.320 1.00 93.38 369 GLU A C 1
ATOM 2804 O O . GLU A 1 369 ? 13.078 8.822 -24.334 1.00 93.38 369 GLU A O 1
ATOM 2809 N N . MET A 1 370 ? 13.092 10.838 -23.358 1.00 91.69 370 MET A N 1
ATOM 2810 C CA . MET A 1 370 ? 12.902 11.572 -24.599 1.00 91.69 370 MET A CA 1
ATOM 2811 C C . MET A 1 370 ? 14.098 11.334 -25.520 1.00 91.69 370 MET A C 1
ATOM 2813 O O . MET A 1 370 ? 15.229 11.713 -25.217 1.00 91.69 370 MET A O 1
ATOM 2817 N N . THR A 1 371 ? 13.843 10.730 -26.677 1.00 82.19 371 THR A N 1
ATOM 2818 C CA . THR A 1 371 ? 14.859 10.598 -27.720 1.00 82.19 371 THR A CA 1
ATOM 2819 C C . THR A 1 371 ? 14.906 11.895 -28.513 1.00 82.19 371 THR A C 1
ATOM 2821 O O . THR A 1 371 ? 13.927 12.269 -29.158 1.00 82.19 371 THR A O 1
ATOM 2824 N N . LEU A 1 372 ? 16.044 12.589 -28.485 1.00 74.31 372 LEU A N 1
ATOM 2825 C CA . LEU A 1 372 ? 16.267 13.717 -29.383 1.00 74.31 372 LEU A CA 1
ATOM 2826 C C . LEU A 1 372 ? 16.423 13.176 -30.807 1.00 74.31 372 LEU A C 1
ATOM 2828 O O . LEU A 1 372 ? 17.444 12.579 -31.145 1.00 74.31 372 LEU A O 1
ATOM 2832 N N . VAL A 1 373 ? 15.390 13.354 -31.630 1.00 69.81 373 VAL A N 1
ATOM 2833 C CA . VAL A 1 373 ? 15.486 13.130 -33.074 1.00 69.81 373 VAL A CA 1
ATOM 2834 C C . VAL A 1 373 ? 16.298 14.294 -33.637 1.00 69.81 373 VAL A C 1
ATOM 2836 O O . VAL A 1 373 ? 15.824 15.430 -33.636 1.00 69.81 373 VAL A O 1
ATOM 2839 N N . GLY A 1 374 ? 17.552 14.015 -33.994 1.00 53.81 374 GLY A N 1
ATOM 2840 C CA . GLY A 1 374 ? 18.467 14.981 -34.609 1.00 53.81 374 GLY A CA 1
ATOM 2841 C C . GLY A 1 374 ? 18.130 15.305 -36.055 1.00 53.81 374 GLY A C 1
ATOM 2842 O O . GLY A 1 374 ? 17.472 14.465 -36.714 1.00 53.81 374 GLY A O 1
#

Sequence (374 aa):
MDQLDISLSYEEIDAFVANAASNPSIRSLSLRLTQPALTSYQTQDIETSNLQVEQTLLRLSDAIASLEKLQSFSLTVPPNSPAHHFDISRRAIAAIIAALTDSCVNLELDTASLDHAAGFGVPVHLCDTLRNVLPRMRHVRLSLRTMCASLVGTGDAGSFTPISLPNMQMLLVNCRQSWGTAPICAMAAQSASTPAVDSWDSVALGLQELAAADSGRLRPNAELTVLTSTPQSSNDKGAYITLVRAEVTTRTSQAFPVAFVSHRPDAWLMRMGEGREVLSPSTAALVAVAEGETWVKTTSRQVRLPRALAAEWGLETEQLPLEEVGVWRAANPKKMHLLWYNEALSGVRLLDSETRSGDAYLSREPLVEMTLVG

Organism: NCBI:txid100816

pLDDT: mean 92.35, std 8.63, range [46.09, 98.81]

Foldseek 3Di:
DQCQEAEDELVCLVVCLVCLLVRLNHAYYAYAYAQPDFPDPDPVSLVVSQVVSLVSLLSSLVSQLSNQNHAEYEYEYDPPHPQPSHAHEPVSVLSNLVSHHLNHQYYYYHPLQRHDPPDPDDRDDVLQSQCVNQLSHAHYEDHYLAEFLSNAFDDAQPDTGGAANQRYQEYEYEQENPLFGHAYDPVVCVGDPDRPGGRLSGNLVSVLCQLPDDDGRYHPNHWYKYWYWDPADPVANQFAIWIWIFTNNQQKIKIWGKDFFDVVVGWIWIFDDPPDIKIASDPVLVVCVRVVVQWFAFPPNRTIDGPVVCVVVVTHTDDRRIDDPVVVCVVVVVGDDPQNVVCVVVVHRQWHMDMDGDPCRSPNGTTGGHDPPD

Secondary structure (DSSP, 8-state):
----EEEEEGGGHHHHHHHGGG-TT--EEEEE--PPPPS-SSHHHHHHHHHHHHHHHHHHHHHHHT-TT--EEEEE--TTS--TT--EEHHHHHHHHHH--TT--EEEEE-TT-EE--SSSPPP-HHHHHHHHGGG-SEEEEE-SSB-GGGTEEE-SS-EEEPPBTT-SEEEEE-EETTEEPPBPTTGGGT-SS---SHHHHHHHHHHHHHHS-TTSB-TT-EEEEEEEEPPPSS-TTBPEEEEEEETTTTEEEEEEEEEEEETTEEEEEEEETTEEEEES-HHHHHHHHTTT-EEEBTTT--EEEHHHHHHTT--BPPP--B-HHHHHHH-TT---HHHHHHHHHSS-----EEEEGGGGG--PPPBPPP---

Nearest PDB structures (foldseek):
  5vbn-assembly2_E  TM=5.111E-01  e=6.936E-01  Homo sapiens
  7eum-assembly1_C  TM=3.911E-01  e=4.325E-01  Nitrosopumilus maritimus SCM1
  7pfo-assembly1_A  TM=5.185E-01  e=2.861E+00  Homo sapiens
  4e8b-assembly1_A  TM=2.497E-01  e=4.867E-01  Escherichia coli K-12
  4knp-assembly1_A  TM=3.589E-01  e=1.682E+00  Mycobacterium avium subsp. paratuberculosis K-10

Radius of gyration: 21.37 Å; Cα contacts (8 Å, |Δi|>4): 783; chains: 1; bounding box: 58×49×67 Å

Solvent-accessible surface area (backbone atoms only — not comparable to full-atom values): 19708 Å² total; per-residue (Å²): 130,88,65,38,58,44,48,35,48,58,88,45,46,65,64,42,44,79,45,35,91,78,47,54,66,26,30,31,45,18,38,38,52,53,57,74,89,70,94,51,92,47,69,68,52,39,53,52,50,34,51,48,52,32,54,53,41,46,52,38,18,63,37,42,50,62,25,68,45,22,35,33,40,26,40,34,42,56,92,83,43,73,53,95,73,38,50,42,33,40,64,26,53,43,46,35,61,72,23,54,28,89,50,40,25,28,42,37,41,32,43,81,48,28,50,34,81,74,63,103,61,83,86,66,63,59,36,58,58,47,39,73,52,47,37,67,22,28,41,38,39,41,26,45,34,51,38,36,28,46,38,42,26,50,71,56,98,82,49,76,49,50,55,55,27,57,49,28,47,34,42,40,40,36,23,41,38,91,55,27,61,12,45,42,33,78,73,55,75,75,58,53,93,60,85,57,84,26,12,50,58,25,33,54,51,26,49,44,52,39,65,68,45,67,97,67,32,52,26,88,86,38,44,41,33,41,31,36,28,28,54,51,45,93,88,38,87,53,31,28,26,17,41,35,34,24,34,57,70,79,40,29,18,45,36,27,35,39,45,83,54,42,82,82,69,47,31,35,38,38,30,73,33,94,88,42,60,42,29,21,67,40,70,68,46,56,47,37,56,64,63,68,46,51,63,37,37,28,61,92,58,61,30,56,39,47,39,71,56,33,56,74,70,71,50,60,62,55,77,70,75,65,42,53,60,71,61,53,40,70,78,35,75,89,65,75,37,69,68,62,52,52,23,65,73,68,74,44,86,42,67,66,33,44,79,34,47,72,90,48,20,79,60,66,77,49,49,52,49,62,75,83,83,125

Mean predicted aligned error: 4.95 Å